Protein AF-0000000080279871 (afdb_homodimer)

Organism: Amycolatopsis orientalis (NCBI:txid31958)

Solvent-accessible surface area (backbone atoms only — not comparable to full-atom values): 33812 Å² total; per-residue (Å²): 68,38,35,42,41,33,19,32,30,38,91,93,37,58,51,28,48,58,34,64,51,71,36,47,71,52,33,27,37,16,40,33,36,56,84,82,16,37,64,68,59,53,54,26,50,76,71,70,58,57,55,91,69,48,42,76,75,41,57,46,78,42,52,83,85,46,45,75,18,58,34,59,54,44,53,75,76,70,45,61,70,89,39,33,42,43,57,61,41,22,49,58,31,31,73,73,68,65,38,50,70,68,56,16,48,52,50,36,43,50,39,33,41,74,57,67,37,84,59,29,74,62,52,29,69,30,39,58,86,77,45,53,74,64,54,40,42,36,51,44,50,31,51,27,44,63,76,63,36,43,29,39,39,29,40,29,68,50,60,96,49,35,40,41,52,33,19,44,50,53,47,48,51,50,50,49,27,61,77,62,39,21,17,30,41,39,34,38,50,44,67,45,57,38,36,40,66,22,57,26,36,37,36,29,53,62,13,26,67,39,35,35,20,44,33,69,50,48,75,69,48,28,37,30,62,68,57,45,39,55,57,41,9,30,56,70,38,73,62,73,60,45,81,50,43,51,65,61,81,73,81,63,90,61,38,71,77,47,60,21,44,74,56,39,93,59,36,76,75,55,49,72,73,37,59,71,36,68,59,60,79,39,76,51,81,92,59,28,37,24,49,36,96,54,22,68,60,40,26,56,28,65,68,41,57,75,90,71,60,36,68,61,68,75,68,86,70,76,75,75,82,120,67,38,36,41,41,33,19,32,30,37,93,91,38,58,52,26,49,58,34,64,53,72,36,47,71,53,33,28,37,18,42,34,35,56,85,83,15,36,64,68,60,52,55,26,51,76,71,70,58,57,55,91,70,48,43,77,76,40,58,46,77,42,53,82,85,47,45,76,18,58,34,59,54,45,53,77,77,67,45,60,70,90,39,33,43,42,56,62,40,22,49,59,30,32,73,74,67,66,37,50,70,68,58,16,46,53,50,37,43,50,39,32,42,73,56,68,38,85,59,31,73,63,52,30,71,30,38,58,87,78,46,53,72,62,54,41,43,35,50,43,50,29,50,27,43,63,77,62,36,43,29,40,38,29,40,29,68,50,61,96,48,33,40,40,52,34,19,45,50,52,46,48,52,54,51,48,26,61,76,61,41,20,17,29,42,40,33,38,50,44,64,46,57,38,36,40,67,23,58,27,36,36,36,28,52,61,12,26,68,39,34,34,21,44,32,68,49,49,74,68,49,27,37,31,63,66,56,45,40,54,57,41,8,30,57,69,38,72,60,73,60,45,79,49,42,50,63,61,82,74,81,62,91,62,39,71,76,47,60,19,45,74,55,39,91,59,37,77,74,56,51,73,72,37,59,73,37,67,58,61,78,39,75,51,82,92,60,30,37,24,49,36,95,53,22,68,60,39,27,55,28,65,68,40,59,74,90,71,60,36,66,63,67,76,66,88,72,75,75,74,83,118

Nearest PDB structures (foldseek):
  8j5r-assembly1_D  TM=9.060E-01  e=5.293E-30  Mycobacterium tuberculosis H37Rv
  4fwi-assembly1_B  TM=8.827E-01  e=1.677E-25  Caldanaerobacter subterraneus subsp. tengcongensis MB4
  4khz-assembly1_B  TM=8.491E-01  e=1.093E-1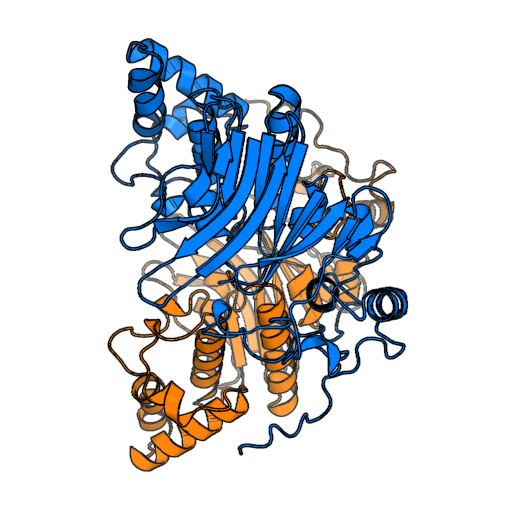8  Escherichia coli DH1
  4jbw-assembly2_C  TM=8.408E-01  e=2.605E-18  Escherichia coli K-12
  4tqu-assembly1_T  TM=8.421E-01  e=6.971E-18  Sphingomonas sp.

Secondary structure (DSSP, 8-state):
-EEEEEEEEETTEEEEEEEEEE--TT-EEEEE-STTSSHHHHHHHHHT-PPTT-EEEEEEEE-TT--EEEE-S-HHHHS-TTS-HHHHHHHHHHHHH---HHHHHHHHHHHHHHTT-TTHHHHHTS-GGGS-HHHHHHHHHHHHHTT--SEEEEESTTTT--HHHHHHHHHHHHHHHHHHT-EEEEEES-HHHHHHH-SEEEEEETTEEEEEEEHHHHHH---SHHHHHHHHHSTTSSSTTSPPP---S---S-GGG-SS-TTGGG-TT--THHHHSPPPPEEETTTEEE--TTHHHHHHHHTS-GGGT-S-----------/-EEEEEEEEETTEEEEEEEEEE--TT-EEEEE-STTSSHHHHHHHHHT-PPTT-EEEEEEEE-TT--EEEE-S-HHHHS-TTS-HHHHHHHHHHHHH---HHHHHHHHHHHHHHTT-TTHHHHHTS-GGGS-HHHHHHHHHHHHHTT--SEEEEESTTTT--HHHHHHHHHHHHHHHHHHT-EEEEEES-HHHHHHH-SEEEEEETTEEEEEEEHHHHHHS--SHHHHHHHHHSTTSSSTTSPPP---S---S-GGG-SS-TTGGG-TT--THHHHSPPPPEEETTTEEE--TTHHHHHHHHTS-GGGT-S-----------

InterPro domains:
  IPR003439 ABC transporter-like, ATP-binding domain [PF00005] (17-159)
  IPR003439 ABC transporter-like, ATP-binding domain [PS50893] (1-231)
  IPR003593 AAA+ ATPase domain [SM00382] (25-208)
  IPR013563 Oligopeptide/dipeptide ABC transporter, C-terminal [PF08352] (210-274)
  IPR013563 Oligopeptide/dipeptide ABC transporter, C-terminal [TIGR01727] (208-293)
  IPR027417 P-loop containing nucleoside triphosphate hydrolase [G3DSA:3.40.50.300] (1-305)
  IPR027417 P-loop containing nucleoside triphosphate hydrolase [SSF52540] (2-224)
  IPR050388 ABC Transporter, Nickel and Peptide Import [PTHR43297] (65-296)

Structure (mmCIF, N/CA/C/O backbone):
data_AF-0000000080279871-model_v1
#
loop_
_entity.id
_entity.type
_entity.pdbx_description
1 polymer 'ABC transporter domain-containing protein'
#
loop_
_atom_site.group_PDB
_atom_site.id
_atom_site.type_symbol
_atom_site.label_atom_id
_atom_site.label_alt_id
_atom_site.label_comp_id
_atom_site.label_asym_id
_atom_site.label_entity_id
_atom_site.label_seq_id
_atom_site.pdbx_PDB_ins_code
_atom_site.Cartn_x
_atom_site.Cartn_y
_atom_site.Cartn_z
_atom_site.occupancy
_atom_site.B_iso_or_equiv
_atom_site.auth_seq_id
_atom_site.auth_comp_id
_atom_site.auth_asym_id
_atom_site.auth_atom_id
_atom_site.pdbx_PDB_model_num
ATOM 1 N N . MET A 1 1 ? 3.962 25.253 12.681 1 96 1 MET A N 1
ATOM 2 C CA . MET A 1 1 ? 2.757 25.25 11.857 1 96 1 MET A CA 1
ATOM 3 C C . MET A 1 1 ? 1.514 25.025 12.712 1 96 1 MET A C 1
ATOM 5 O O . MET A 1 1 ? 1.493 24.131 13.56 1 96 1 MET A O 1
ATOM 9 N N . GLU A 1 2 ? 0.537 25.819 12.466 1 97.35 2 GLU A N 1
ATOM 10 C CA . GLU A 1 2 ? -0.715 25.717 13.21 1 97.35 2 GLU A CA 1
ATOM 11 C C . GLU A 1 2 ? -1.92 25.811 12.278 1 97.35 2 GLU A C 1
ATOM 13 O O . GLU A 1 2 ? -1.983 26.698 11.424 1 97.35 2 GLU A O 1
ATOM 18 N N . VAL A 1 3 ? -2.754 24.835 12.356 1 97.72 3 VAL A N 1
ATOM 19 C CA . VAL A 1 3 ? -4.035 24.823 11.658 1 97.72 3 VAL A CA 1
ATOM 20 C C . VAL A 1 3 ? -5.176 24.937 12.667 1 97.72 3 VAL A C 1
ATOM 22 O O . VAL A 1 3 ? -5.273 24.133 13.596 1 97.72 3 VAL A O 1
ATOM 25 N N . SER A 1 4 ? -6.008 25.971 12.489 1 97.47 4 SER A N 1
ATOM 26 C CA . SER A 1 4 ? -7.086 26.221 13.44 1 97.47 4 SER A CA 1
ATOM 27 C C . SER A 1 4 ? -8.436 26.309 12.735 1 97.47 4 SER A C 1
ATOM 29 O O . SER A 1 4 ? -8.664 27.214 11.93 1 97.47 4 SER A O 1
ATOM 31 N N . GLY A 1 5 ? -9.314 25.322 13.029 1 97.04 5 GLY A N 1
ATOM 32 C CA . GLY A 1 5 ? -10.69 25.36 12.56 1 97.04 5 GLY A CA 1
ATOM 33 C C . GLY A 1 5 ? -10.808 25.289 11.049 1 97.04 5 GLY A C 1
ATOM 34 O O . GLY A 1 5 ? -11.639 25.977 10.453 1 97.04 5 GLY A O 1
ATOM 35 N N . LEU A 1 6 ? -9.929 24.56 10.417 1 97.68 6 LEU A N 1
ATOM 36 C CA . LEU A 1 6 ? -9.915 24.491 8.96 1 97.68 6 LEU A CA 1
ATOM 37 C C . LEU A 1 6 ? -11.187 23.834 8.435 1 97.68 6 LEU A C 1
ATOM 39 O O . LEU A 1 6 ? -11.503 22.701 8.805 1 97.68 6 LEU A O 1
ATOM 43 N N . THR A 1 7 ? -11.916 24.537 7.676 1 97.99 7 THR A N 1
ATOM 44 C CA . THR A 1 7 ? -13.124 24.056 7.015 1 97.99 7 THR A CA 1
ATOM 45 C C . THR A 1 7 ? -13.042 24.282 5.508 1 97.99 7 THR A C 1
ATOM 47 O O . THR A 1 7 ? -12.817 25.406 5.055 1 97.99 7 THR A O 1
ATOM 50 N N . LEU A 1 8 ? -13.089 23.247 4.767 1 97.53 8 LEU A N 1
ATOM 51 C CA . LEU A 1 8 ? -13.019 23.305 3.311 1 97.53 8 LEU A CA 1
ATOM 52 C C . LEU A 1 8 ? -14.351 22.903 2.687 1 97.53 8 LEU A C 1
ATOM 54 O O . LEU A 1 8 ? -14.973 21.927 3.114 1 97.53 8 LEU A O 1
ATOM 58 N N . SER A 1 9 ? -14.722 23.675 1.704 1 96.43 9 SER A N 1
ATOM 59 C CA . SER A 1 9 ? -15.995 23.416 1.041 1 96.43 9 SER A CA 1
ATOM 60 C C . SER A 1 9 ? -15.825 23.338 -0.473 1 96.43 9 SER A C 1
ATOM 62 O O . SER A 1 9 ? -14.961 24.009 -1.041 1 96.43 9 SER A O 1
ATOM 64 N N . GLY A 1 10 ? -16.567 22.468 -1.063 1 93.03 10 GLY A N 1
ATOM 65 C CA . GLY A 1 10 ? -16.652 22.339 -2.509 1 93.03 10 GLY A CA 1
ATOM 66 C C . GLY A 1 10 ? -18.076 22.386 -3.03 1 93.03 10 GLY A C 1
ATOM 67 O O . GLY A 1 10 ? -18.998 22.754 -2.299 1 93.03 10 GLY A O 1
ATOM 68 N N . PRO A 1 11 ? -18.232 22.036 -4.289 1 88.29 11 PRO A N 1
ATOM 69 C CA . PRO A 1 11 ? -19.558 22.112 -4.907 1 88.29 11 PRO A CA 1
ATOM 70 C C . PRO A 1 11 ? -20.581 21.208 -4.224 1 88.29 11 PRO A C 1
ATOM 72 O O . PRO A 1 11 ? -21.77 21.533 -4.186 1 88.29 11 PRO A O 1
ATOM 75 N N . GLN A 1 12 ? -20.131 20.179 -3.649 1 84.38 12 GLN A N 1
ATOM 76 C CA . GLN A 1 12 ? -21.047 19.217 -3.045 1 84.38 12 GLN A CA 1
ATOM 77 C C . GLN A 1 12 ? -21.179 19.452 -1.543 1 84.38 12 GLN A C 1
ATOM 79 O O . GLN A 1 12 ? -21.797 18.653 -0.836 1 84.38 12 GLN A O 1
ATOM 84 N N . GLY A 1 13 ? -20.536 20.547 -1.114 1 91.46 13 GLY A N 1
ATOM 85 C CA . GLY A 1 13 ? -20.664 20.888 0.294 1 91.46 13 GLY A CA 1
ATOM 86 C C . GLY A 1 13 ? -19.338 20.888 1.031 1 91.46 13 GLY A C 1
ATOM 87 O O . GLY A 1 13 ? -18.282 21.064 0.419 1 91.46 13 GLY A O 1
ATOM 88 N N . THR A 1 14 ? -19.538 20.799 2.342 1 94.34 14 THR A N 1
ATOM 89 C CA . THR A 1 14 ? -18.356 20.852 3.195 1 94.34 14 THR A CA 1
ATOM 90 C C . THR A 1 14 ? -17.622 19.514 3.185 1 94.34 14 THR A C 1
ATOM 92 O O . THR A 1 14 ? -18.231 18.464 3.403 1 94.34 14 THR A O 1
ATOM 95 N N . LEU A 1 15 ? -16.349 19.499 2.919 1 94.59 15 LEU A N 1
ATOM 96 C CA . LEU A 1 15 ? -15.532 18.301 2.764 1 94.59 15 LEU A CA 1
ATOM 97 C C . LEU A 1 15 ? -14.656 18.078 3.992 1 94.59 15 LEU A C 1
ATOM 99 O O . LEU A 1 15 ? -14.405 16.935 4.383 1 94.59 15 LEU A O 1
ATOM 103 N N . VAL A 1 16 ? -14.149 19.091 4.554 1 96.97 16 VAL A N 1
ATOM 104 C CA . VAL A 1 16 ? -13.346 19.094 5.773 1 96.97 16 VAL A CA 1
ATOM 105 C C . VAL A 1 16 ? -13.941 20.073 6.782 1 96.97 16 VAL A C 1
ATOM 107 O O . VAL A 1 16 ? -14.278 21.206 6.432 1 96.97 16 VAL A O 1
ATOM 110 N N . THR A 1 17 ? -14.08 19.623 8.014 1 96.75 17 THR A N 1
ATOM 111 C CA . THR A 1 17 ? -14.787 20.433 8.999 1 96.75 17 THR A CA 1
ATOM 112 C C . THR A 1 17 ? -13.944 20.611 10.259 1 96.75 17 THR A C 1
ATOM 114 O O . THR A 1 17 ? -13.656 19.64 10.962 1 96.75 17 THR A O 1
ATOM 117 N N . ASP A 1 18 ? -13.559 21.837 10.511 1 96.11 18 ASP A N 1
ATOM 118 C CA . ASP A 1 18 ? -13.038 22.275 11.802 1 96.11 18 ASP A CA 1
ATOM 119 C C . ASP A 1 18 ? -11.813 21.457 12.206 1 96.11 18 ASP A C 1
ATOM 121 O O . ASP A 1 18 ? -11.75 20.934 13.321 1 96.11 18 ASP A O 1
ATOM 125 N N . VAL A 1 19 ? -10.921 21.288 11.315 1 97.37 19 VAL A N 1
ATOM 126 C CA . VAL A 1 19 ? -9.683 20.56 11.574 1 97.37 19 VAL A CA 1
ATOM 127 C C . VAL A 1 19 ? -8.679 21.477 12.269 1 97.37 19 VAL A C 1
ATOM 129 O O . VAL A 1 19 ? -8.467 22.614 11.841 1 97.37 19 VAL A O 1
ATOM 132 N N . ALA A 1 20 ? -8.109 21.016 13.372 1 97.18 20 ALA A N 1
ATOM 133 C CA . ALA A 1 20 ? -7.127 21.787 14.13 1 97.18 20 ALA A CA 1
ATOM 134 C C . ALA A 1 20 ? -5.985 20.898 14.612 1 97.18 20 ALA A C 1
ATOM 136 O O . ALA A 1 20 ? -6.213 19.777 15.071 1 97.18 20 ALA A O 1
ATOM 137 N N . PHE A 1 21 ? -4.8 21.36 14.349 1 97.22 21 PHE A N 1
ATOM 138 C CA . PHE A 1 21 ? -3.604 20.715 14.878 1 97.22 21 PHE A CA 1
ATOM 139 C C . PHE A 1 21 ? -2.402 21.649 14.791 1 97.22 21 PHE A C 1
ATOM 141 O O . PHE A 1 21 ? -2.478 22.711 14.17 1 97.22 21 PHE A O 1
ATOM 148 N N . ASP A 1 22 ? -1.386 21.275 15.434 1 96.76 22 ASP A N 1
ATOM 149 C CA . ASP A 1 22 ? -0.118 21.994 15.36 1 96.76 22 ASP A CA 1
ATOM 150 C C . ASP A 1 22 ? 1.057 21.026 15.251 1 96.76 22 ASP A C 1
ATOM 152 O O . ASP A 1 22 ? 0.944 19.858 15.631 1 96.76 22 ASP A O 1
ATOM 156 N N . VAL A 1 23 ? 2.054 21.478 14.677 1 97.37 23 VAL A N 1
ATOM 157 C CA . VAL A 1 23 ? 3.3 20.728 14.556 1 97.37 23 VAL A CA 1
ATOM 158 C C . VAL A 1 23 ? 4.488 21.656 14.803 1 97.37 23 VAL A C 1
ATOM 160 O O . VAL A 1 23 ? 4.576 22.733 14.209 1 97.37 23 VAL A O 1
ATOM 163 N N . THR A 1 24 ? 5.368 21.266 15.661 1 95.93 24 THR A N 1
ATOM 164 C CA . THR A 1 24 ? 6.541 22.074 15.973 1 95.93 24 THR A CA 1
ATOM 165 C C . THR A 1 24 ? 7.772 21.546 15.243 1 95.93 24 THR A C 1
ATOM 167 O O . THR A 1 24 ? 7.727 20.476 14.631 1 95.93 24 THR A O 1
ATOM 170 N N . GLY A 1 25 ? 8.792 22.355 15.298 1 96.29 25 GLY A N 1
ATOM 171 C CA . GLY A 1 25 ? 10.037 21.907 14.694 1 96.29 25 GLY A CA 1
ATOM 172 C C . GLY A 1 25 ? 10.544 20.6 15.273 1 96.29 25 GLY A C 1
ATOM 173 O O . GLY A 1 25 ? 10.507 20.397 16.489 1 96.29 25 GLY A O 1
ATOM 174 N N . GLY A 1 26 ? 10.926 19.654 14.34 1 96.69 26 GLY A N 1
ATOM 175 C CA . GLY A 1 26 ? 11.451 18.37 14.776 1 96.69 26 GLY A CA 1
ATOM 176 C C . GLY A 1 26 ? 10.366 17.365 15.112 1 96.69 26 GLY A C 1
ATOM 177 O O . GLY A 1 26 ? 10.66 16.213 15.439 1 96.69 26 GLY A O 1
ATOM 178 N N . GLU A 1 27 ? 9.151 17.782 14.995 1 97.22 27 GLU A N 1
ATOM 179 C CA . GLU A 1 27 ? 8.024 16.904 15.298 1 97.22 27 GLU A CA 1
ATOM 180 C C . GLU A 1 27 ? 7.377 16.376 14.021 1 97.22 27 GLU A C 1
ATOM 182 O O . GLU A 1 27 ? 7.392 17.048 12.988 1 97.22 27 GLU A O 1
ATOM 187 N N . CYS A 1 28 ? 6.878 15.221 14.087 1 97.89 28 CYS A N 1
ATOM 188 C CA . CYS A 1 28 ? 6.108 14.637 12.995 1 97.89 28 CYS A CA 1
ATOM 189 C C . CYS A 1 28 ? 4.698 14.281 13.451 1 97.89 28 CYS A C 1
ATOM 191 O O . CYS A 1 28 ? 4.523 13.496 14.385 1 97.89 28 CYS A O 1
ATOM 193 N N . LEU A 1 29 ? 3.771 14.878 12.851 1 98.29 29 LEU A N 1
ATOM 194 C CA . LEU A 1 29 ? 2.375 14.503 13.047 1 98.29 29 LEU A CA 1
ATOM 195 C C . LEU A 1 29 ? 1.891 13.599 11.919 1 98.29 29 LEU A C 1
ATOM 197 O O . LEU A 1 29 ? 1.993 13.958 10.743 1 98.29 29 LEU A O 1
ATOM 201 N N . GLY A 1 30 ? 1.464 12.413 12.287 1 98.14 30 GLY A N 1
ATOM 202 C CA . GLY A 1 30 ? 0.825 11.535 11.321 1 98.14 30 GLY A CA 1
ATOM 203 C C . GLY A 1 30 ? -0.662 11.797 11.168 1 98.14 30 GLY A C 1
ATOM 204 O O . GLY A 1 30 ? -1.38 11.93 12.161 1 98.14 30 GLY A O 1
ATOM 205 N N . LEU A 1 31 ? -1.086 11.99 10.007 1 98.07 31 LEU A N 1
ATOM 206 C CA . LEU A 1 31 ? -2.501 12.108 9.67 1 98.07 31 LEU A CA 1
ATOM 207 C C . LEU A 1 31 ? -3.002 10.845 8.978 1 98.07 31 LEU A C 1
ATOM 209 O O . LEU A 1 31 ? -2.574 10.531 7.865 1 98.07 31 LEU A O 1
ATOM 213 N N . VAL A 1 32 ? -3.91 10.13 9.606 1 96.56 32 VAL A N 1
ATOM 214 C CA . VAL A 1 32 ? -4.306 8.821 9.097 1 96.56 32 VAL A CA 1
ATOM 215 C C . VAL A 1 32 ? -5.822 8.771 8.922 1 96.56 32 VAL A C 1
ATOM 217 O O . VAL A 1 32 ? -6.555 9.503 9.591 1 96.56 32 VAL A O 1
ATOM 220 N N . GLY A 1 33 ? -6.28 7.928 8.042 1 93.77 33 GLY A N 1
ATOM 221 C CA . GLY A 1 33 ? -7.688 7.736 7.735 1 93.77 33 GLY A CA 1
ATOM 222 C C . GLY A 1 33 ? -7.919 7.014 6.421 1 93.77 33 GLY A C 1
ATOM 223 O O . GLY A 1 33 ? -6.998 6.872 5.614 1 93.77 33 GLY A O 1
ATOM 224 N N . GLU A 1 34 ? -9.151 6.595 6.262 1 90.47 34 GLU A N 1
ATOM 225 C CA . GLU A 1 34 ? -9.499 5.905 5.023 1 90.47 34 GLU A CA 1
ATOM 226 C C . GLU A 1 34 ? -9.483 6.863 3.835 1 90.47 34 GLU A C 1
ATOM 228 O O . GLU A 1 34 ? -9.382 8.079 4.012 1 90.47 34 GLU A O 1
ATOM 233 N N . SER A 1 35 ? -9.442 6.293 2.699 1 87.25 35 SER A N 1
ATOM 234 C CA . SER A 1 35 ? -9.479 7.112 1.491 1 87.25 35 SER A CA 1
ATOM 235 C C . SER A 1 35 ? -10.717 8.002 1.465 1 87.25 35 SER A C 1
ATOM 237 O O . SER A 1 35 ? -11.814 7.559 1.811 1 87.25 35 SER A O 1
ATOM 239 N N . GLY A 1 36 ? -10.566 9.212 1.162 1 86.93 36 GLY A N 1
ATOM 240 C CA . GLY A 1 36 ? -11.686 10.135 1.069 1 86.93 36 GLY A CA 1
ATOM 241 C C . GLY A 1 36 ? -11.983 10.846 2.376 1 86.93 36 GLY A C 1
ATOM 242 O O . GLY A 1 36 ? -12.961 11.59 2.475 1 86.93 36 GLY A O 1
ATOM 243 N N . SER A 1 37 ? -11.115 10.679 3.316 1 93 37 SER A N 1
ATOM 244 C CA . SER A 1 37 ? -11.401 11.25 4.628 1 93 37 SER A CA 1
ATOM 245 C C . SER A 1 37 ? -11.016 12.725 4.684 1 93 37 SER A C 1
ATOM 247 O O . SER A 1 37 ? -11.3 13.409 5.669 1 93 37 SER A O 1
ATOM 249 N N . GLY A 1 38 ? -10.299 13.254 3.702 1 94.28 38 GLY A N 1
ATOM 250 C CA . GLY A 1 38 ? -9.99 14.673 3.648 1 94.28 38 GLY A CA 1
ATOM 251 C C . GLY A 1 38 ? -8.519 14.972 3.87 1 94.28 38 GLY A C 1
ATOM 252 O O . GLY A 1 38 ? -8.106 16.133 3.847 1 94.28 38 GLY A O 1
ATOM 253 N N . LYS A 1 39 ? -7.699 13.985 4.014 1 96.13 39 LYS A N 1
ATOM 254 C CA . LYS A 1 39 ? -6.287 14.15 4.35 1 96.13 39 LYS A CA 1
ATOM 255 C C . LYS A 1 39 ? -5.558 14.957 3.279 1 96.13 39 LYS A C 1
ATOM 257 O O . LYS A 1 39 ? -4.865 15.927 3.591 1 96.13 39 LYS A O 1
ATOM 262 N N . THR A 1 40 ? -5.77 14.555 2.021 1 94.22 40 THR A N 1
ATOM 263 C CA . THR A 1 40 ? -5.085 15.202 0.908 1 94.22 40 THR A CA 1
ATOM 264 C C . THR A 1 40 ? -5.519 16.659 0.779 1 94.22 40 THR A C 1
ATOM 266 O O . THR A 1 40 ? -4.686 17.544 0.569 1 94.22 40 THR A O 1
ATOM 269 N N . LEU A 1 41 ? -6.779 16.938 0.951 1 95.62 41 LEU A N 1
ATOM 270 C CA . LEU A 1 41 ? -7.275 18.309 0.889 1 95.62 41 LEU A CA 1
ATOM 271 C C . LEU A 1 41 ? -6.666 19.158 2 1 95.62 41 LEU A C 1
ATOM 273 O O . LEU A 1 41 ? -6.331 20.324 1.782 1 95.62 41 LEU A O 1
ATOM 277 N N . THR A 1 42 ? -6.532 18.542 3.147 1 97.21 42 THR A N 1
ATOM 278 C CA . THR A 1 42 ? -5.938 19.245 4.279 1 97.21 42 THR A CA 1
ATOM 279 C C . THR A 1 42 ? -4.49 19.623 3.981 1 97.21 42 THR A C 1
ATOM 281 O O . THR A 1 42 ? -4.098 20.78 4.147 1 97.21 42 THR A O 1
ATOM 284 N N . VAL A 1 43 ? -3.727 18.709 3.465 1 96.92 43 VAL A N 1
ATOM 285 C CA . VAL A 1 43 ? -2.316 18.95 3.181 1 96.92 43 VAL A CA 1
ATOM 286 C C . VAL A 1 43 ? -2.183 19.977 2.058 1 96.92 43 VAL A C 1
ATOM 288 O O . VAL A 1 43 ? -1.346 20.88 2.13 1 96.92 43 VAL A O 1
ATOM 291 N N . ARG A 1 44 ? -2.989 19.86 1.056 1 96.33 44 ARG A N 1
ATOM 292 C CA . ARG A 1 44 ? -2.945 20.785 -0.072 1 96.33 44 ARG A CA 1
ATOM 293 C C . ARG A 1 44 ? -3.331 22.195 0.362 1 96.33 44 ARG A C 1
ATOM 295 O O . ARG A 1 44 ? -2.812 23.178 -0.172 1 96.33 44 ARG A O 1
ATOM 302 N N . SER A 1 45 ? -4.247 22.296 1.275 1 97.07 45 SER A N 1
ATOM 303 C CA . SER A 1 45 ? -4.627 23.608 1.789 1 97.07 45 SER A CA 1
ATOM 304 C C . SER A 1 45 ? -3.443 24.308 2.448 1 97.07 45 SER A C 1
ATOM 306 O O . SER A 1 45 ? -3.255 25.514 2.277 1 97.07 45 SER A O 1
ATOM 308 N N . ILE A 1 46 ? -2.659 23.585 3.19 1 96.85 46 ILE A N 1
ATOM 309 C CA . ILE A 1 46 ? -1.495 24.143 3.868 1 96.85 46 ILE A CA 1
ATOM 310 C C . ILE A 1 46 ? -0.466 24.599 2.836 1 96.85 46 ILE A C 1
ATOM 312 O O . ILE A 1 46 ? 0.182 25.634 3.011 1 96.85 46 ILE A O 1
ATOM 316 N N . ALA A 1 47 ? -0.36 23.851 1.729 1 94.99 47 ALA A N 1
ATOM 317 C CA . ALA A 1 47 ? 0.604 24.155 0.675 1 94.99 47 ALA A CA 1
ATOM 318 C C . ALA A 1 47 ? 0.084 25.258 -0.243 1 94.99 47 ALA A C 1
ATOM 320 O O . ALA A 1 47 ? 0.808 25.738 -1.118 1 94.99 47 ALA A O 1
ATOM 321 N N . GLY A 1 48 ? -1.176 25.648 -0.112 1 93.53 48 GLY A N 1
ATOM 322 C CA . GLY A 1 48 ? -1.771 26.64 -0.994 1 93.53 48 GLY A CA 1
ATOM 323 C C . GLY A 1 48 ? -2.105 26.092 -2.369 1 93.53 48 GLY A C 1
ATOM 324 O O . GLY A 1 48 ? -2.061 26.823 -3.361 1 93.53 48 GLY A O 1
ATOM 325 N N . LEU A 1 49 ? -2.428 24.743 -2.456 1 93.45 49 LEU A N 1
ATOM 326 C CA . LEU A 1 49 ? -2.637 24.075 -3.736 1 93.45 49 LEU A CA 1
ATOM 327 C C . LEU A 1 49 ? -4.036 23.474 -3.814 1 93.45 49 LEU A C 1
ATOM 329 O O . LEU A 1 49 ? -4.219 22.384 -4.361 1 93.45 49 LEU A O 1
ATOM 333 N N . LEU A 1 50 ? -4.982 24.094 -3.244 1 93.93 50 LEU A N 1
ATOM 334 C CA . LEU A 1 50 ? -6.349 23.586 -3.295 1 93.93 50 LEU A CA 1
ATOM 335 C C . LEU A 1 50 ? -6.845 23.506 -4.735 1 93.93 50 LEU A C 1
ATOM 337 O O . LEU A 1 50 ? -6.599 24.414 -5.533 1 93.93 50 LEU A O 1
ATOM 341 N N . PRO A 1 51 ? -7.46 22.452 -5.057 1 92.31 51 PRO A N 1
ATOM 342 C CA . PRO A 1 51 ? -8.013 22.356 -6.41 1 92.31 51 PRO A CA 1
ATOM 343 C C . PRO A 1 51 ? -9.11 23.384 -6.673 1 92.31 51 PRO A C 1
ATOM 345 O O . PRO A 1 51 ? -9.669 23.951 -5.73 1 92.31 51 PRO A O 1
ATOM 348 N N . SER A 1 52 ? -9.35 23.549 -7.951 1 92.57 52 SER A N 1
ATOM 349 C CA . SER A 1 52 ? -10.416 24.466 -8.341 1 92.57 52 SER A CA 1
ATOM 350 C C . SER A 1 52 ? -11.762 24.02 -7.781 1 92.57 52 SER A C 1
ATOM 352 O O . SER A 1 52 ? -12.084 22.83 -7.798 1 92.57 52 SER A O 1
ATOM 354 N N . GLY A 1 53 ? -12.458 24.983 -7.221 1 93.84 53 GLY A N 1
ATOM 355 C CA . GLY A 1 53 ? -13.787 24.69 -6.709 1 93.84 53 GLY A CA 1
ATOM 356 C C . GLY A 1 53 ? -13.803 24.414 -5.217 1 93.84 53 GLY A C 1
ATOM 357 O O . GLY A 1 53 ? -14.866 24.415 -4.592 1 93.84 53 GLY A O 1
ATOM 358 N N . ILE A 1 54 ? -12.648 24.157 -4.705 1 95.16 54 ILE A N 1
ATOM 359 C CA . ILE A 1 54 ? -12.56 23.94 -3.265 1 95.16 54 ILE A CA 1
ATOM 360 C C . ILE A 1 54 ? -11.996 25.187 -2.589 1 95.16 54 ILE A C 1
ATOM 362 O O . ILE A 1 54 ? -10.985 25.738 -3.032 1 95.16 54 ILE A O 1
ATOM 366 N N . GLU A 1 55 ? -12.688 25.633 -1.541 1 96.22 55 GLU A N 1
ATOM 367 C CA . GLU A 1 55 ? -12.255 26.853 -0.867 1 96.22 55 GLU A CA 1
ATOM 368 C C . GLU A 1 55 ? -12.205 26.66 0.646 1 96.22 55 GLU A C 1
ATOM 370 O O . GLU A 1 55 ? -12.902 25.802 1.191 1 96.22 55 GLU A O 1
ATOM 375 N N . MET A 1 56 ? -11.4 27.411 1.243 1 96.67 56 MET A N 1
ATOM 376 C CA . MET A 1 56 ? -11.395 27.483 2.701 1 96.67 56 MET A CA 1
ATOM 377 C C . MET A 1 56 ? -12.555 28.333 3.208 1 96.67 56 MET A C 1
ATOM 379 O O . MET A 1 56 ? -12.511 29.562 3.128 1 96.67 56 MET A O 1
ATOM 383 N N . ALA A 1 57 ? -13.485 27.699 3.733 1 96.54 57 ALA A N 1
ATOM 384 C CA . ALA A 1 57 ? -14.688 28.381 4.202 1 96.54 57 ALA A CA 1
ATOM 385 C C . ALA A 1 57 ? -14.468 28.999 5.58 1 96.54 57 ALA A C 1
ATOM 387 O O . ALA A 1 57 ? -15.087 30.009 5.92 1 96.54 57 ALA A O 1
ATOM 388 N N . ALA A 1 58 ? -13.626 28.412 6.372 1 96.75 58 ALA A N 1
ATOM 389 C CA . ALA A 1 58 ? -13.314 28.913 7.708 1 96.75 58 ALA A CA 1
ATOM 390 C C . ALA A 1 58 ? -11.973 28.372 8.197 1 96.75 58 ALA A C 1
ATOM 392 O O . ALA A 1 58 ? -11.443 27.41 7.637 1 96.75 58 ALA A O 1
ATOM 393 N N . GLY A 1 59 ? -11.43 29.048 9.146 1 97.15 59 GLY A N 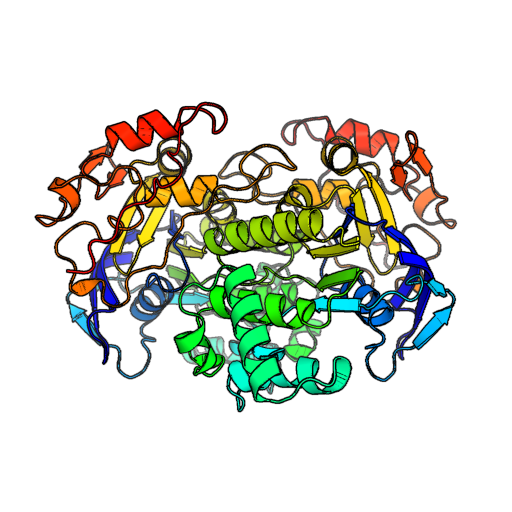1
ATOM 394 C CA . GLY A 1 59 ? -10.208 28.593 9.79 1 97.15 59 GLY A CA 1
ATOM 395 C C . GLY A 1 59 ? -8.99 29.409 9.4 1 97.15 59 GLY A C 1
ATOM 396 O O . GLY A 1 59 ? -9.115 30.458 8.766 1 97.15 59 GLY A O 1
ATOM 397 N N . ARG A 1 60 ? -7.878 28.965 9.933 1 97.14 60 ARG A N 1
ATOM 398 C CA . ARG A 1 60 ? -6.622 29.671 9.705 1 97.14 60 ARG A CA 1
ATOM 399 C C . ARG A 1 60 ? -5.445 28.701 9.678 1 97.14 60 ARG A C 1
ATOM 401 O O . ARG A 1 60 ? -5.408 27.741 10.45 1 97.14 60 ARG A O 1
ATOM 408 N N . ILE A 1 61 ? -4.607 28.967 8.737 1 97.13 61 ILE A N 1
ATOM 409 C CA . ILE A 1 61 ? -3.352 28.229 8.634 1 97.13 61 ILE A CA 1
ATOM 410 C C . ILE A 1 61 ? -2.177 29.173 8.877 1 97.13 61 ILE A C 1
ATOM 412 O O . ILE A 1 61 ? -2.031 30.184 8.186 1 97.13 61 ILE A O 1
ATOM 416 N N . ASP A 1 62 ? -1.385 28.887 9.871 1 97.3 62 ASP A N 1
ATOM 417 C CA . ASP A 1 62 ? -0.21 29.685 10.209 1 97.3 62 ASP A CA 1
ATOM 418 C C . ASP A 1 62 ? 1.07 28.865 10.072 1 97.3 62 ASP A C 1
ATOM 420 O O . ASP A 1 62 ? 1.336 27.979 10.887 1 97.3 62 ASP A O 1
ATOM 424 N N . THR A 1 63 ? 1.881 29.145 9.121 1 95.24 63 THR A N 1
ATOM 425 C CA . THR A 1 63 ? 3.129 28.424 8.898 1 95.24 63 THR A CA 1
ATOM 426 C C . THR A 1 63 ? 4.298 29.148 9.558 1 95.24 63 THR A C 1
ATOM 428 O O . THR A 1 63 ? 5.456 28.765 9.377 1 95.24 63 THR A O 1
ATOM 431 N N . GLY A 1 64 ? 3.941 30.216 10.277 1 91.83 64 GLY A N 1
ATOM 432 C CA . GLY A 1 64 ? 4.97 31.018 10.919 1 91.83 64 GLY A CA 1
ATOM 433 C C . GLY A 1 64 ? 5.928 31.66 9.933 1 91.83 64 GLY A C 1
ATOM 434 O O . GLY A 1 64 ? 7.097 31.885 10.253 1 91.83 64 GLY A O 1
ATOM 435 N N . GLY A 1 65 ? 5.479 31.849 8.718 1 88.05 65 GLY A N 1
ATOM 436 C CA . GLY A 1 65 ? 6.323 32.432 7.687 1 88.05 65 GLY A CA 1
ATOM 437 C C . GLY A 1 65 ? 7.324 31.45 7.109 1 88.05 65 GLY A C 1
ATOM 438 O O . GLY A 1 65 ? 8.153 31.819 6.274 1 88.05 65 GLY A O 1
ATOM 439 N N . GLY A 1 66 ? 7.179 30.26 7.516 1 89.85 66 GLY A N 1
ATOM 440 C CA . GLY A 1 66 ? 8.123 29.26 7.043 1 89.85 66 GLY A CA 1
ATOM 441 C C . GLY A 1 66 ? 7.804 28.749 5.651 1 89.85 66 GLY A C 1
ATOM 442 O O . GLY A 1 66 ? 6.636 28.678 5.262 1 89.85 66 GLY A O 1
ATOM 443 N N . ARG A 1 67 ? 8.846 28.42 4.957 1 92.87 67 ARG A N 1
ATOM 444 C CA . ARG A 1 67 ? 8.681 27.782 3.655 1 92.87 67 ARG A CA 1
ATOM 445 C C . ARG A 1 67 ? 8.14 26.364 3.805 1 92.87 67 ARG A C 1
ATOM 447 O O . ARG A 1 67 ? 8.494 25.656 4.75 1 92.87 67 ARG A O 1
ATOM 454 N N . VAL A 1 68 ? 7.308 26.048 2.794 1 95.81 68 VAL A N 1
ATOM 455 C CA . VAL A 1 68 ? 6.654 24.745 2.835 1 95.81 68 VAL A CA 1
ATOM 456 C C . VAL A 1 68 ? 7.121 23.894 1.656 1 95.81 68 VAL A C 1
ATOM 458 O O . VAL A 1 68 ? 7.117 24.353 0.512 1 95.81 68 VAL A O 1
ATOM 461 N N . GLY A 1 69 ? 7.683 22.693 1.975 1 95.67 69 GLY A N 1
ATOM 462 C CA . GLY A 1 69 ? 7.932 21.676 0.965 1 95.67 69 GLY A CA 1
ATOM 463 C C . GLY A 1 69 ? 6.871 20.592 0.936 1 95.67 69 GLY A C 1
ATOM 464 O O . GLY A 1 69 ? 6.288 20.258 1.97 1 95.67 69 GLY A O 1
ATOM 465 N N . MET A 1 70 ? 6.696 20.026 -0.245 1 94.9 70 MET A N 1
ATOM 466 C CA . MET A 1 70 ? 5.642 19.023 -0.361 1 94.9 70 MET A CA 1
ATOM 467 C C . MET A 1 70 ? 6.115 17.828 -1.182 1 94.9 70 MET A C 1
ATOM 469 O O . MET A 1 70 ? 6.779 17.997 -2.206 1 94.9 70 MET A O 1
ATOM 473 N N . ILE A 1 71 ? 5.869 16.674 -0.635 1 95.08 71 ILE A N 1
ATOM 474 C CA . ILE A 1 71 ? 6.02 15.415 -1.356 1 95.08 71 ILE A CA 1
ATOM 475 C C . ILE A 1 71 ? 4.648 14.893 -1.775 1 95.08 71 ILE A C 1
ATOM 477 O O . ILE A 1 71 ? 3.818 14.559 -0.926 1 95.08 71 ILE A O 1
ATOM 481 N N . PHE A 1 72 ? 4.444 14.728 -3.048 1 91.52 72 PHE A N 1
ATOM 482 C CA . PHE A 1 72 ? 3.143 14.349 -3.587 1 91.52 72 PHE A CA 1
ATOM 483 C C . PHE A 1 72 ? 2.986 12.833 -3.605 1 91.52 72 PHE A C 1
ATOM 485 O O . PHE A 1 72 ? 3.976 12.1 -3.56 1 91.52 72 PHE A O 1
ATOM 492 N N . GLN A 1 73 ? 1.8 12.339 -3.651 1 83.95 73 GLN A N 1
ATOM 493 C CA . GLN A 1 73 ? 1.412 10.935 -3.564 1 83.95 73 GLN A CA 1
ATOM 494 C C . GLN A 1 73 ? 1.975 10.135 -4.736 1 83.95 73 GLN A C 1
ATOM 496 O O . GLN A 1 73 ? 2.376 8.981 -4.571 1 83.95 73 GLN A O 1
ATOM 501 N N . ASP A 1 74 ? 2.039 10.705 -5.843 1 80.98 74 ASP A N 1
ATOM 502 C CA . ASP A 1 74 ? 2.484 9.986 -7.032 1 80.98 74 ASP A CA 1
ATOM 503 C C . ASP A 1 74 ? 3.694 10.669 -7.667 1 80.98 74 ASP A C 1
ATOM 505 O O . ASP A 1 74 ? 3.556 11.7 -8.327 1 80.98 74 ASP A O 1
ATOM 509 N N . PRO A 1 75 ? 4.811 9.942 -7.532 1 78.8 75 PRO A N 1
ATOM 510 C CA . PRO A 1 75 ? 6.022 10.559 -8.077 1 78.8 75 PRO A CA 1
ATOM 511 C C . PRO A 1 75 ? 5.963 10.739 -9.592 1 78.8 75 PRO A C 1
ATOM 513 O O . PRO A 1 75 ? 6.475 11.729 -10.12 1 78.8 75 PRO A O 1
ATOM 516 N N . MET A 1 76 ? 5.352 9.806 -10.236 1 74.13 76 MET A N 1
ATOM 517 C CA . MET A 1 76 ? 5.302 9.889 -11.693 1 74.13 76 MET A CA 1
ATOM 518 C C . MET A 1 76 ? 4.454 11.074 -12.141 1 74.13 76 MET A C 1
ATOM 520 O O . MET A 1 76 ? 4.701 11.654 -13.2 1 74.13 76 MET A O 1
ATOM 524 N N . ARG A 1 77 ? 3.575 11.399 -11.391 1 74.88 77 ARG A N 1
ATOM 525 C CA . ARG A 1 77 ? 2.705 12.519 -11.737 1 74.88 77 ARG A CA 1
ATOM 526 C C . ARG A 1 77 ? 3.297 13.84 -11.259 1 74.88 77 ARG A C 1
ATOM 528 O O . ARG A 1 77 ? 2.974 14.902 -11.796 1 74.88 77 ARG A O 1
ATOM 535 N N . ALA A 1 78 ? 4.124 13.67 -10.296 1 83.64 78 ALA A N 1
ATOM 536 C CA . ALA A 1 78 ? 4.699 14.87 -9.695 1 83.64 78 ALA A CA 1
ATOM 537 C C . ALA A 1 78 ? 5.896 15.367 -10.5 1 83.64 78 ALA A C 1
ATOM 539 O O . ALA A 1 78 ? 6.195 16.564 -10.505 1 83.64 78 ALA A O 1
ATOM 540 N N . LEU A 1 79 ? 6.532 14.425 -11.233 1 87.46 79 LEU A N 1
ATOM 541 C CA . LEU A 1 79 ? 7.699 14.774 -12.036 1 87.46 79 LEU A CA 1
ATOM 542 C C . LEU A 1 79 ? 7.313 14.973 -13.498 1 87.46 79 LEU A C 1
ATOM 544 O O . LEU A 1 79 ? 6.531 14.196 -14.049 1 87.46 79 LEU A O 1
ATOM 548 N N . ASN A 1 80 ? 7.818 15.982 -14.073 1 87.39 80 ASN A N 1
ATOM 549 C CA . ASN A 1 80 ? 7.582 16.203 -15.495 1 87.39 80 ASN A CA 1
ATOM 550 C C . ASN A 1 80 ? 8.344 15.197 -16.353 1 87.39 80 ASN A C 1
ATOM 552 O O . ASN A 1 80 ? 9.576 15.194 -16.368 1 87.39 80 ASN A O 1
ATOM 556 N N . PRO A 1 81 ? 7.648 14.427 -17.065 1 87.04 81 PRO A N 1
ATOM 557 C CA . PRO A 1 81 ? 8.283 13.335 -17.807 1 87.04 81 PRO A CA 1
ATOM 558 C C . PRO A 1 81 ? 9.174 13.834 -18.943 1 87.04 81 PRO A C 1
ATOM 560 O O . PRO A 1 81 ? 10.001 13.079 -19.46 1 87.04 81 PRO A O 1
ATOM 563 N N . THR A 1 82 ? 9.05 15.084 -19.359 1 90.1 82 THR A N 1
ATOM 564 C CA . THR A 1 82 ? 9.81 15.606 -20.489 1 90.1 82 THR A CA 1
ATOM 565 C C . THR A 1 82 ? 11.101 16.267 -20.014 1 90.1 82 THR A C 1
ATOM 567 O O . THR A 1 82 ? 11.94 16.659 -20.828 1 90.1 82 THR A O 1
ATOM 570 N N . PHE A 1 83 ? 11.244 16.445 -18.751 1 92.29 83 PHE A N 1
ATOM 571 C CA . PHE A 1 83 ? 12.441 17.06 -18.191 1 92.29 83 PHE A CA 1
ATOM 572 C C . PHE A 1 83 ? 13.361 16.004 -17.59 1 92.29 83 PHE A C 1
ATOM 574 O O . PHE A 1 83 ? 12.893 14.993 -17.063 1 92.29 83 PHE A O 1
ATOM 581 N N . THR A 1 84 ? 14.572 16.328 -17.71 1 94.73 84 THR A N 1
ATOM 582 C CA . THR A 1 84 ? 15.53 15.52 -16.964 1 94.73 84 THR A CA 1
ATOM 583 C C . THR A 1 84 ? 15.456 15.832 -15.472 1 94.73 84 THR A C 1
ATOM 585 O O . THR A 1 84 ? 14.885 16.849 -15.073 1 94.73 84 THR A O 1
ATOM 588 N N . ILE A 1 85 ? 15.985 14.963 -14.729 1 95.91 85 ILE A N 1
ATOM 589 C CA . ILE A 1 85 ? 16.029 15.162 -13.285 1 95.91 85 ILE A CA 1
ATOM 590 C C . ILE A 1 85 ? 16.84 16.415 -12.961 1 95.91 85 ILE A C 1
ATOM 592 O O . ILE A 1 85 ? 16.476 17.185 -12.07 1 95.91 85 ILE A O 1
ATOM 596 N N . ARG A 1 86 ? 17.85 16.627 -13.687 1 95.28 86 ARG A N 1
ATOM 597 C CA . ARG A 1 86 ? 18.686 17.811 -13.513 1 95.28 86 ARG A CA 1
ATOM 598 C C . ARG A 1 86 ? 17.864 19.087 -13.655 1 95.28 86 ARG A C 1
ATOM 600 O O . ARG A 1 86 ? 17.947 19.983 -12.812 1 95.28 86 ARG A O 1
ATOM 607 N N . ARG A 1 87 ? 17.161 19.185 -14.696 1 93.39 87 ARG A N 1
ATOM 608 C CA . ARG A 1 87 ? 16.333 20.361 -14.943 1 93.39 87 ARG A CA 1
ATOM 609 C C . ARG A 1 87 ? 15.286 20.533 -13.848 1 93.39 87 ARG A C 1
ATOM 611 O O . ARG A 1 87 ? 15.041 21.65 -13.387 1 93.39 87 ARG A O 1
ATOM 618 N N . THR A 1 88 ? 14.725 19.426 -13.502 1 92.71 88 THR A N 1
ATOM 619 C CA . THR A 1 88 ? 13.696 19.428 -12.468 1 92.71 88 THR A CA 1
ATOM 620 C C . THR A 1 88 ? 14.244 19.995 -11.161 1 92.71 88 THR A C 1
ATOM 622 O O . THR A 1 88 ? 13.582 20.799 -10.502 1 92.71 88 THR A O 1
ATOM 625 N N . MET A 1 89 ? 15.419 19.643 -10.838 1 93.5 89 MET A N 1
ATOM 626 C CA . MET A 1 89 ? 16.028 20.036 -9.57 1 93.5 89 MET A CA 1
ATOM 627 C C . MET A 1 89 ? 16.552 21.466 -9.638 1 93.5 89 MET A C 1
ATOM 629 O O . MET A 1 89 ? 16.558 22.178 -8.632 1 93.5 89 MET A O 1
ATOM 633 N N . ARG A 1 90 ? 16.96 21.874 -10.733 1 93.32 90 ARG A N 1
ATOM 634 C CA . ARG A 1 90 ? 17.593 23.176 -10.912 1 93.32 90 ARG A CA 1
ATOM 635 C C . ARG A 1 90 ? 16.566 24.3 -10.832 1 93.32 90 ARG A C 1
ATOM 637 O O . ARG A 1 90 ? 16.836 25.354 -10.251 1 93.32 90 ARG A O 1
ATOM 644 N N . GLU A 1 91 ? 15.408 24.102 -11.319 1 90.93 91 GLU A N 1
ATOM 645 C CA . GLU A 1 91 ? 14.424 25.16 -11.523 1 90.93 91 GLU A CA 1
ATOM 646 C C . GLU A 1 91 ? 14.074 25.85 -10.208 1 90.93 91 GLU A C 1
ATOM 648 O O . GLU A 1 91 ? 14.141 27.077 -10.108 1 90.93 91 GLU A O 1
ATOM 653 N N . PRO A 1 92 ? 13.765 25.082 -9.208 1 88.84 92 PRO A N 1
ATOM 654 C CA . PRO A 1 92 ? 13.434 25.751 -7.948 1 88.84 92 PRO A CA 1
ATOM 655 C C . PRO A 1 92 ? 14.63 26.477 -7.334 1 88.84 92 PRO A C 1
ATOM 657 O O . PRO A 1 92 ? 14.459 27.5 -6.666 1 88.84 92 PRO A O 1
ATOM 660 N N . LEU A 1 93 ? 15.793 26.023 -7.577 1 92.12 93 LEU A N 1
ATOM 661 C CA . LEU A 1 93 ? 17.001 26.624 -7.022 1 92.12 93 LEU A CA 1
ATOM 662 C C . LEU A 1 93 ? 17.319 27.945 -7.716 1 92.12 93 LEU A C 1
ATOM 664 O O . LEU A 1 93 ? 17.713 28.914 -7.064 1 92.12 93 LEU A O 1
ATOM 668 N N . VAL A 1 94 ? 17.066 27.957 -8.963 1 92.04 94 VAL A N 1
ATOM 669 C CA . VAL A 1 94 ? 17.294 29.183 -9.72 1 92.04 94 VAL A CA 1
ATOM 670 C C . VAL A 1 94 ? 16.222 30.213 -9.372 1 92.04 94 VAL A C 1
ATOM 672 O O . VAL A 1 94 ? 16.535 31.371 -9.086 1 92.04 94 VAL A O 1
ATOM 675 N N . GLN A 1 95 ? 15.056 29.812 -9.297 1 89.12 95 GLN A N 1
ATOM 676 C CA . GLN A 1 95 ? 13.924 30.719 -9.143 1 89.12 95 GLN A CA 1
ATOM 677 C C . GLN A 1 95 ? 13.832 31.246 -7.714 1 89.12 95 GLN A C 1
ATOM 679 O O . GLN A 1 95 ? 13.543 32.425 -7.498 1 89.12 95 GLN A O 1
ATOM 684 N N . HIS A 1 96 ? 14.131 30.48 -6.742 1 87.26 96 HIS A N 1
ATOM 685 C CA . HIS A 1 96 ? 13.867 30.855 -5.358 1 87.26 96 HIS A CA 1
ATOM 686 C C . HIS A 1 96 ? 15.144 31.301 -4.654 1 87.26 96 HIS A C 1
ATOM 688 O O . HIS A 1 96 ? 15.093 32.078 -3.698 1 87.26 96 HIS A O 1
ATOM 694 N N . HIS A 1 97 ? 16.292 30.786 -5.104 1 88.32 97 HIS A N 1
ATOM 695 C CA . HIS A 1 97 ? 17.539 31.15 -4.44 1 88.32 97 HIS A CA 1
ATOM 696 C C . HIS A 1 97 ? 18.377 32.078 -5.313 1 88.32 97 HIS A C 1
ATOM 698 O O . HIS A 1 97 ? 19.432 32.554 -4.886 1 88.32 97 HIS A O 1
ATOM 704 N N . GLY A 1 98 ? 17.979 32.233 -6.529 1 89.03 98 GLY A N 1
ATOM 705 C CA . GLY A 1 98 ? 18.697 33.132 -7.418 1 89.03 98 GLY A CA 1
ATOM 706 C C . GLY A 1 98 ? 20.067 32.614 -7.812 1 89.03 98 GLY A C 1
ATOM 707 O O . GLY A 1 98 ? 20.98 33.398 -8.081 1 89.03 98 GLY A O 1
ATOM 708 N N . LEU A 1 99 ? 20.175 31.384 -7.838 1 90.8 99 LEU A N 1
ATOM 709 C CA . LEU A 1 99 ? 21.455 30.778 -8.186 1 90.8 99 LEU A CA 1
ATOM 710 C C . LEU A 1 99 ? 21.655 30.759 -9.697 1 90.8 99 LEU A C 1
ATOM 712 O O . LEU A 1 99 ? 20.683 30.724 -10.456 1 90.8 99 LEU A O 1
ATOM 716 N N . SER A 1 100 ? 22.888 30.816 -10.07 1 93.87 100 SER A N 1
ATOM 717 C CA . SER A 1 100 ? 23.188 30.538 -11.471 1 93.87 100 SER A CA 1
ATOM 718 C C . SER A 1 100 ? 22.893 29.083 -11.821 1 93.87 100 SER A C 1
ATOM 720 O O . SER A 1 100 ? 22.767 28.239 -10.932 1 93.87 100 SER A O 1
ATOM 722 N N . ARG A 1 101 ? 22.813 28.86 -13.068 1 92.73 101 ARG A N 1
ATOM 723 C CA . ARG A 1 101 ? 22.541 27.498 -13.518 1 92.73 101 ARG A CA 1
ATOM 724 C C . ARG A 1 101 ? 23.613 26.533 -13.023 1 92.73 101 ARG A C 1
ATOM 726 O O . ARG A 1 101 ? 23.299 25.442 -12.542 1 92.73 101 ARG A O 1
ATOM 733 N N . LYS A 1 102 ? 24.823 26.947 -13.094 1 94.07 102 LYS A N 1
ATOM 734 C CA . LYS A 1 102 ? 25.935 26.098 -12.677 1 94.07 102 LYS A CA 1
ATOM 735 C C . LYS A 1 102 ? 25.906 25.854 -11.171 1 94.07 102 LYS A C 1
ATOM 737 O O . LYS A 1 102 ? 26.107 24.726 -10.716 1 94.07 102 LYS A O 1
ATOM 742 N N . ALA A 1 103 ? 25.672 26.864 -10.478 1 94.83 103 ALA A N 1
ATOM 743 C CA . ALA A 1 103 ? 25.588 26.742 -9.025 1 94.83 103 ALA A CA 1
ATOM 744 C C . ALA A 1 103 ? 24.388 25.895 -8.614 1 94.83 103 ALA A C 1
ATOM 746 O O . ALA A 1 103 ? 24.475 25.096 -7.678 1 94.83 103 ALA A O 1
ATOM 747 N N . ALA A 1 104 ? 23.318 26.095 -9.338 1 95.18 104 ALA A N 1
ATOM 748 C CA . ALA A 1 104 ? 22.103 25.329 -9.072 1 95.18 104 ALA A CA 1
ATOM 749 C C . ALA A 1 104 ? 22.323 23.842 -9.333 1 95.18 104 ALA A C 1
ATOM 751 O O . ALA A 1 104 ? 21.858 22.995 -8.566 1 95.18 104 ALA A O 1
ATOM 752 N N . ASP A 1 105 ? 23.056 23.561 -10.366 1 95.11 105 ASP A N 1
ATOM 753 C CA . ASP A 1 105 ? 23.353 22.17 -10.692 1 95.11 105 ASP A CA 1
ATOM 754 C C . ASP A 1 105 ? 24.191 21.516 -9.595 1 95.11 105 ASP A C 1
ATOM 756 O O . ASP A 1 105 ? 23.941 20.37 -9.216 1 95.11 105 ASP A O 1
ATOM 760 N N . ARG A 1 106 ? 25.131 22.193 -9.126 1 95.06 106 ARG A N 1
ATOM 761 C CA . ARG A 1 106 ? 25.978 21.676 -8.056 1 95.06 106 ARG A CA 1
ATOM 762 C C . ARG A 1 106 ? 25.167 21.426 -6.789 1 95.06 106 ARG A C 1
ATOM 764 O O . ARG A 1 106 ? 25.3 20.375 -6.158 1 95.06 106 ARG A O 1
ATOM 771 N N . ARG A 1 107 ? 24.394 22.387 -6.523 1 94.86 107 ARG A N 1
ATOM 772 C CA . ARG A 1 107 ? 23.561 22.251 -5.332 1 94.86 107 ARG A CA 1
ATOM 773 C C . ARG A 1 107 ? 22.578 21.095 -5.481 1 94.86 107 ARG A C 1
ATOM 775 O O . ARG A 1 107 ? 22.314 20.37 -4.519 1 94.86 107 ARG A O 1
ATOM 782 N N . ALA A 1 108 ? 22.039 20.984 -6.64 1 95.01 108 ALA A N 1
ATOM 783 C CA . ALA A 1 108 ? 21.114 19.889 -6.925 1 95.01 108 ALA A CA 1
ATOM 784 C C . ALA A 1 108 ? 21.779 18.535 -6.692 1 95.01 108 ALA A C 1
ATOM 786 O O . ALA A 1 108 ? 21.191 17.647 -6.072 1 95.01 108 ALA A O 1
ATOM 787 N N . LEU A 1 109 ? 22.951 18.403 -7.172 1 95.84 109 LEU A N 1
ATOM 788 C CA . LEU A 1 109 ? 23.685 17.153 -7.009 1 95.84 109 LEU A CA 1
ATOM 789 C C . LEU A 1 109 ? 23.956 16.87 -5.535 1 95.84 109 LEU A C 1
ATOM 791 O O . LEU A 1 109 ? 23.866 15.723 -5.092 1 95.84 109 LEU A O 1
ATOM 795 N N . GLU A 1 110 ? 24.253 17.883 -4.837 1 95.27 110 GLU A N 1
ATOM 796 C CA . GLU A 1 110 ? 24.474 17.739 -3.402 1 95.27 110 GLU A CA 1
ATOM 797 C C . GLU A 1 110 ? 23.208 17.267 -2.693 1 95.27 110 GLU A C 1
ATOM 799 O O . GLU A 1 110 ? 23.262 16.377 -1.842 1 95.27 110 GLU A O 1
ATOM 804 N N . LEU A 1 111 ? 22.147 17.88 -3.041 1 95.31 111 LEU A N 1
ATOM 805 C CA . LEU A 1 111 ? 20.867 17.506 -2.449 1 95.31 111 LEU A CA 1
ATOM 806 C C . LEU A 1 111 ? 20.526 16.053 -2.764 1 95.31 111 LEU A C 1
ATOM 808 O O . LEU A 1 111 ? 20.026 15.328 -1.902 1 95.31 111 LEU A O 1
ATOM 812 N N . MET A 1 112 ? 20.789 15.662 -3.977 1 95.95 112 MET A N 1
ATOM 813 C CA . MET A 1 112 ? 20.532 14.283 -4.383 1 95.95 112 MET A CA 1
ATOM 814 C C . MET A 1 112 ? 21.382 13.311 -3.572 1 95.95 112 MET A C 1
ATOM 816 O O . MET A 1 112 ? 20.902 12.252 -3.163 1 95.95 112 MET A O 1
ATOM 820 N N . LYS A 1 113 ? 22.536 13.651 -3.314 1 94.59 113 LYS A N 1
ATOM 821 C CA . LYS A 1 113 ? 23.405 12.825 -2.481 1 94.59 113 LYS A CA 1
ATOM 822 C C . LYS A 1 113 ? 22.896 12.768 -1.043 1 94.59 113 LYS A C 1
ATOM 824 O O . LYS A 1 113 ? 22.958 11.719 -0.399 1 94.59 113 LYS A O 1
ATOM 829 N N . ASP A 1 114 ? 22.37 13.848 -0.606 1 92.67 114 ASP A N 1
ATOM 830 C CA . ASP A 1 114 ? 21.84 13.935 0.751 1 92.67 114 ASP A CA 1
ATOM 831 C C . ASP A 1 114 ? 20.688 12.953 0.954 1 92.67 114 ASP A C 1
ATOM 833 O O . ASP A 1 114 ? 20.466 12.469 2.066 1 92.67 114 ASP A O 1
ATOM 837 N N . VAL A 1 115 ? 20.008 12.661 -0.16 1 93.23 115 VAL A N 1
ATOM 838 C CA . VAL A 1 115 ? 18.86 11.771 -0.022 1 93.23 115 VAL A CA 1
ATOM 839 C C . VAL A 1 115 ? 19.262 10.346 -0.393 1 93.23 115 VAL A C 1
ATOM 841 O O . VAL A 1 115 ? 18.403 9.493 -0.629 1 93.23 115 VAL A O 1
ATOM 844 N N . GLY A 1 116 ? 20.505 10.115 -0.59 1 90.33 116 GLY A N 1
ATOM 845 C CA . GLY A 1 116 ? 21.01 8.757 -0.718 1 90.33 116 GLY A CA 1
ATOM 846 C C . GLY A 1 116 ? 21.186 8.319 -2.159 1 90.33 116 GLY A C 1
ATOM 847 O O . GLY A 1 116 ? 21.272 7.123 -2.444 1 90.33 116 GLY A O 1
ATOM 848 N N . ILE A 1 117 ? 21.191 9.233 -3.073 1 92.9 117 ILE A N 1
ATOM 849 C CA . ILE A 1 117 ? 21.464 8.892 -4.465 1 92.9 117 ILE A CA 1
ATOM 850 C C . ILE A 1 117 ? 22.968 8.941 -4.723 1 92.9 117 ILE A C 1
ATOM 852 O O . ILE A 1 117 ? 23.526 10.011 -4.978 1 92.9 117 ILE A O 1
ATOM 856 N N . SER A 1 118 ? 23.615 7.849 -4.721 1 88.11 118 SER A N 1
ATOM 857 C CA . SER A 1 118 ? 25.068 7.755 -4.816 1 88.11 118 SER A CA 1
ATOM 858 C C . SER A 1 118 ? 25.558 8.152 -6.205 1 88.11 118 SER A C 1
ATOM 860 O O . SER A 1 118 ? 26.596 8.804 -6.34 1 88.11 118 SER A O 1
ATOM 862 N N . ASP A 1 119 ? 24.824 7.747 -7.202 1 91.63 119 ASP A N 1
ATOM 863 C CA . ASP A 1 119 ? 25.189 8.089 -8.573 1 91.63 119 ASP A CA 1
ATOM 864 C C . ASP A 1 119 ? 24.38 9.284 -9.075 1 91.63 119 ASP A C 1
ATOM 866 O O . ASP A 1 119 ? 23.728 9.205 -10.118 1 91.63 119 ASP A O 1
ATOM 870 N N . ALA A 1 120 ? 24.502 10.328 -8.378 1 94.71 120 ALA A N 1
ATOM 871 C CA . ALA A 1 120 ? 23.675 11.508 -8.613 1 94.71 120 ALA A CA 1
ATOM 872 C C . ALA A 1 120 ? 23.897 12.064 -10.017 1 94.71 120 ALA A C 1
ATOM 874 O O . ALA A 1 120 ? 22.951 12.504 -10.674 1 94.71 120 ALA A O 1
ATOM 875 N N . GLU A 1 121 ? 25.126 12.033 -10.488 1 94.95 121 GLU A N 1
ATOM 876 C CA . GLU A 1 121 ? 25.428 12.562 -11.814 1 94.95 121 GLU A CA 1
ATOM 877 C C . GLU A 1 121 ? 24.698 11.779 -12.901 1 94.95 121 GLU A C 1
ATOM 879 O O . GLU A 1 121 ? 24.118 12.368 -13.815 1 94.95 121 GLU A O 1
ATOM 884 N N . ARG A 1 122 ? 24.757 10.542 -12.786 1 94.54 122 ARG A N 1
ATOM 885 C CA . ARG A 1 122 ? 24.06 9.697 -13.75 1 94.54 122 ARG A CA 1
ATOM 886 C C . ARG A 1 122 ? 22.552 9.908 -13.673 1 94.54 122 ARG A C 1
ATOM 888 O O . ARG A 1 122 ? 21.893 10.094 -14.698 1 94.54 122 ARG A O 1
ATOM 895 N N . VAL A 1 123 ? 22.041 9.904 -12.512 1 94.83 123 VAL A N 1
ATOM 896 C CA . VAL A 1 123 ? 20.602 10.019 -12.294 1 94.83 123 VAL A CA 1
ATOM 897 C C . VAL A 1 123 ? 20.11 11.374 -12.799 1 94.83 123 VAL A C 1
ATOM 899 O O . VAL A 1 123 ? 19.019 11.473 -13.366 1 94.83 123 VAL A O 1
ATOM 902 N N . ALA A 1 124 ? 20.93 12.346 -12.594 1 95.83 124 ALA A N 1
ATOM 903 C CA . ALA A 1 124 ? 20.57 13.695 -13.022 1 95.83 124 ALA A CA 1
ATOM 904 C C . ALA A 1 124 ? 20.321 13.745 -14.527 1 95.83 124 ALA A C 1
ATOM 906 O O . ALA A 1 124 ? 19.517 14.55 -15.003 1 95.83 124 ALA A O 1
ATOM 907 N N . GLY A 1 125 ? 20.963 12.91 -15.2 1 94.75 125 GLY A N 1
ATOM 908 C CA . GLY A 1 125 ? 20.834 12.892 -16.649 1 94.75 125 GLY A CA 1
ATOM 909 C C . GLY A 1 125 ? 19.649 12.076 -17.132 1 94.75 125 GLY A C 1
ATOM 910 O O . GLY A 1 125 ? 19.322 12.09 -18.32 1 94.75 125 GLY A O 1
ATOM 911 N N . CYS A 1 126 ? 18.961 11.445 -16.278 1 94.85 126 CYS A N 1
ATOM 912 C CA . CYS A 1 126 ? 17.862 10.548 -16.618 1 94.85 126 CYS A CA 1
ATOM 913 C C . CYS A 1 126 ? 16.533 11.295 -16.629 1 94.85 126 CYS A C 1
ATOM 915 O O . CYS A 1 126 ? 16.424 12.386 -16.067 1 94.85 126 CYS A O 1
ATOM 917 N N . HIS A 1 127 ? 15.623 10.722 -17.33 1 93.74 127 HIS A N 1
ATOM 918 C CA . HIS A 1 127 ? 14.222 11.111 -17.214 1 93.74 127 HIS A CA 1
ATOM 919 C C . HIS A 1 127 ? 13.508 10.285 -16.15 1 93.74 127 HIS A C 1
ATOM 921 O O . HIS A 1 127 ? 13.942 9.179 -15.821 1 93.74 127 HIS A O 1
ATOM 927 N N . PRO A 1 128 ? 12.422 10.744 -15.623 1 91.82 128 PRO A N 1
ATOM 928 C CA . PRO A 1 128 ? 11.719 10.061 -14.534 1 91.82 128 PRO A CA 1
ATOM 929 C C . PRO A 1 128 ? 11.369 8.614 -14.874 1 91.82 128 PRO A C 1
ATOM 931 O O . PRO A 1 128 ? 11.509 7.727 -14.028 1 91.82 128 PRO A O 1
ATOM 934 N N . HIS A 1 129 ? 10.993 8.345 -16.075 1 86.16 129 HIS A N 1
ATOM 935 C CA . HIS A 1 129 ? 10.531 7.015 -16.455 1 86.16 129 HIS A CA 1
ATOM 936 C C . HIS A 1 129 ? 11.684 6.017 -16.476 1 86.16 129 HIS A C 1
ATOM 938 O O . HIS A 1 129 ? 11.461 4.806 -16.53 1 86.16 129 HIS A O 1
ATOM 944 N N . GLN A 1 130 ? 12.888 6.498 -16.408 1 89.08 130 GLN A N 1
ATOM 945 C CA . GLN A 1 130 ? 14.078 5.654 -16.455 1 89.08 130 GLN A CA 1
ATOM 946 C C . GLN A 1 130 ? 14.529 5.26 -15.052 1 89.08 130 GLN A C 1
ATOM 948 O O . GLN A 1 130 ? 15.472 4.482 -14.892 1 89.08 130 GLN A O 1
ATOM 953 N N . LEU A 1 131 ? 13.853 5.812 -14.092 1 89.01 131 LEU A N 1
ATOM 954 C CA . LEU A 1 131 ? 14.244 5.579 -12.705 1 89.01 131 LEU A CA 1
ATOM 955 C C . LEU A 1 131 ? 13.316 4.567 -12.042 1 89.01 131 LEU A C 1
ATOM 957 O O . LEU A 1 131 ? 12.139 4.473 -12.396 1 89.01 131 LEU A O 1
ATOM 961 N N . SER A 1 132 ? 13.877 3.833 -11.085 1 83.7 132 SER A N 1
ATOM 962 C CA . SER A 1 132 ? 13.043 2.98 -10.244 1 83.7 132 SER A CA 1
ATOM 963 C C . SER A 1 132 ? 12.126 3.81 -9.352 1 83.7 132 SER A C 1
ATOM 965 O O . SER A 1 132 ? 12.334 5.014 -9.189 1 83.7 132 SER A O 1
ATOM 967 N N . GLY A 1 133 ? 11.105 3.16 -8.818 1 83.31 133 GLY A N 1
ATOM 968 C CA . GLY A 1 133 ? 10.187 3.843 -7.921 1 83.31 133 GLY A CA 1
ATOM 969 C C . GLY A 1 133 ? 10.879 4.485 -6.734 1 83.31 133 GLY A C 1
ATOM 970 O O . GLY A 1 133 ? 10.587 5.63 -6.382 1 83.31 133 GLY A O 1
ATOM 971 N N . GLY A 1 134 ? 11.789 3.77 -6.148 1 86.87 134 GLY A N 1
ATOM 972 C CA . GLY A 1 134 ? 12.524 4.283 -5.002 1 86.87 134 GLY A CA 1
ATOM 973 C C . GLY A 1 134 ? 13.388 5.484 -5.336 1 86.87 134 GLY A C 1
ATOM 974 O O . GLY A 1 134 ? 13.472 6.432 -4.552 1 86.87 134 GLY A O 1
ATOM 975 N N . LEU A 1 135 ? 13.989 5.427 -6.492 1 90.1 135 LEU A N 1
ATOM 976 C CA . LEU A 1 135 ? 14.827 6.544 -6.917 1 90.1 135 LEU A CA 1
ATOM 977 C C . LEU A 1 135 ? 13.978 7.771 -7.23 1 90.1 135 LEU A C 1
ATOM 979 O O . LEU A 1 135 ? 14.35 8.894 -6.881 1 90.1 135 LEU A O 1
ATOM 983 N N . ARG A 1 136 ? 12.915 7.538 -7.851 1 92.53 136 ARG A N 1
ATOM 984 C CA . ARG A 1 136 ? 12.006 8.642 -8.144 1 92.53 136 ARG A CA 1
ATOM 985 C C . ARG A 1 136 ? 11.555 9.335 -6.862 1 92.53 136 ARG A C 1
ATOM 987 O O . ARG A 1 136 ? 11.496 10.564 -6.802 1 92.53 136 ARG A O 1
ATOM 994 N N . GLN A 1 137 ? 11.249 8.501 -5.909 1 92.89 137 GLN A N 1
ATOM 995 C CA . GLN A 1 137 ? 10.808 9.057 -4.635 1 92.89 137 GLN A CA 1
ATOM 996 C C . GLN A 1 137 ? 11.909 9.894 -3.99 1 92.89 137 GLN A C 1
ATOM 998 O O . GLN A 1 137 ? 11.645 10.974 -3.459 1 92.89 137 GLN A O 1
ATOM 1003 N N . ARG A 1 138 ? 13.101 9.432 -4.038 1 93.51 138 ARG A N 1
ATOM 1004 C CA . ARG A 1 138 ? 14.228 10.169 -3.476 1 93.51 138 ARG A CA 1
ATOM 1005 C C . ARG A 1 138 ? 14.424 11.501 -4.192 1 93.51 138 ARG A C 1
ATOM 1007 O O . ARG A 1 138 ? 14.696 12.52 -3.555 1 93.51 138 ARG A O 1
ATOM 1014 N N . VAL A 1 139 ? 14.267 11.454 -5.487 1 94.28 139 VAL A N 1
ATOM 1015 C CA . VAL A 1 139 ? 14.364 12.684 -6.267 1 94.28 139 VAL A CA 1
ATOM 1016 C C . VAL A 1 139 ? 13.282 13.665 -5.82 1 94.28 139 VAL A C 1
ATOM 1018 O O . VAL A 1 139 ? 13.55 14.856 -5.646 1 94.28 139 VAL A O 1
ATOM 1021 N N . LEU A 1 140 ? 12.122 13.187 -5.631 1 94.59 140 LEU A N 1
ATOM 1022 C CA . LEU A 1 140 ? 11.011 14.025 -5.194 1 94.59 140 LEU A CA 1
ATOM 1023 C C . LEU A 1 140 ? 11.297 14.637 -3.827 1 94.59 140 LEU A C 1
ATOM 1025 O O . LEU A 1 140 ? 10.979 15.804 -3.586 1 94.59 140 LEU A O 1
ATOM 1029 N N . ILE A 1 141 ? 11.811 13.814 -2.981 1 95.4 141 ILE A N 1
ATOM 1030 C CA . ILE A 1 141 ? 12.159 14.296 -1.649 1 95.4 141 ILE A CA 1
ATOM 1031 C C . ILE A 1 141 ? 13.224 15.386 -1.756 1 95.4 141 ILE A C 1
ATOM 1033 O O . ILE A 1 141 ? 13.117 16.432 -1.112 1 95.4 141 ILE A O 1
ATOM 1037 N N . ALA A 1 142 ? 14.235 15.163 -2.601 1 95.53 142 ALA A N 1
ATOM 1038 C CA . ALA A 1 142 ? 15.278 16.163 -2.815 1 95.53 142 ALA A CA 1
ATOM 1039 C C . ALA A 1 142 ? 14.686 17.47 -3.334 1 95.53 142 ALA A C 1
ATOM 1041 O O . ALA A 1 142 ? 15.055 18.552 -2.872 1 95.53 142 ALA A O 1
ATOM 1042 N N . ALA A 1 143 ? 13.812 17.356 -4.224 1 94.1 143 ALA A N 1
ATOM 1043 C CA . ALA A 1 143 ? 13.178 18.538 -4.802 1 94.1 143 ALA A CA 1
ATOM 1044 C C . ALA A 1 143 ? 12.384 19.305 -3.749 1 94.1 143 ALA A C 1
ATOM 1046 O O . ALA A 1 143 ? 12.398 20.538 -3.728 1 94.1 143 ALA A O 1
ATOM 1047 N N . ALA A 1 144 ? 11.709 18.588 -2.924 1 94.29 144 ALA A N 1
ATOM 1048 C CA . ALA A 1 144 ? 10.908 19.203 -1.869 1 94.29 144 ALA A CA 1
ATOM 1049 C C . ALA A 1 144 ? 11.789 19.966 -0.884 1 94.29 144 ALA A C 1
ATOM 1051 O O . ALA A 1 144 ? 11.339 20.923 -0.25 1 94.29 144 ALA A O 1
ATOM 1052 N N . LEU A 1 145 ? 13.05 19.561 -0.802 1 94.97 145 LEU A N 1
ATOM 1053 C CA . LEU A 1 145 ? 13.965 20.131 0.18 1 94.97 145 LEU A CA 1
ATOM 1054 C C . LEU A 1 145 ? 14.8 21.247 -0.438 1 94.97 145 LEU A C 1
ATOM 1056 O O . LEU A 1 145 ? 15.517 21.957 0.27 1 94.97 145 LEU A O 1
ATOM 1060 N N . ALA A 1 146 ? 14.717 21.393 -1.679 1 92.84 146 ALA A N 1
ATOM 1061 C CA . ALA A 1 146 ? 15.608 22.263 -2.442 1 92.84 146 ALA A CA 1
ATOM 1062 C C . ALA A 1 146 ? 15.564 23.693 -1.912 1 92.84 146 ALA A C 1
ATOM 1064 O O . ALA A 1 146 ? 16.592 24.372 -1.854 1 92.84 146 ALA A O 1
ATOM 1065 N N . CYS A 1 147 ? 14.439 24.13 -1.451 1 90.91 147 CYS A N 1
ATOM 1066 C CA . CYS A 1 147 ? 14.309 25.514 -1.009 1 90.91 147 CYS A CA 1
ATOM 1067 C C . CYS A 1 147 ? 14.412 25.613 0.509 1 90.91 147 CYS A C 1
ATOM 1069 O O . CYS A 1 147 ? 13.97 26.598 1.102 1 90.91 147 CYS A O 1
ATOM 1071 N N . GLU A 1 148 ? 14.878 24.549 1.091 1 92.56 148 GLU A N 1
ATOM 1072 C CA . GLU A 1 148 ? 15.158 24.519 2.523 1 92.56 148 GLU A CA 1
ATOM 1073 C C . GLU A 1 148 ? 13.908 24.844 3.337 1 92.56 148 GLU A C 1
ATOM 1075 O O . GLU A 1 148 ? 13.919 25.759 4.162 1 92.56 148 GLU A O 1
ATOM 1080 N N . PRO A 1 149 ? 12.934 24.143 3.199 1 95.85 149 PRO A N 1
ATOM 1081 C CA . PRO A 1 149 ? 11.69 24.379 3.936 1 95.85 149 PRO A CA 1
ATOM 1082 C C . PRO A 1 149 ? 11.838 24.136 5.436 1 95.85 149 PRO A C 1
ATOM 1084 O O . PRO A 1 149 ? 12.77 23.45 5.865 1 95.85 149 PRO A O 1
ATOM 1087 N N . GLN A 1 150 ? 10.953 24.772 6.198 1 97.23 150 GLN A N 1
ATOM 1088 C CA . GLN A 1 150 ? 10.843 24.509 7.629 1 97.23 150 GLN A CA 1
ATOM 1089 C C . GLN A 1 150 ? 9.714 23.525 7.922 1 97.23 150 GLN A C 1
ATOM 1091 O O . GLN A 1 150 ? 9.652 22.949 9.011 1 97.23 150 GLN A O 1
ATOM 1096 N N . ILE A 1 151 ? 8.81 23.426 6.939 1 97.94 151 ILE A N 1
ATOM 1097 C CA . ILE A 1 151 ? 7.672 22.518 7.029 1 97.94 151 ILE A CA 1
ATOM 1098 C C . ILE A 1 151 ? 7.687 21.552 5.847 1 97.94 151 ILE A C 1
ATOM 1100 O O . ILE A 1 151 ? 7.845 21.97 4.697 1 97.94 151 ILE A O 1
ATOM 1104 N N . LEU A 1 152 ? 7.591 20.283 6.122 1 98.02 152 LEU A N 1
ATOM 1105 C CA . LEU A 1 152 ? 7.53 19.276 5.068 1 98.02 152 LEU A CA 1
ATOM 1106 C C . LEU A 1 152 ? 6.209 18.515 5.119 1 98.02 152 LEU A C 1
ATOM 1108 O O . LEU A 1 152 ? 5.894 17.877 6.127 1 98.02 152 LEU A O 1
ATOM 1112 N N . LEU A 1 153 ? 5.421 18.634 4.065 1 98.17 153 LEU A N 1
ATOM 1113 C CA . LEU A 1 153 ? 4.161 17.915 3.912 1 98.17 153 LEU A CA 1
ATOM 1114 C C . LEU A 1 153 ? 4.351 16.658 3.07 1 98.17 153 LEU A C 1
ATOM 1116 O O . LEU A 1 153 ? 4.751 16.739 1.906 1 98.17 153 LEU A O 1
ATOM 1120 N N . CYS A 1 154 ? 4.101 15.532 3.632 1 97.67 154 CYS A N 1
ATOM 1121 C CA . CYS A 1 154 ? 4.244 14.254 2.943 1 97.67 154 CYS A CA 1
ATOM 1122 C C . CYS A 1 154 ? 2.883 13.616 2.69 1 97.67 154 CYS A C 1
ATOM 1124 O O . CYS A 1 154 ? 2.276 13.056 3.604 1 97.67 154 CYS A O 1
ATOM 1126 N N . ASP A 1 155 ? 2.445 13.678 1.518 1 96.07 155 ASP A N 1
ATOM 1127 C CA . ASP A 1 155 ? 1.15 13.108 1.161 1 96.07 155 ASP A CA 1
ATOM 1128 C C . ASP A 1 155 ? 1.308 11.703 0.587 1 96.07 155 ASP A C 1
ATOM 1130 O O . ASP A 1 155 ? 1.419 11.532 -0.629 1 96.07 155 ASP A O 1
ATOM 1134 N N . GLU A 1 156 ? 1.258 10.677 1.478 1 93.69 156 GLU A N 1
ATOM 1135 C CA . GLU A 1 156 ? 1.384 9.263 1.136 1 93.69 156 GLU A CA 1
ATOM 1136 C C . GLU A 1 156 ? 2.655 9.001 0.332 1 93.69 156 GLU A C 1
ATOM 1138 O O . GLU A 1 156 ? 2.603 8.401 -0.743 1 93.69 156 GLU A O 1
ATOM 1143 N N . PRO A 1 157 ? 3.806 9.294 0.907 1 93.62 157 PRO A N 1
ATOM 1144 C CA . PRO A 1 157 ? 5.068 9.27 0.164 1 93.62 157 PRO A CA 1
ATOM 1145 C C . PRO A 1 157 ? 5.555 7.852 -0.127 1 93.62 157 PRO A C 1
ATOM 1147 O O . PRO A 1 157 ? 6.473 7.663 -0.93 1 93.62 157 PRO A O 1
ATOM 1150 N N . THR A 1 158 ? 4.978 6.886 0.489 1 89.6 158 THR A N 1
ATOM 1151 C CA . THR A 1 158 ? 5.512 5.538 0.329 1 89.6 158 THR A CA 1
ATOM 1152 C C . THR A 1 158 ? 4.478 4.619 -0.315 1 89.6 158 THR A C 1
ATOM 1154 O O . THR A 1 158 ? 4.669 3.402 -0.369 1 89.6 158 THR A O 1
ATOM 1157 N N . THR A 1 159 ? 3.451 5.273 -0.784 1 81.74 159 THR A N 1
ATOM 1158 C CA . THR A 1 159 ? 2.44 4.477 -1.47 1 81.74 159 THR A CA 1
ATOM 1159 C C . THR A 1 159 ? 3.022 3.823 -2.72 1 81.74 159 THR A C 1
ATOM 1161 O O . THR A 1 159 ? 3.929 4.372 -3.349 1 81.74 159 THR A O 1
ATOM 1164 N N . ALA A 1 160 ? 2.661 2.552 -3.055 1 76.36 160 ALA A N 1
ATOM 1165 C CA . ALA A 1 160 ? 3.023 1.808 -4.258 1 76.36 160 ALA A CA 1
ATOM 1166 C C . ALA A 1 160 ? 4.47 1.328 -4.191 1 76.36 160 ALA A C 1
ATOM 1168 O O . ALA A 1 160 ? 5.022 0.859 -5.19 1 76.36 160 ALA A O 1
ATOM 1169 N N . LEU A 1 161 ? 5.209 1.769 -3.115 1 86.7 161 LEU A N 1
ATOM 1170 C CA . LEU A 1 161 ? 6.563 1.254 -2.943 1 86.7 161 LEU A CA 1
ATOM 1171 C C . LEU A 1 161 ? 6.543 -0.114 -2.271 1 86.7 161 LEU A C 1
ATOM 1173 O O . LEU A 1 161 ? 5.632 -0.417 -1.497 1 86.7 161 LEU A O 1
ATOM 1177 N N . ASP A 1 162 ? 7.528 -0.873 -2.615 1 88.02 162 ASP A N 1
ATOM 1178 C CA . ASP A 1 162 ? 7.672 -2.135 -1.894 1 88.02 162 ASP A CA 1
ATOM 1179 C C . ASP A 1 162 ? 8.156 -1.899 -0.465 1 88.02 162 ASP A C 1
ATOM 1181 O O . ASP A 1 162 ? 8.649 -0.816 -0.142 1 88.02 162 ASP A O 1
ATOM 1185 N N . VAL A 1 163 ? 8.096 -2.885 0.353 1 86.01 163 VAL A N 1
ATOM 1186 C CA . VAL A 1 163 ? 8.314 -2.766 1.79 1 86.01 163 VAL A CA 1
ATOM 1187 C C . VAL A 1 163 ? 9.768 -2.387 2.063 1 86.01 163 VAL A C 1
ATOM 1189 O O . VAL A 1 163 ? 10.058 -1.652 3.01 1 86.01 163 VAL A O 1
ATOM 1192 N N . THR A 1 164 ? 10.723 -2.856 1.317 1 85.98 164 THR A N 1
ATOM 1193 C CA . THR A 1 164 ? 12.132 -2.54 1.526 1 85.98 164 THR A CA 1
ATOM 1194 C C . THR A 1 164 ? 12.407 -1.069 1.229 1 85.98 164 THR A C 1
ATOM 1196 O O . THR A 1 164 ? 13.036 -0.375 2.031 1 85.98 164 THR A O 1
ATOM 1199 N N . THR A 1 165 ? 11.901 -0.658 0.123 1 88.93 165 THR A N 1
ATOM 1200 C CA . THR A 1 165 ? 12.085 0.736 -0.266 1 88.93 165 THR A CA 1
ATOM 1201 C C . THR A 1 165 ? 11.352 1.667 0.695 1 88.93 165 THR A C 1
ATOM 1203 O O . THR A 1 165 ? 11.847 2.749 1.019 1 88.93 165 THR A O 1
ATOM 1206 N N . GLN A 1 166 ? 10.175 1.192 1.093 1 90.8 166 GLN A N 1
ATOM 1207 C CA . GLN A 1 166 ? 9.415 1.974 2.062 1 90.8 166 GLN A CA 1
ATOM 1208 C C . GLN A 1 166 ? 10.227 2.215 3.332 1 90.8 166 GLN A C 1
ATOM 1210 O O . GLN A 1 166 ? 10.291 3.341 3.83 1 90.8 166 GLN A O 1
ATOM 1215 N N . ALA A 1 167 ? 10.889 1.212 3.823 1 88.56 167 ALA A N 1
ATOM 1216 C CA . ALA A 1 167 ? 11.699 1.325 5.033 1 8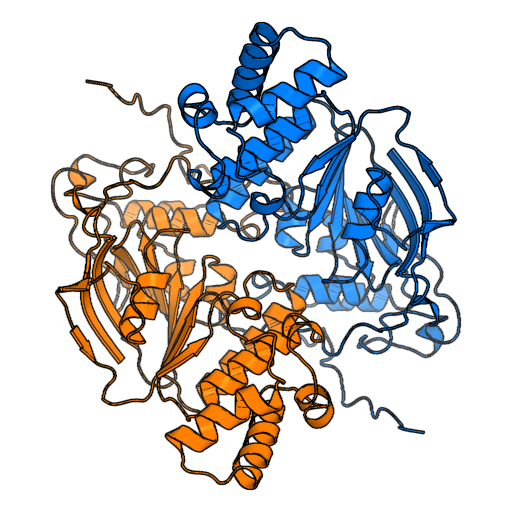8.56 167 ALA A CA 1
ATOM 1217 C C . ALA A 1 167 ? 12.834 2.326 4.842 1 88.56 167 ALA A C 1
ATOM 1219 O O . ALA A 1 167 ? 13.108 3.14 5.727 1 88.56 167 ALA A O 1
ATOM 1220 N N . ILE A 1 168 ? 13.408 2.271 3.692 1 89.49 168 ILE A N 1
ATOM 1221 C CA . ILE A 1 168 ? 14.528 3.154 3.386 1 89.49 168 ILE A CA 1
ATOM 1222 C C . ILE A 1 168 ? 14.049 4.604 3.355 1 89.49 168 ILE A C 1
ATOM 1224 O O . ILE A 1 168 ? 14.701 5.492 3.91 1 89.49 168 ILE A O 1
ATOM 1228 N N . ILE A 1 169 ? 12.966 4.784 2.758 1 92.52 169 ILE A N 1
ATOM 1229 C CA . ILE A 1 169 ? 12.427 6.133 2.624 1 92.52 169 ILE A CA 1
ATOM 1230 C C . ILE A 1 169 ? 12.008 6.66 3.994 1 92.52 169 ILE A C 1
ATOM 1232 O O . ILE A 1 169 ? 12.234 7.83 4.312 1 92.52 169 ILE A O 1
ATOM 1236 N N . LEU A 1 170 ? 11.363 5.841 4.812 1 93.39 170 LEU A N 1
ATOM 1237 C CA . LEU A 1 170 ? 10.971 6.254 6.156 1 93.39 170 LEU A CA 1
ATOM 1238 C C . LEU A 1 170 ? 12.19 6.651 6.98 1 93.39 170 LEU A C 1
ATOM 1240 O O . LEU A 1 170 ? 12.168 7.667 7.679 1 93.39 170 LEU A O 1
ATOM 1244 N N . ASP A 1 171 ? 13.226 5.912 6.886 1 91.6 171 ASP A N 1
ATOM 1245 C CA . ASP A 1 171 ? 14.465 6.214 7.595 1 91.6 171 ASP A CA 1
ATOM 1246 C C . ASP A 1 171 ? 15.07 7.529 7.108 1 91.6 171 ASP A C 1
ATOM 1248 O O . ASP A 1 171 ? 15.547 8.334 7.91 1 91.6 171 ASP A O 1
ATOM 1252 N N . LEU A 1 172 ? 15.035 7.627 5.838 1 93.31 172 LEU A N 1
ATOM 1253 C CA . LEU A 1 172 ? 15.541 8.858 5.241 1 93.31 172 LEU A CA 1
ATOM 1254 C C . LEU A 1 172 ? 14.783 10.07 5.773 1 93.31 172 LEU A C 1
ATOM 1256 O O . LEU A 1 172 ? 15.395 11.051 6.203 1 93.31 172 LEU A O 1
ATOM 1260 N N . LEU A 1 173 ? 13.511 10.02 5.782 1 95.7 173 LEU A N 1
ATOM 1261 C CA . LEU A 1 173 ? 12.689 11.138 6.232 1 95.7 173 LEU A CA 1
ATOM 1262 C C . LEU A 1 173 ? 12.906 11.408 7.717 1 95.7 173 LEU A C 1
ATOM 1264 O O . LEU A 1 173 ? 12.913 12.563 8.148 1 95.7 173 LEU A O 1
ATOM 1268 N N . HIS A 1 174 ? 13.036 10.368 8.481 1 94 174 HIS A N 1
ATOM 1269 C CA . HIS A 1 174 ? 13.334 10.515 9.901 1 94 174 HIS A CA 1
ATOM 1270 C C . HIS A 1 174 ? 14.636 11.279 10.115 1 94 174 HIS A C 1
ATOM 1272 O O . HIS A 1 174 ? 14.682 12.23 10.898 1 94 174 HIS A O 1
ATOM 1278 N N . ARG A 1 175 ? 15.625 10.866 9.438 1 93.95 175 ARG A N 1
ATOM 1279 C CA . ARG A 1 175 ? 16.933 11.504 9.54 1 93.95 175 ARG A CA 1
ATOM 1280 C C . ARG A 1 175 ? 16.861 12.971 9.13 1 93.95 175 ARG A C 1
ATOM 1282 O O . ARG A 1 175 ? 17.384 13.843 9.828 1 93.95 175 ARG A O 1
ATOM 1289 N N . LEU A 1 176 ? 16.238 13.209 8.041 1 95.02 176 LEU A N 1
ATOM 1290 C CA . LEU A 1 176 ? 16.14 14.573 7.531 1 95.02 176 LEU A CA 1
ATOM 1291 C C . LEU A 1 176 ? 15.374 15.463 8.504 1 95.02 176 LEU A C 1
ATOM 1293 O O . LEU A 1 176 ? 15.742 16.621 8.713 1 95.02 176 LEU A O 1
ATOM 1297 N N . ARG A 1 177 ? 14.318 14.972 9.06 1 96.19 177 ARG A N 1
ATOM 1298 C CA . ARG A 1 177 ? 13.541 15.719 10.044 1 96.19 177 ARG A CA 1
ATOM 1299 C C . ARG A 1 177 ? 14.416 16.162 11.211 1 96.19 177 ARG A C 1
ATOM 1301 O O . ARG A 1 177 ? 14.382 17.327 11.612 1 96.19 177 ARG A O 1
ATOM 1308 N N . GLU A 1 178 ? 15.191 15.262 11.703 1 94.43 178 GLU A N 1
ATOM 1309 C CA . GLU A 1 178 ? 16.053 15.536 12.849 1 94.43 178 GLU A CA 1
ATOM 1310 C C . GLU A 1 178 ? 17.173 16.503 12.478 1 94.43 178 GLU A C 1
ATOM 1312 O O . GLU A 1 178 ? 17.416 17.481 13.188 1 94.43 178 GLU A O 1
ATOM 1317 N N . GLU A 1 179 ? 17.806 16.257 11.384 1 94.96 179 GLU A N 1
ATOM 1318 C CA . GLU A 1 179 ? 18.965 17.038 10.965 1 94.96 179 GLU A CA 1
ATOM 1319 C C . GLU A 1 179 ? 18.572 18.475 10.634 1 94.96 179 GLU A C 1
ATOM 1321 O O . GLU A 1 179 ? 19.331 19.409 10.901 1 94.96 179 GLU A O 1
ATOM 1326 N N . ARG A 1 180 ? 17.387 18.644 10.144 1 95.61 180 ARG A N 1
ATOM 1327 C CA . ARG A 1 180 ? 17.001 19.964 9.657 1 95.61 180 ARG A CA 1
ATOM 1328 C C . ARG A 1 180 ? 15.924 20.582 10.543 1 95.61 180 ARG A C 1
ATOM 1330 O O . ARG A 1 180 ? 15.417 21.667 10.249 1 95.61 180 ARG A O 1
ATOM 1337 N N . ASN A 1 181 ? 15.537 19.932 11.588 1 96.82 181 ASN A N 1
ATOM 1338 C CA . ASN A 1 181 ? 14.52 20.389 12.529 1 96.82 181 ASN A CA 1
ATOM 1339 C C . ASN A 1 181 ? 13.218 20.745 11.817 1 96.82 181 ASN A C 1
ATOM 1341 O O . ASN A 1 181 ? 12.67 21.83 12.023 1 96.82 181 ASN A O 1
ATOM 1345 N N . LEU A 1 182 ? 12.781 19.882 10.983 1 97.15 182 LEU A N 1
ATOM 1346 C CA . LEU A 1 182 ? 11.594 20.099 10.163 1 97.15 182 LEU A CA 1
ATOM 1347 C C . LEU A 1 182 ? 10.324 19.816 10.96 1 97.15 182 LEU A C 1
ATOM 1349 O O . LEU A 1 182 ? 10.273 18.857 11.734 1 97.15 182 LEU A O 1
ATOM 1353 N N . ALA A 1 183 ? 9.328 20.675 10.857 1 98.18 183 ALA A N 1
ATOM 1354 C CA . ALA A 1 183 ? 7.956 20.29 11.179 1 98.18 183 ALA A CA 1
ATOM 1355 C C . ALA A 1 183 ? 7.35 19.44 10.066 1 98.18 183 ALA A C 1
ATOM 1357 O O . ALA A 1 183 ? 7.232 19.892 8.925 1 98.18 183 ALA A O 1
ATOM 1358 N N . MET A 1 184 ? 6.966 18.231 10.375 1 98.19 184 MET A N 1
ATOM 1359 C CA . MET A 1 184 ? 6.568 17.298 9.324 1 98.19 184 MET A CA 1
ATOM 1360 C C . MET A 1 184 ? 5.132 16.827 9.529 1 98.19 184 MET A C 1
ATOM 1362 O O . MET A 1 184 ? 4.737 16.496 10.648 1 98.19 184 MET A O 1
ATOM 1366 N N . LEU A 1 185 ? 4.345 16.895 8.51 1 98.44 185 LEU A N 1
ATOM 1367 C CA . LEU A 1 185 ? 3.033 16.261 8.435 1 98.44 185 LEU A CA 1
ATOM 1368 C C . LEU A 1 185 ? 3.06 15.066 7.487 1 98.44 185 LEU A C 1
ATOM 1370 O O . LEU A 1 185 ? 3.3 15.225 6.288 1 98.44 185 LEU A O 1
ATOM 1374 N N . PHE A 1 186 ? 2.784 13.904 8.022 1 97.88 186 PHE A N 1
ATOM 1375 C CA . PHE A 1 186 ? 2.898 12.664 7.262 1 97.88 186 PHE A CA 1
ATOM 1376 C C . PHE A 1 186 ? 1.536 11.999 7.106 1 97.88 186 PHE A C 1
ATOM 1378 O O . PHE A 1 186 ? 0.959 11.516 8.082 1 97.88 186 PHE A O 1
ATOM 1385 N N . VAL A 1 187 ? 1.082 11.967 5.859 1 97.24 187 VAL A N 1
ATOM 1386 C CA . VAL A 1 187 ? -0.234 11.406 5.571 1 97.24 187 VAL A CA 1
ATOM 1387 C C . VAL A 1 187 ? -0.087 9.96 5.101 1 97.24 187 VAL A C 1
ATOM 1389 O O . VAL A 1 187 ? 0.743 9.662 4.24 1 97.24 187 VAL A O 1
ATOM 1392 N N . SER A 1 188 ? -0.842 9.107 5.645 1 93.32 188 SER A N 1
ATOM 1393 C CA . SER A 1 188 ? -0.921 7.716 5.212 1 93.32 188 SER A CA 1
ATOM 1394 C C . SER A 1 188 ? -2.254 7.089 5.607 1 93.32 188 SER A C 1
ATOM 1396 O O . SER A 1 188 ? -2.983 7.638 6.436 1 93.32 188 SER A O 1
ATOM 1398 N N . HIS A 1 189 ? -2.578 6.04 4.976 1 89.42 189 HIS A N 1
ATOM 1399 C CA . HIS A 1 189 ? -3.747 5.277 5.398 1 89.42 189 HIS A CA 1
ATOM 1400 C C . HIS A 1 189 ? -3.345 4.078 6.251 1 89.42 189 HIS A C 1
ATOM 1402 O O . HIS A 1 189 ? -4.205 3.372 6.783 1 89.42 189 HIS A O 1
ATOM 1408 N N . ASP A 1 190 ? -2.06 3.912 6.446 1 86.94 190 ASP A N 1
ATOM 1409 C CA . ASP A 1 190 ? -1.526 2.748 7.147 1 86.94 190 ASP A CA 1
ATOM 1410 C C . ASP A 1 190 ? -0.947 3.142 8.504 1 86.94 190 ASP A C 1
ATOM 1412 O O . ASP A 1 190 ? 0.119 3.756 8.575 1 86.94 190 ASP A O 1
ATOM 1416 N N . LEU A 1 191 ? -1.568 2.597 9.549 1 88.46 191 LEU A N 1
ATOM 1417 C CA . LEU A 1 191 ? -1.149 2.95 10.901 1 88.46 191 LEU A CA 1
ATOM 1418 C C . LEU A 1 191 ? 0.224 2.363 11.215 1 88.46 191 LEU A C 1
ATOM 1420 O O . LEU A 1 191 ? 0.969 2.918 12.025 1 88.46 191 LEU A O 1
ATOM 1424 N N . ALA A 1 192 ? 0.521 1.282 10.586 1 85.61 192 ALA A N 1
ATOM 1425 C CA . ALA A 1 192 ? 1.835 0.694 10.831 1 85.61 192 ALA A CA 1
ATOM 1426 C C . ALA A 1 192 ? 2.947 1.598 10.307 1 85.61 192 ALA A C 1
ATOM 1428 O O . ALA A 1 192 ? 3.988 1.748 10.95 1 85.61 192 ALA A O 1
ATOM 1429 N N . VAL A 1 193 ? 2.689 2.138 9.194 1 89.42 193 VAL A N 1
ATOM 1430 C CA . VAL A 1 193 ? 3.652 3.064 8.608 1 89.42 193 VAL A CA 1
ATOM 1431 C C . VAL A 1 193 ? 3.733 4.331 9.456 1 89.42 193 VAL A C 1
ATOM 1433 O O . VAL A 1 193 ? 4.826 4.788 9.798 1 89.42 193 VAL A O 1
ATOM 1436 N N . ILE A 1 194 ? 2.569 4.86 9.834 1 93 194 ILE A N 1
ATOM 1437 C CA . ILE A 1 194 ? 2.488 6.082 10.625 1 93 194 ILE A CA 1
ATOM 1438 C C . ILE A 1 194 ? 3.195 5.88 11.963 1 93 194 ILE A C 1
ATOM 1440 O O . ILE A 1 194 ? 3.877 6.783 12.455 1 93 194 ILE A O 1
ATOM 1444 N N . SER A 1 195 ? 3.064 4.776 12.533 1 91.47 195 SER A N 1
ATOM 1445 C CA . SER A 1 195 ? 3.599 4.498 13.861 1 91.47 195 SER A CA 1
ATOM 1446 C C . SER A 1 195 ? 5.124 4.547 13.865 1 91.47 195 SER A C 1
ATOM 1448 O O . SER A 1 195 ? 5.741 4.751 14.912 1 91.47 195 SER A O 1
ATOM 1450 N N . LYS A 1 196 ? 5.736 4.361 12.729 1 90.75 196 LYS A N 1
ATOM 1451 C CA . LYS A 1 196 ? 7.192 4.296 12.642 1 90.75 196 LYS A CA 1
ATOM 1452 C C . LYS A 1 196 ? 7.799 5.692 12.533 1 90.75 196 LYS A C 1
ATOM 1454 O O . LYS A 1 196 ? 8.972 5.892 12.857 1 90.75 196 LYS A O 1
ATOM 1459 N N . ILE A 1 197 ? 6.96 6.647 12.174 1 93.69 197 ILE A N 1
ATOM 1460 C CA . ILE A 1 197 ? 7.584 7.914 11.807 1 93.69 197 ILE A CA 1
ATOM 1461 C C . ILE A 1 197 ? 6.981 9.046 12.636 1 93.69 197 ILE A C 1
ATOM 1463 O O . ILE A 1 197 ? 7.591 10.107 12.784 1 93.69 197 ILE A O 1
ATOM 1467 N N . SER A 1 198 ? 5.842 8.858 13.189 1 96.31 198 SER A N 1
ATOM 1468 C CA . SER A 1 198 ? 5.112 9.977 13.776 1 96.31 198 SER A CA 1
ATOM 1469 C C . SER A 1 198 ? 5.269 10.003 15.293 1 96.31 198 SER A C 1
ATOM 1471 O O . SER A 1 198 ? 5.296 8.953 15.938 1 96.31 198 SER A O 1
ATOM 1473 N N . ASP A 1 199 ? 5.344 11.167 15.845 1 96.41 199 ASP A N 1
ATOM 1474 C CA . ASP A 1 199 ? 5.33 11.378 17.289 1 96.41 199 ASP A CA 1
ATOM 1475 C C . ASP A 1 199 ? 3.9 11.411 17.825 1 96.41 199 ASP A C 1
ATOM 1477 O O . ASP A 1 199 ? 3.634 10.93 18.928 1 96.41 199 ASP A O 1
ATOM 1481 N N . ARG A 1 200 ? 3.109 11.992 17.065 1 97.14 200 ARG A N 1
ATOM 1482 C CA . ARG A 1 200 ? 1.675 12.073 17.323 1 97.14 200 ARG A CA 1
ATOM 1483 C C . ARG A 1 200 ? 0.873 11.639 16.101 1 97.14 200 ARG A C 1
ATOM 1485 O O . ARG A 1 200 ? 1.378 11.671 14.977 1 97.14 200 ARG A O 1
ATOM 1492 N N . ILE A 1 201 ? -0.336 11.216 16.413 1 97.65 201 ILE A N 1
ATOM 1493 C CA . ILE A 1 201 ? -1.222 10.778 15.34 1 97.65 201 ILE A CA 1
ATOM 1494 C C . ILE A 1 201 ? -2.551 11.524 15.431 1 97.65 201 ILE A C 1
ATOM 1496 O O . ILE A 1 201 ? -3.102 11.693 16.521 1 97.65 201 ILE A O 1
ATOM 1500 N N . ALA A 1 202 ? -2.967 12.031 14.367 1 98.22 202 ALA A N 1
ATOM 1501 C CA . ALA A 1 202 ? -4.328 12.535 14.198 1 98.22 202 ALA A CA 1
ATOM 1502 C C . ALA A 1 202 ? -5.136 11.631 13.271 1 98.22 202 ALA A C 1
ATOM 1504 O O . ALA A 1 202 ? -4.736 11.384 12.131 1 98.22 202 ALA A O 1
ATOM 1505 N N . VAL A 1 203 ? -6.256 11.163 13.748 1 98.03 203 VAL A N 1
ATOM 1506 C CA . VAL A 1 203 ? -7.113 10.269 12.977 1 98.03 203 VAL A CA 1
ATOM 1507 C C . VAL A 1 203 ? -8.27 11.06 12.37 1 98.03 203 VAL A C 1
ATOM 1509 O O . VAL A 1 203 ? -9.017 11.73 13.087 1 98.03 203 VAL A O 1
ATOM 1512 N N . MET A 1 204 ? -8.365 10.936 11.094 1 97.58 204 MET A N 1
ATOM 1513 C CA . MET A 1 204 ? -9.377 11.693 10.362 1 97.58 204 MET A CA 1
ATOM 1514 C C . MET A 1 204 ? -10.426 10.761 9.763 1 97.58 204 MET A C 1
ATOM 1516 O O . MET A 1 204 ? -10.085 9.743 9.158 1 97.58 204 MET A O 1
ATOM 1520 N N . TYR A 1 205 ? -11.681 11.077 9.989 1 96.32 205 TYR A N 1
ATOM 1521 C CA . TYR A 1 205 ? -12.802 10.334 9.422 1 96.32 205 TYR A CA 1
ATOM 1522 C C . TYR A 1 205 ? -13.856 11.281 8.862 1 96.32 205 TYR A C 1
ATOM 1524 O O . TYR A 1 205 ? -14.332 12.176 9.565 1 96.32 205 TYR A O 1
ATOM 1532 N N . ALA A 1 206 ? -14.185 11.072 7.636 1 95.21 206 ALA A N 1
ATOM 1533 C CA . ALA A 1 206 ? -15.266 11.796 6.972 1 95.21 206 ALA A CA 1
ATOM 1534 C C . ALA A 1 206 ? -15.119 13.302 7.168 1 95.21 206 ALA A C 1
ATOM 1536 O O . ALA A 1 206 ? -16.071 13.979 7.564 1 95.21 206 ALA A O 1
ATOM 1537 N N . GLY A 1 207 ? -13.901 13.788 7.072 1 96.1 207 GLY A N 1
ATOM 1538 C CA . GLY A 1 207 ? -13.646 15.219 7.023 1 96.1 207 GLY A CA 1
ATOM 1539 C C . GLY A 1 207 ? -13.386 15.825 8.389 1 96.1 207 GLY A C 1
ATOM 1540 O O . GLY A 1 207 ? -13.283 17.046 8.523 1 96.1 207 GLY A O 1
ATOM 1541 N N . GLN A 1 208 ? -13.282 14.997 9.41 1 96.63 208 GLN A N 1
ATOM 1542 C CA . GLN A 1 208 ? -13.054 15.501 10.76 1 96.63 208 GLN A CA 1
ATOM 1543 C C . GLN A 1 208 ? -11.966 14.701 11.47 1 96.63 208 GLN A C 1
ATOM 1545 O O . GLN A 1 208 ? -11.801 13.506 11.217 1 96.63 208 GLN A O 1
ATOM 1550 N N . ILE A 1 209 ? -11.258 15.384 12.294 1 97.72 209 ILE A N 1
ATOM 1551 C CA . ILE A 1 209 ? -10.373 14.668 13.207 1 97.72 209 ILE A CA 1
ATOM 1552 C C . ILE A 1 209 ? -11.187 14.073 14.354 1 97.72 209 ILE A C 1
ATOM 1554 O O . ILE A 1 209 ? -11.975 14.773 14.993 1 97.72 209 ILE A O 1
ATOM 1558 N N . VAL A 1 210 ? -10.989 12.831 14.658 1 98.04 210 VAL A N 1
ATOM 1559 C CA . VAL A 1 210 ? -11.838 12.179 15.649 1 98.04 210 VAL A CA 1
ATOM 1560 C C . VAL A 1 210 ? -11.004 11.788 16.868 1 98.04 210 VAL A C 1
ATOM 1562 O O . VAL A 1 210 ? -11.549 11.505 17.937 1 98.04 210 VAL A O 1
ATOM 1565 N N . GLU A 1 211 ? -9.713 11.775 16.662 1 98.16 211 GLU A N 1
ATOM 1566 C CA . GLU A 1 211 ? -8.824 11.41 17.76 1 98.16 211 GLU A CA 1
ATOM 1567 C C . GLU A 1 211 ? -7.405 11.913 17.513 1 98.16 211 GLU A C 1
ATOM 1569 O O . GLU A 1 211 ? -6.911 11.863 16.384 1 98.16 211 GLU A O 1
ATOM 1574 N N . VAL A 1 212 ? -6.778 12.409 18.525 1 97.94 212 VAL A N 1
ATOM 1575 C CA . VAL A 1 212 ? -5.405 12.895 18.449 1 97.94 212 VAL A CA 1
ATOM 1576 C C . VAL A 1 212 ? -4.661 12.545 19.736 1 97.94 212 VAL A C 1
ATOM 1578 O O . VAL A 1 212 ? -5.223 12.635 20.83 1 97.94 212 VAL A O 1
ATOM 1581 N N . GLY A 1 213 ? -3.436 12.164 19.599 1 97.15 213 GLY A N 1
ATOM 1582 C CA . GLY A 1 213 ? -2.61 11.873 20.76 1 97.15 213 GLY A CA 1
ATOM 1583 C C . GLY A 1 213 ? -1.22 11.385 20.396 1 97.15 213 GLY A C 1
ATOM 1584 O O . GLY A 1 213 ? -0.868 11.321 19.216 1 97.15 213 GLY A O 1
ATOM 1585 N N . HIS A 1 214 ? -0.477 11.157 21.423 1 96.57 214 HIS A N 1
ATOM 1586 C CA . HIS A 1 214 ? 0.828 10.545 21.195 1 96.57 214 HIS A CA 1
ATOM 1587 C C . HIS A 1 214 ? 0.689 9.193 20.504 1 96.57 214 HIS A C 1
ATOM 1589 O O . HIS A 1 214 ? -0.259 8.45 20.769 1 96.57 214 HIS A O 1
ATOM 1595 N N . THR A 1 215 ? 1.623 8.889 19.663 1 95.51 215 THR A N 1
ATOM 1596 C CA . THR A 1 215 ? 1.571 7.675 18.856 1 95.51 215 THR A CA 1
ATOM 1597 C C . THR A 1 215 ? 1.387 6.445 19.74 1 95.51 215 THR A C 1
ATOM 1599 O O . THR A 1 215 ? 0.514 5.614 19.482 1 95.51 215 THR A O 1
ATOM 1602 N N . ASP A 1 216 ? 2.088 6.345 20.799 1 92.98 216 ASP A N 1
ATOM 1603 C CA . ASP A 1 216 ? 2.02 5.183 21.679 1 92.98 216 ASP A CA 1
ATOM 1604 C C . ASP A 1 216 ? 0.636 5.051 22.309 1 92.98 216 ASP A C 1
ATOM 1606 O O . ASP A 1 216 ? 0.109 3.943 22.438 1 92.98 216 ASP A O 1
ATOM 1610 N N . GLU A 1 217 ? 0.101 6.171 22.67 1 93.88 217 GLU A N 1
ATOM 1611 C CA . GLU A 1 217 ? -1.212 6.168 23.307 1 93.88 217 GLU A CA 1
ATOM 1612 C C . GLU A 1 217 ? -2.302 5.75 22.324 1 93.88 217 GLU A C 1
ATOM 1614 O O . GLU A 1 217 ? -3.174 4.948 22.661 1 93.88 217 GLU A O 1
ATOM 1619 N N . ILE A 1 218 ? -2.23 6.307 21.143 1 94.7 218 ILE A N 1
ATOM 1620 C CA . ILE A 1 218 ? -3.219 5.984 20.12 1 94.7 218 ILE A CA 1
ATOM 1621 C C . ILE A 1 218 ? -3.152 4.494 19.79 1 94.7 218 ILE A C 1
ATOM 1623 O O . ILE A 1 218 ? -4.185 3.835 19.653 1 94.7 218 ILE A O 1
ATOM 1627 N N . LEU A 1 219 ? -1.962 3.909 19.715 1 92.63 219 LEU A N 1
ATOM 1628 C CA . LEU A 1 219 ? -1.767 2.521 19.309 1 92.63 219 LEU A CA 1
ATOM 1629 C C . LEU A 1 219 ? -2.194 1.565 20.418 1 92.63 219 LEU A C 1
ATOM 1631 O O . LEU A 1 219 ? -2.724 0.486 20.143 1 92.63 219 LEU A O 1
ATOM 1635 N N . SER A 1 220 ? -2.012 1.972 21.646 1 91.56 220 SER A N 1
ATOM 1636 C CA . SER A 1 220 ? -2.226 1.046 22.753 1 91.56 220 SER A CA 1
ATOM 1637 C C . SER A 1 220 ? -3.616 1.217 23.356 1 91.56 220 SER A C 1
ATOM 1639 O O . SER A 1 220 ? -4.169 0.276 23.93 1 91.56 220 SER A O 1
ATOM 1641 N N . SER A 1 221 ? -4.094 2.413 23.244 1 93.72 221 SER A N 1
ATOM 1642 C CA . SER A 1 221 ? -5.368 2.719 23.886 1 93.72 221 SER A CA 1
ATOM 1643 C C . SER A 1 221 ? -6.197 3.679 23.039 1 93.72 221 SER A C 1
ATOM 1645 O O . SER A 1 221 ? -6.485 4.8 23.463 1 93.72 221 SER A O 1
ATOM 1647 N N . PRO A 1 222 ? -6.651 3.172 21.908 1 95.46 222 PRO A N 1
ATOM 1648 C CA . PRO A 1 222 ? -7.543 4.026 21.121 1 95.46 222 PRO A CA 1
ATOM 1649 C C . PRO A 1 222 ? -8.868 4.307 21.827 1 95.46 222 PRO A C 1
ATOM 1651 O O . PRO A 1 222 ? -9.411 3.427 22.5 1 95.46 222 PRO A O 1
ATOM 1654 N N . HIS A 1 223 ? -9.366 5.515 21.685 1 96.96 223 HIS A N 1
ATOM 1655 C CA . HIS A 1 223 ? -10.568 5.935 22.397 1 96.96 223 HIS A CA 1
ATOM 1656 C C . HIS A 1 223 ? -11.714 6.207 21.429 1 96.96 223 HIS A C 1
ATOM 1658 O O . HIS A 1 223 ? -12.819 6.557 21.851 1 96.96 223 HIS A O 1
ATOM 1664 N N . HIS A 1 224 ? -11.5 6.096 20.176 1 96.9 224 HIS A N 1
ATOM 1665 C CA . HIS A 1 224 ? -12.555 6.151 19.17 1 96.9 224 HIS A CA 1
ATOM 1666 C C . HIS A 1 224 ? -12.687 4.82 18.437 1 96.9 224 HIS A C 1
ATOM 1668 O O . HIS A 1 224 ? -11.682 4.204 18.075 1 96.9 224 HIS A O 1
ATOM 1674 N N . ALA A 1 225 ? -13.883 4.4 18.147 1 95.04 225 ALA A N 1
ATOM 1675 C CA . ALA A 1 225 ? -14.15 3.1 17.537 1 95.04 225 ALA A CA 1
ATOM 1676 C C . ALA A 1 225 ? -13.516 3.003 16.152 1 95.04 225 ALA A C 1
ATOM 1678 O O . ALA A 1 225 ? -13.045 1.936 15.751 1 95.04 225 ALA A O 1
ATOM 1679 N N . TYR A 1 226 ? -13.533 4.108 15.466 1 95.33 226 TYR A N 1
ATOM 1680 C CA . TYR A 1 226 ? -12.916 4.118 14.144 1 95.33 226 TYR A CA 1
ATOM 1681 C C . TYR A 1 226 ? -11.419 3.85 14.239 1 95.33 226 TYR A C 1
ATOM 1683 O O . TYR A 1 226 ? -10.873 3.06 13.465 1 95.33 226 TYR A O 1
ATOM 1691 N N . THR A 1 227 ? -10.754 4.489 15.16 1 95.7 227 THR A N 1
ATOM 1692 C CA . THR A 1 227 ? -9.325 4.29 15.377 1 95.7 227 THR A CA 1
ATOM 1693 C C . THR A 1 227 ? -9.03 2.835 15.732 1 95.7 227 THR A C 1
ATOM 1695 O O . THR A 1 227 ? -8.137 2.217 15.149 1 95.7 227 THR A O 1
ATOM 1698 N N . ALA A 1 228 ? -9.797 2.327 16.632 1 92.72 228 ALA A N 1
ATOM 1699 C CA . ALA A 1 228 ? -9.647 0.929 17.029 1 92.72 228 ALA A CA 1
ATOM 1700 C C . ALA A 1 228 ? -9.841 -0.003 15.836 1 92.72 228 ALA A C 1
ATOM 1702 O O . ALA A 1 228 ? -9.095 -0.971 15.668 1 92.72 228 ALA A O 1
ATOM 1703 N N . GLY A 1 229 ? -10.855 0.302 15.079 1 90.47 229 GLY A N 1
ATOM 1704 C CA . GLY A 1 229 ? -11.109 -0.488 13.885 1 90.47 229 GLY A CA 1
ATOM 1705 C C . GLY A 1 229 ? -9.953 -0.473 12.903 1 90.47 229 GLY A C 1
ATOM 1706 O O . GLY A 1 229 ? -9.605 -1.507 12.329 1 90.47 229 GLY A O 1
ATOM 1707 N N . LEU A 1 230 ? -9.347 0.715 12.675 1 91.13 230 LEU A N 1
ATOM 1708 C CA . LEU A 1 230 ? -8.196 0.833 11.787 1 91.13 230 LEU A CA 1
ATOM 1709 C C . LEU A 1 230 ? -7.047 -0.047 12.268 1 91.13 230 LEU A C 1
ATOM 1711 O O . LEU A 1 230 ? -6.41 -0.736 11.467 1 91.13 230 LEU A O 1
ATOM 1715 N N . LEU A 1 231 ? -6.799 -0.021 13.534 1 90.36 231 LEU A N 1
ATOM 1716 C CA . LEU A 1 231 ? -5.71 -0.782 14.136 1 90.36 231 LEU A CA 1
ATOM 1717 C C . LEU A 1 231 ? -5.945 -2.281 13.985 1 90.36 231 LEU A C 1
ATOM 1719 O O . LEU A 1 231 ? -5.011 -3.035 13.703 1 90.36 231 LEU A O 1
ATOM 1723 N N . ARG A 1 232 ? -7.125 -2.655 14.054 1 87.24 232 ARG A N 1
ATOM 1724 C CA . ARG A 1 232 ? -7.458 -4.075 13.994 1 87.24 232 ARG A CA 1
ATOM 1725 C C . ARG A 1 232 ? -7.506 -4.566 12.551 1 87.24 232 ARG A C 1
ATOM 1727 O O . ARG A 1 232 ? -7.452 -5.771 12.298 1 87.24 232 ARG A O 1
ATOM 1734 N N . SER A 1 233 ? -7.715 -3.639 11.711 1 86.26 233 SER A N 1
ATOM 1735 C CA . SER A 1 233 ? -7.799 -3.994 10.299 1 86.26 233 SER A CA 1
ATOM 1736 C C . SER A 1 233 ? -6.412 -4.141 9.683 1 86.26 233 SER A C 1
ATOM 1738 O O . SER A 1 233 ? -6.276 -4.61 8.55 1 86.26 233 SER A O 1
ATOM 1740 N N . SER A 1 234 ? -5.419 -3.772 10.316 1 83.37 234 SER A N 1
ATOM 1741 C CA . SER A 1 234 ? -4.058 -3.848 9.796 1 83.37 234 SER A CA 1
ATOM 1742 C C . SER A 1 234 ? -3.619 -5.295 9.606 1 83.37 234 SER A C 1
ATOM 1744 O O . SER A 1 234 ? -3.854 -6.14 10.472 1 83.37 234 SER A O 1
ATOM 1746 N N . PRO A 1 235 ? -3.02 -5.655 8.489 1 76.78 235 PRO A N 1
ATOM 1747 C CA . PRO A 1 235 ? -2.588 -7.031 8.231 1 76.78 235 PRO A CA 1
ATOM 1748 C C . PRO A 1 235 ? -1.642 -7.563 9.305 1 76.78 235 PRO A C 1
ATOM 1750 O O . PRO A 1 235 ? -1.49 -8.779 9.451 1 76.78 235 PRO A O 1
ATOM 1753 N N . SER A 1 236 ? -1.025 -6.706 9.935 1 71.76 236 SER A N 1
ATOM 1754 C CA . SER A 1 236 ? -0.102 -7.137 10.979 1 71.76 236 SER A CA 1
ATOM 1755 C C . SER A 1 236 ? -0.839 -7.435 12.28 1 71.76 236 SER A C 1
ATOM 1757 O O . SER A 1 236 ? -0.24 -7.921 13.242 1 71.76 236 SER A O 1
ATOM 1759 N N . ALA A 1 237 ? -2.117 -7.123 12.083 1 70.88 237 ALA A N 1
ATOM 1760 C CA . ALA A 1 237 ? -2.902 -7.358 13.293 1 70.88 237 ALA A CA 1
ATOM 1761 C C . ALA A 1 237 ? -3.319 -8.822 13.399 1 70.88 237 ALA A C 1
ATOM 1763 O O . ALA A 1 237 ? -3.73 -9.431 12.409 1 70.88 237 ALA A O 1
ATOM 1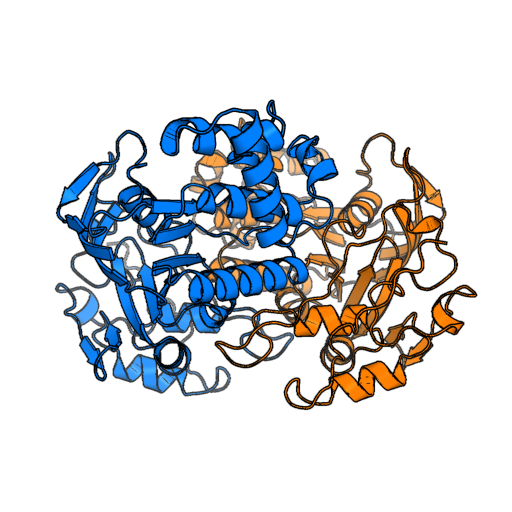764 N N . GLY A 1 238 ? -3 -9.494 14.5 1 66.13 238 GLY A N 1
ATOM 1765 C CA . GLY A 1 238 ? -3.466 -10.845 14.764 1 66.13 238 GLY A CA 1
ATOM 1766 C C . GLY A 1 238 ? -2.558 -11.914 14.184 1 66.13 238 GLY A C 1
ATOM 1767 O O . GLY A 1 238 ? -1.55 -11.6 13.547 1 66.13 238 GLY A O 1
ATOM 1768 N N . PRO A 1 239 ? -2.853 -13.083 14.4 1 69.72 239 PRO A N 1
ATOM 1769 C CA . PRO A 1 239 ? -2.035 -14.199 13.919 1 69.72 239 PRO A CA 1
ATOM 1770 C C . PRO A 1 239 ? -2.195 -14.446 12.421 1 69.72 239 PRO A C 1
ATOM 1772 O O . PRO A 1 239 ? -3.228 -14.1 11.841 1 69.72 239 PRO A O 1
ATOM 1775 N N . PRO A 1 240 ? -1.216 -14.981 11.863 1 69.58 240 PRO A N 1
ATOM 1776 C CA . PRO A 1 240 ? -1.312 -15.334 10.444 1 69.58 240 PRO A CA 1
ATOM 1777 C C . PRO A 1 240 ? -2.478 -16.274 10.148 1 69.58 240 PRO A C 1
ATOM 1779 O O . PRO A 1 240 ? -2.799 -17.142 10.964 1 69.58 240 PRO A O 1
ATOM 1782 N N . GLY A 1 241 ? -3.087 -16.09 9.024 1 69.62 241 GLY A N 1
ATOM 1783 C CA . GLY A 1 241 ? -4.131 -16.997 8.572 1 69.62 241 GLY A CA 1
ATOM 1784 C C . GLY A 1 241 ? -5.498 -16.662 9.137 1 69.62 241 GLY A C 1
ATOM 1785 O O . GLY A 1 241 ? -6.504 -17.246 8.729 1 69.62 241 GLY A O 1
ATOM 1786 N N . GLU A 1 242 ? -5.502 -15.725 10.098 1 71.93 242 GLU A N 1
ATOM 1787 C CA . GLU A 1 242 ? -6.788 -15.329 10.663 1 71.93 242 GLU A CA 1
ATOM 1788 C C . GLU A 1 242 ? -7.379 -14.14 9.91 1 71.93 242 GLU A C 1
ATOM 1790 O O . GLU A 1 242 ? -6.644 -13.273 9.433 1 71.93 242 GLU A O 1
ATOM 1795 N N . PRO A 1 243 ? -8.669 -14.239 9.866 1 71.94 243 PRO A N 1
ATOM 1796 C CA . PRO A 1 243 ? -9.317 -13.121 9.176 1 71.94 243 PRO A CA 1
ATOM 1797 C C . PRO A 1 243 ? -9.065 -11.779 9.86 1 71.94 243 PRO A C 1
ATOM 1799 O O . PRO A 1 243 ? -8.966 -11.717 11.088 1 71.94 243 PRO A O 1
ATOM 1802 N N . LEU A 1 244 ? -8.954 -10.83 9.004 1 75.06 244 LEU A N 1
ATOM 1803 C CA . LEU A 1 244 ? -8.765 -9.475 9.511 1 75.06 244 LEU A CA 1
ATOM 1804 C C . LEU A 1 244 ? -10.099 -8.851 9.904 1 75.06 244 LEU A C 1
ATOM 1806 O O . LEU A 1 244 ? -11.137 -9.179 9.326 1 75.06 244 LEU A O 1
ATOM 1810 N N . PHE A 1 245 ? -9.988 -8.014 10.883 1 78.1 245 PHE A N 1
ATOM 1811 C CA . PHE A 1 245 ? -11.148 -7.188 11.197 1 78.1 245 PHE A CA 1
ATOM 1812 C C . PHE A 1 245 ? -11.406 -6.173 10.09 1 78.1 245 PHE A C 1
ATOM 1814 O O . PHE A 1 245 ? -10.468 -5.581 9.553 1 78.1 245 PHE A O 1
ATOM 1821 N N . ALA A 1 246 ? -12.644 -6.128 9.742 1 76.78 246 ALA A N 1
ATOM 1822 C CA . ALA A 1 246 ? -13.017 -5.154 8.718 1 76.78 246 ALA A CA 1
ATOM 1823 C C . ALA A 1 246 ? -14.121 -4.228 9.219 1 76.78 246 ALA A C 1
ATOM 1825 O O . ALA A 1 246 ? -15.089 -4.681 9.835 1 76.78 246 ALA A O 1
ATOM 1826 N N . ILE A 1 247 ? -13.837 -2.97 9.086 1 78.66 247 ILE A N 1
ATOM 1827 C CA . ILE A 1 247 ? -14.908 -2.011 9.335 1 78.66 247 ILE A CA 1
ATOM 1828 C C . ILE A 1 247 ? -15.951 -2.102 8.224 1 78.66 247 ILE A C 1
ATOM 1830 O O . ILE A 1 247 ? -15.678 -1.746 7.076 1 78.66 247 ILE A O 1
ATOM 1834 N N . GLU A 1 248 ? -17.033 -2.523 8.54 1 77.44 248 GLU A N 1
ATOM 1835 C CA . GLU A 1 248 ? -18.084 -2.703 7.543 1 77.44 248 GLU A CA 1
ATOM 1836 C C . GLU A 1 248 ? -18.754 -1.376 7.199 1 77.44 248 GLU A C 1
ATOM 1838 O O . GLU A 1 248 ? -18.603 -0.392 7.927 1 77.44 248 GLU A O 1
ATOM 1843 N N . GLY A 1 249 ? -19.424 -1.383 6.078 1 77.3 249 GLY A N 1
ATOM 1844 C CA . GLY A 1 249 ? -20.155 -0.197 5.66 1 77.3 249 GLY A CA 1
ATOM 1845 C C . GLY A 1 249 ? -19.318 0.76 4.833 1 77.3 249 GLY A C 1
ATOM 1846 O O . GLY A 1 249 ? -18.215 0.416 4.403 1 77.3 249 GLY A O 1
ATOM 1847 N N . ILE A 1 250 ? -19.92 1.862 4.515 1 77.82 250 ILE A N 1
ATOM 1848 C CA . ILE A 1 250 ? -19.254 2.868 3.695 1 77.82 250 ILE A CA 1
ATOM 1849 C C . ILE A 1 250 ? -19.294 4.22 4.403 1 77.82 250 ILE A C 1
ATOM 1851 O O . ILE A 1 250 ? -20.246 4.521 5.127 1 77.82 250 ILE A O 1
ATOM 1855 N N . PRO A 1 251 ? -18.292 4.97 4.193 1 84.43 251 PRO A N 1
ATOM 1856 C CA . PRO A 1 251 ? -18.318 6.317 4.77 1 84.43 251 PRO A CA 1
ATOM 1857 C C . PRO A 1 251 ? -19.485 7.157 4.255 1 84.43 251 PRO A C 1
ATOM 1859 O O . PRO A 1 251 ? -19.959 6.941 3.137 1 84.43 251 PRO A O 1
ATOM 1862 N N . PRO A 1 252 ? -19.876 8.051 5.089 1 85.71 252 PRO A N 1
ATOM 1863 C CA . PRO A 1 252 ? -21.008 8.879 4.665 1 85.71 252 PRO A CA 1
ATOM 1864 C C . PRO A 1 252 ? -20.661 9.797 3.494 1 85.71 252 PRO A C 1
ATOM 1866 O O . PRO A 1 252 ? -19.542 10.31 3.418 1 85.71 252 PRO A O 1
ATOM 1869 N N . GLN A 1 253 ? -21.589 10.053 2.651 1 78.8 253 GLN A N 1
ATOM 1870 C CA . GLN A 1 253 ? -21.396 10.863 1.453 1 78.8 253 GLN A CA 1
ATOM 1871 C C . GLN A 1 253 ? -21.462 12.352 1.78 1 78.8 253 GLN A C 1
ATOM 1873 O O . GLN A 1 253 ? -20.787 13.163 1.143 1 78.8 253 GLN A O 1
ATOM 1878 N N . ARG A 1 254 ? -22.404 12.706 2.756 1 85.94 254 ARG A N 1
ATOM 1879 C CA . ARG A 1 254 ? -22.558 14.087 3.202 1 85.94 254 ARG A CA 1
ATOM 1880 C C . ARG A 1 254 ? -22.3 14.21 4.7 1 85.94 254 ARG A C 1
ATOM 1882 O O . ARG A 1 254 ? -23.206 14.545 5.466 1 85.94 254 ARG A O 1
ATOM 1889 N N . PRO A 1 255 ? -21.041 14.102 4.961 1 89.63 255 PRO A N 1
ATOM 1890 C CA . PRO A 1 255 ? -20.726 14.014 6.389 1 89.63 255 PRO A CA 1
ATOM 1891 C C . PRO A 1 255 ? -21.036 15.307 7.141 1 89.63 255 PRO A C 1
ATOM 1893 O O . PRO A 1 255 ? -21.347 15.271 8.334 1 89.63 255 PRO A O 1
ATOM 1896 N N . ALA A 1 256 ? -21.012 16.431 6.446 1 89.05 256 ALA A N 1
ATOM 1897 C CA . ALA A 1 256 ? -21.224 17.715 7.109 1 89.05 256 ALA A CA 1
ATOM 1898 C C . ALA A 1 256 ? -22.672 17.866 7.564 1 89.05 256 ALA A C 1
ATOM 1900 O O . ALA A 1 256 ? -22.984 18.728 8.388 1 89.05 256 ALA A O 1
ATOM 1901 N N . GLU A 1 257 ? -23.545 17.053 7.081 1 89.75 257 GLU A N 1
ATOM 1902 C CA . GLU A 1 257 ? -24.961 17.117 7.43 1 89.75 257 GLU A CA 1
ATOM 1903 C C . GLU A 1 257 ? -25.264 16.271 8.663 1 89.75 257 GLU A C 1
ATOM 1905 O O . GLU A 1 257 ? -26.351 16.368 9.237 1 89.75 257 GLU A O 1
ATOM 1910 N N . ILE A 1 258 ? -24.294 15.566 9.075 1 91.96 258 ILE A N 1
ATOM 1911 C CA . ILE A 1 258 ? -24.481 14.698 10.233 1 91.96 258 ILE A CA 1
ATOM 1912 C C . ILE A 1 258 ? -24.209 15.483 11.515 1 91.96 258 ILE A C 1
ATOM 1914 O O . ILE A 1 258 ? -23.14 16.076 11.672 1 91.96 258 ILE A O 1
ATOM 1918 N N . VAL A 1 259 ? -25.131 15.63 12.444 1 89.25 259 VAL A N 1
ATOM 1919 C CA . VAL A 1 259 ? -25.032 16.407 13.675 1 89.25 259 VAL A CA 1
ATOM 1920 C C . VAL A 1 259 ? -24.163 15.663 14.687 1 89.25 259 VAL A C 1
ATOM 1922 O O . VAL A 1 259 ? -23.35 16.274 15.384 1 89.25 259 VAL A O 1
ATOM 1925 N N . GLY A 1 260 ? -24.187 14.369 14.726 1 93.88 260 GLY A N 1
ATOM 1926 C CA . GLY A 1 260 ? -23.474 13.54 15.685 1 93.88 260 GLY A CA 1
ATOM 1927 C C . GLY A 1 260 ? -22.225 12.901 15.11 1 93.88 260 GLY A C 1
ATOM 1928 O O . GLY A 1 260 ? -21.544 13.498 14.274 1 93.88 260 GLY A O 1
ATOM 1929 N N . CYS A 1 261 ? -21.939 11.871 15.698 1 96.31 261 CYS A N 1
ATOM 1930 C CA . CYS A 1 261 ? -20.759 11.128 15.269 1 96.31 261 CYS A CA 1
ATOM 1931 C C . CYS A 1 261 ? -20.92 10.626 13.839 1 96.31 261 CYS A C 1
ATOM 1933 O O . CYS A 1 261 ? -21.851 9.875 13.541 1 96.31 261 CYS A O 1
ATOM 1935 N N . ARG A 1 262 ? -19.999 10.961 13.019 1 95.99 262 ARG A N 1
ATOM 1936 C CA . ARG A 1 262 ? -20.067 10.598 11.607 1 95.99 262 ARG A CA 1
ATOM 1937 C C . ARG A 1 262 ? -19.814 9.106 11.413 1 95.99 262 ARG A C 1
ATOM 1939 O O . ARG A 1 262 ? -20.107 8.555 10.35 1 95.99 262 ARG A O 1
ATOM 1946 N N . PHE A 1 263 ? -19.297 8.474 12.421 1 95.97 263 PHE A N 1
ATOM 1947 C CA . PHE A 1 263 ? -18.979 7.054 12.33 1 95.97 263 PHE A CA 1
ATOM 1948 C C . PHE A 1 263 ? -20.075 6.211 12.971 1 95.97 263 PHE A C 1
ATOM 1950 O O . PHE A 1 263 ? -19.989 4.982 12.99 1 95.97 263 PHE A O 1
ATOM 1957 N N . ALA A 1 264 ? -21.125 6.78 13.439 1 95.02 264 ALA A N 1
ATOM 1958 C CA . ALA A 1 264 ? -22.14 6.108 14.246 1 95.02 264 ALA A CA 1
ATOM 1959 C C . ALA A 1 264 ? -22.754 4.933 13.489 1 95.02 264 ALA A C 1
ATOM 1961 O O . ALA A 1 264 ? -22.956 3.858 14.057 1 95.02 264 ALA A O 1
ATOM 1962 N N . ASP A 1 265 ? -22.936 5.076 12.249 1 91.53 265 ASP A N 1
ATOM 1963 C CA . ASP A 1 265 ? -23.627 4.068 11.452 1 91.53 265 ASP A CA 1
ATOM 1964 C C . ASP A 1 265 ? -22.767 2.816 11.285 1 91.53 265 ASP A C 1
ATOM 1966 O O . ASP A 1 265 ? -23.277 1.748 10.94 1 91.53 265 ASP A O 1
ATOM 1970 N N . ARG A 1 266 ? -21.489 2.987 11.515 1 91.39 266 ARG A N 1
ATOM 1971 C CA . ARG A 1 266 ? -20.562 1.875 11.327 1 91.39 266 ARG A CA 1
ATOM 1972 C C . ARG A 1 266 ? -19.979 1.417 12.659 1 91.39 266 ARG A C 1
ATOM 1974 O O . ARG A 1 266 ? -19.129 0.525 12.697 1 91.39 266 ARG A O 1
ATOM 1981 N N . CYS A 1 267 ? -20.394 2.019 13.747 1 93.42 267 CYS A N 1
ATOM 1982 C CA . CYS A 1 267 ? -19.801 1.807 15.063 1 93.42 267 CYS A CA 1
ATOM 1983 C C . CYS A 1 267 ? -20.551 0.726 15.832 1 93.42 267 CYS A C 1
ATOM 1985 O O . CYS A 1 267 ? -21.757 0.842 16.057 1 93.42 267 CYS A O 1
ATOM 1987 N N . PRO A 1 268 ? -19.808 -0.272 16.283 1 89.05 268 PRO A N 1
ATOM 1988 C CA . PRO A 1 268 ? -20.459 -1.31 17.086 1 89.05 268 PRO A CA 1
ATOM 1989 C C . PRO A 1 268 ? -20.874 -0.813 18.469 1 89.05 268 PRO A C 1
ATOM 1991 O O . PRO A 1 268 ? -21.665 -1.467 19.152 1 89.05 268 PRO A O 1
ATOM 1994 N N . TRP A 1 269 ? -20.452 0.343 18.889 1 91.35 269 TRP A N 1
ATOM 1995 C CA . TRP A 1 269 ? -20.761 0.887 20.207 1 91.35 269 TRP A CA 1
ATOM 1996 C C . TRP A 1 269 ? -21.741 2.051 20.1 1 91.35 269 TRP A C 1
ATOM 1998 O O . TRP A 1 269 ? -21.986 2.757 21.081 1 91.35 269 TRP A O 1
ATOM 2008 N N . ALA A 1 270 ? -22.185 2.243 18.936 1 92.65 270 ALA A N 1
ATOM 2009 C CA . ALA A 1 270 ? -23.04 3.408 18.723 1 92.65 270 ALA A CA 1
ATOM 2010 C C . ALA A 1 270 ? -24.203 3.423 19.711 1 92.65 270 ALA A C 1
ATOM 2012 O O . ALA A 1 270 ? -24.792 2.379 20.002 1 92.65 270 ALA A O 1
ATOM 2013 N N . ALA A 1 271 ? -24.497 4.606 20.269 1 92.25 271 ALA A N 1
ATOM 2014 C CA . ALA A 1 271 ? -25.606 4.852 21.186 1 92.25 271 ALA A CA 1
ATOM 2015 C C . ALA A 1 271 ? -26.404 6.082 20.765 1 92.25 271 ALA A C 1
ATOM 2017 O O . ALA A 1 271 ? -26.006 6.804 19.848 1 92.25 271 ALA A O 1
ATOM 2018 N N . LEU A 1 272 ? -27.485 6.249 21.381 1 92.57 272 LEU A N 1
ATOM 2019 C CA . LEU A 1 272 ? -28.356 7.371 21.049 1 92.57 272 LEU A CA 1
ATOM 2020 C C . LEU A 1 272 ? -27.616 8.696 21.195 1 92.57 272 LEU A C 1
ATOM 2022 O O . LEU A 1 272 ? -27.825 9.619 20.404 1 92.57 272 LEU A O 1
ATOM 2026 N N . GLU A 1 273 ? -26.763 8.746 22.139 1 93.65 273 GLU A N 1
ATOM 2027 C CA . GLU A 1 273 ? -25.995 9.955 22.421 1 93.65 273 GLU A CA 1
ATOM 2028 C C . GLU A 1 273 ? -25.065 10.301 21.262 1 93.65 273 GLU A C 1
ATOM 2030 O O . GLU A 1 273 ? -24.651 11.453 21.114 1 93.65 273 GLU A O 1
ATOM 2035 N N . CYS A 1 274 ? -24.779 9.351 20.438 1 95.23 274 CYS A N 1
ATOM 2036 C CA . CYS A 1 274 ? -23.841 9.555 19.339 1 95.23 274 CYS A CA 1
ATOM 2037 C C . CYS A 1 274 ? -24.492 10.336 18.204 1 95.23 274 CYS A C 1
ATOM 2039 O O . CYS A 1 274 ? -23.798 10.91 17.363 1 95.23 274 CYS A O 1
ATOM 2041 N N . THR A 1 275 ? -25.833 10.35 18.156 1 93.48 275 THR A N 1
ATOM 2042 C CA . THR A 1 275 ? -26.479 10.864 16.953 1 93.48 275 THR A CA 1
ATOM 2043 C C . THR A 1 275 ? -27.335 12.084 17.279 1 93.48 275 THR A C 1
ATOM 2045 O O . THR A 1 275 ? -27.809 12.776 16.375 1 93.48 275 THR A O 1
ATOM 2048 N N . GLN A 1 276 ? -27.475 12.409 18.477 1 92.54 276 GLN A N 1
ATOM 2049 C CA . GLN A 1 276 ? -28.45 13.415 18.886 1 92.54 276 GLN A CA 1
ATOM 2050 C C . GLN A 1 276 ? -27.834 14.811 18.884 1 92.54 276 GLN A C 1
ATOM 2052 O O . GLN A 1 276 ? -28.539 15.806 18.706 1 92.54 276 GLN A O 1
ATOM 2057 N N . ALA A 1 277 ? -26.65 14.906 19.208 1 92.57 277 ALA A N 1
ATOM 2058 C CA . ALA A 1 277 ? -25.951 16.188 19.251 1 92.57 277 ALA A CA 1
ATOM 2059 C C . ALA A 1 277 ? -24.477 16.022 18.894 1 92.57 277 ALA A C 1
ATOM 2061 O O . ALA A 1 277 ? -23.973 14.898 18.817 1 92.57 277 ALA A O 1
ATOM 2062 N N . ALA A 1 278 ? -23.897 17.146 18.674 1 92.68 278 ALA A N 1
ATOM 2063 C CA . ALA A 1 278 ? -22.464 17.118 18.395 1 92.68 278 ALA A CA 1
ATOM 2064 C C . ALA A 1 278 ? -21.696 16.454 19.535 1 92.68 278 ALA A C 1
ATOM 2066 O O . ALA A 1 278 ? -21.975 16.707 20.709 1 92.68 278 ALA A O 1
ATOM 2067 N N . VAL A 1 279 ? -20.822 15.63 19.218 1 95.22 279 VAL A N 1
ATOM 2068 C CA . VAL A 1 279 ? -20.021 14.942 20.225 1 95.22 279 VAL A CA 1
ATOM 2069 C C . VAL A 1 279 ? -18.877 15.844 20.681 1 95.22 279 VAL A C 1
ATOM 2071 O O . VAL A 1 279 ? -18.044 16.257 19.872 1 95.22 279 VAL A O 1
ATOM 2074 N N . PRO A 1 280 ? -18.822 16.176 21.933 1 93.32 280 PRO A N 1
ATOM 2075 C CA . PRO A 1 280 ? -17.73 17.021 22.421 1 93.32 280 PRO A CA 1
ATOM 2076 C C . PRO A 1 280 ? -16.387 16.294 22.447 1 93.32 280 PRO A C 1
ATOM 2078 O O . PRO A 1 280 ? -16.349 15.061 22.451 1 93.32 280 PRO A O 1
ATOM 2081 N N . TRP A 1 281 ? -15.346 17.071 22.48 1 95.19 281 TRP A N 1
ATOM 2082 C CA . TRP A 1 281 ? -14.018 16.493 22.656 1 95.19 281 TRP A CA 1
ATOM 2083 C C . TRP A 1 281 ? -13.841 15.955 24.071 1 95.19 281 TRP A C 1
ATOM 2085 O O . TRP A 1 281 ? -14.121 16.654 25.048 1 95.19 281 TRP A O 1
ATOM 2095 N N . GLY A 1 282 ? -13.509 14.721 24.124 1 95.32 282 GLY A N 1
ATOM 2096 C CA . GLY A 1 282 ? -13.009 14.167 25.372 1 95.32 282 GLY A CA 1
ATOM 2097 C C . GLY A 1 282 ? -11.499 14.242 25.495 1 95.32 282 GLY A C 1
ATOM 2098 O O . GLY A 1 282 ? -10.802 14.494 24.51 1 95.32 282 GLY A O 1
ATOM 2099 N N . GLU A 1 283 ? -11.063 14.112 26.723 1 94.68 283 GLU A N 1
ATOM 2100 C CA . GLU A 1 283 ? -9.626 14.198 26.964 1 94.68 283 GLU A CA 1
ATOM 2101 C C . GLU A 1 283 ? -9.15 13.07 27.874 1 94.68 283 GLU A C 1
ATOM 2103 O O . GLU A 1 283 ? -9.852 12.682 28.811 1 94.68 283 GLU A O 1
ATOM 2108 N N . GLN A 1 284 ? -8.097 12.512 27.437 1 90.34 284 GLN A N 1
ATOM 2109 C CA . GLN A 1 284 ? -7.361 11.561 28.264 1 90.34 284 GLN A CA 1
ATOM 2110 C C . GLN A 1 284 ? -5.895 11.966 28.395 1 90.34 284 GLN A C 1
ATOM 2112 O O . GLN A 1 284 ? -5.147 11.936 27.416 1 90.34 284 GLN A O 1
ATOM 2117 N N . GLY A 1 285 ? -5.484 12.341 29.573 1 82.23 285 GLY A N 1
ATOM 2118 C CA . GLY A 1 285 ? -4.121 12.816 29.751 1 82.23 285 GLY A CA 1
ATOM 2119 C C . GLY A 1 285 ? -3.885 14.189 29.151 1 82.23 285 GLY A C 1
ATOM 2120 O O . GLY A 1 285 ? -4.797 15.017 29.103 1 82.23 285 GLY A O 1
ATOM 2121 N N . GLU A 1 286 ? -2.762 14.551 28.81 1 78.06 286 GLU A N 1
ATOM 2122 C CA . GLU A 1 286 ? -2.414 15.912 28.412 1 78.06 286 GLU A CA 1
ATOM 2123 C C . GLU A 1 286 ? -2.621 16.119 26.914 1 78.06 286 GLU A C 1
ATOM 2125 O O . GLU A 1 286 ? -2.96 17.22 26.475 1 78.06 286 GLU A O 1
ATOM 2130 N N . ARG A 1 287 ? -2.543 15.054 26.171 1 85.95 287 ARG A N 1
ATOM 2131 C CA . ARG A 1 287 ? -2.531 15.368 24.746 1 85.95 287 ARG A CA 1
ATOM 2132 C C . ARG A 1 287 ? -3.347 14.351 23.955 1 85.95 287 ARG A C 1
ATOM 2134 O O . ARG A 1 287 ? -3.192 14.235 22.737 1 85.95 287 ARG A O 1
ATOM 2141 N N . HIS A 1 288 ? -4.12 13.606 24.686 1 94.93 288 HIS A N 1
ATOM 2142 C CA . HIS A 1 288 ? -4.963 12.64 23.99 1 94.93 288 HIS A CA 1
ATOM 2143 C C . HIS A 1 288 ? -6.421 13.085 23.984 1 94.93 288 HIS A C 1
ATOM 2145 O O . HIS A 1 288 ? -7.076 13.095 25.029 1 94.93 288 HIS A O 1
ATOM 2151 N N . THR A 1 289 ? -6.922 13.532 22.897 1 97.3 289 THR A N 1
ATOM 2152 C CA . THR A 1 289 ? -8.3 13.989 22.76 1 97.3 289 THR A CA 1
ATOM 2153 C C . THR A 1 289 ? -9.06 13.124 21.758 1 97.3 289 THR A C 1
ATOM 2155 O O . THR A 1 289 ? -8.46 12.545 20.85 1 97.3 289 THR A O 1
ATOM 2158 N N . PHE A 1 290 ? -10.37 12.973 21.91 1 97.87 290 PHE A N 1
ATOM 2159 C CA . PHE A 1 290 ? -11.187 12.099 21.076 1 97.87 290 PHE A CA 1
ATOM 2160 C C . PHE A 1 290 ? -12.629 12.591 21.027 1 97.87 290 PHE A C 1
ATOM 2162 O O . PHE A 1 290 ? -13.095 13.255 21.955 1 97.87 290 PHE A O 1
ATOM 2169 N N . ARG A 1 291 ? -13.31 12.288 19.953 1 96.42 291 ARG A N 1
ATOM 2170 C CA . ARG A 1 291 ? -14.719 12.615 19.762 1 96.42 291 ARG A CA 1
ATOM 2171 C C . ARG A 1 291 ? -15.593 11.373 19.902 1 96.42 291 ARG A C 1
ATOM 2173 O O . ARG A 1 291 ? -16.199 10.921 18.928 1 96.42 291 ARG A O 1
ATOM 2180 N N . CYS A 1 292 ? -15.693 10.919 21.104 1 97.22 292 CYS A N 1
ATOM 2181 C CA . CYS A 1 292 ? -16.452 9.692 21.318 1 97.22 292 CYS A CA 1
ATOM 2182 C C . CYS A 1 292 ? -17.116 9.694 22.69 1 97.22 292 CYS A C 1
ATOM 2184 O O . CYS A 1 292 ? -16.456 9.935 23.702 1 97.22 292 CYS A O 1
ATOM 2186 N N . VAL A 1 293 ? -18.369 9.355 22.685 1 95.02 293 VAL A N 1
ATOM 2187 C CA . VAL A 1 293 ? -19.11 9.313 23.942 1 95.02 293 VAL A CA 1
ATOM 2188 C C . VAL A 1 293 ? -18.876 7.973 24.635 1 95.02 293 VAL A C 1
ATOM 2190 O O . VAL A 1 293 ? -19.169 7.822 25.824 1 95.02 293 VAL A O 1
ATOM 2193 N N . ARG A 1 294 ? -18.337 7.01 23.925 1 94.72 294 ARG A N 1
ATOM 2194 C CA . ARG A 1 294 ? -18.099 5.676 24.468 1 94.72 294 ARG A CA 1
ATOM 2195 C C . ARG A 1 294 ? -16.607 5.366 24.524 1 94.72 294 ARG A C 1
ATOM 2197 O O . ARG A 1 294 ? -16.2 4.215 24.349 1 94.72 294 ARG A O 1
ATOM 2204 N N . ALA A 1 295 ? -15.815 6.333 24.739 1 95.74 295 ALA A N 1
ATOM 2205 C CA . ALA A 1 295 ? -14.362 6.23 24.642 1 95.74 295 ALA A CA 1
ATOM 2206 C C . ALA A 1 295 ? -13.821 5.179 25.608 1 95.74 295 ALA A C 1
ATOM 2208 O O . ALA A 1 295 ? -12.958 4.377 25.243 1 95.74 295 ALA A O 1
ATOM 2209 N N . ASP A 1 296 ? -14.339 5.109 26.813 1 93.69 296 ASP A N 1
ATOM 2210 C CA . ASP A 1 296 ? -13.848 4.178 27.825 1 93.69 296 ASP A CA 1
ATOM 2211 C C . ASP A 1 296 ? -14.173 2.735 27.447 1 93.69 296 ASP A C 1
ATOM 2213 O O . ASP A 1 296 ? -13.358 1.834 27.657 1 93.69 296 ASP A O 1
ATOM 2217 N N . GLU A 1 297 ? -15.32 2.528 26.954 1 93.27 297 GLU A N 1
ATOM 2218 C CA . GLU A 1 297 ? -15.719 1.192 26.521 1 93.27 297 GLU A CA 1
ATOM 2219 C C . GLU A 1 297 ? -14.859 0.71 25.357 1 93.27 297 GLU A C 1
ATOM 2221 O O . GLU A 1 297 ? -14.452 -0.453 25.319 1 93.27 297 GLU A O 1
ATOM 2226 N N . VAL A 1 298 ? -14.606 1.627 24.446 1 93.71 298 VAL A N 1
ATOM 2227 C CA . VAL A 1 298 ? -13.79 1.294 23.283 1 93.71 298 VAL A CA 1
ATOM 2228 C C . VAL A 1 298 ? -12.384 0.905 23.733 1 93.71 298 VAL A C 1
ATOM 2230 O O . VAL A 1 298 ? -11.862 -0.137 23.328 1 93.71 298 VAL A O 1
ATOM 2233 N N . ALA A 1 299 ? -11.811 1.718 24.597 1 93.68 299 ALA A N 1
ATOM 2234 C CA . ALA A 1 299 ? -10.455 1.472 25.081 1 93.68 299 ALA A CA 1
ATOM 2235 C C . ALA A 1 299 ? -10.376 0.154 25.845 1 93.68 299 ALA A C 1
ATOM 2237 O O . ALA A 1 299 ? -9.431 -0.619 25.666 1 93.68 299 ALA A O 1
ATOM 2238 N N . ALA A 1 300 ? -11.361 -0.124 26.624 1 91.73 300 ALA A N 1
ATOM 2239 C CA . ALA A 1 300 ? -11.405 -1.359 27.403 1 91.73 300 ALA A CA 1
ATOM 2240 C C . ALA A 1 300 ? -11.505 -2.579 26.492 1 91.73 300 ALA A C 1
ATOM 2242 O O . ALA A 1 300 ? -10.813 -3.578 26.704 1 91.73 300 ALA A O 1
ATOM 2243 N N . ALA A 1 301 ? -12.285 -2.47 25.549 1 89.13 301 ALA A N 1
ATOM 2244 C CA . ALA A 1 301 ? -12.476 -3.584 24.622 1 89.13 301 ALA A CA 1
ATOM 2245 C C . ALA A 1 301 ? -11.207 -3.85 23.817 1 89.13 301 ALA A C 1
ATOM 2247 O O . ALA A 1 301 ? -10.871 -5.004 23.541 1 89.13 301 ALA A O 1
ATOM 2248 N N . PHE A 1 302 ? -10.564 -2.833 23.396 1 88.45 302 PHE A N 1
ATOM 2249 C CA . PHE A 1 302 ? -9.359 -2.961 22.586 1 88.45 302 PHE A CA 1
ATOM 2250 C C . PHE A 1 302 ? -8.253 -3.66 23.368 1 88.45 302 PHE A C 1
ATOM 2252 O O . PHE A 1 302 ? -7.439 -4.383 22.79 1 88.45 302 PHE A O 1
ATOM 2259 N N . SER A 1 303 ? -8.244 -3.462 24.58 1 84.55 303 SER A N 1
ATOM 2260 C CA . SER A 1 303 ? -7.212 -4.058 25.422 1 84.55 303 SER A CA 1
ATOM 2261 C C . SER A 1 303 ? -7.409 -5.564 25.556 1 84.55 303 SER A C 1
ATOM 2263 O O . SER A 1 303 ? -6.473 -6.289 25.901 1 84.55 303 SER A O 1
ATOM 2265 N N . LEU A 1 304 ? -8.664 -5.97 25.11 1 77.61 304 LEU A N 1
ATOM 2266 C CA . LEU A 1 304 ? -8.969 -7.395 25.174 1 77.61 304 LEU A CA 1
ATOM 2267 C C . LEU A 1 304 ? -8.634 -8.083 23.855 1 77.61 304 LEU A C 1
ATOM 2269 O O . LEU A 1 304 ? -8.743 -7.475 22.788 1 77.61 304 LEU A O 1
ATOM 2273 N N . GLY A 1 305 ? -7.717 -8.97 23.738 1 62.39 305 GLY A N 1
ATOM 2274 C CA . GLY A 1 305 ? -7.335 -9.693 22.535 1 62.39 305 GLY A CA 1
ATOM 2275 C C . GLY A 1 305 ? -8.515 -10.037 21.645 1 62.39 305 GLY A C 1
ATOM 2276 O O . GLY A 1 305 ? -9.655 -10.087 22.11 1 62.39 305 GLY A O 1
ATOM 2277 N N . VAL A 1 306 ? -8.465 -10.007 20.233 1 56.73 306 VAL A N 1
ATOM 2278 C CA . VAL A 1 306 ? -9.494 -10.255 19.229 1 56.73 306 VAL A CA 1
ATOM 2279 C C . VAL A 1 306 ? -10.27 -11.521 19.586 1 56.73 306 VAL A C 1
ATOM 2281 O O . VAL A 1 306 ? -11.483 -11.594 19.373 1 56.73 306 VAL A O 1
ATOM 2284 N N . GLU A 1 307 ? -9.538 -12.532 20.038 1 53.29 307 GLU A N 1
ATOM 2285 C CA . GLU A 1 307 ? -10.151 -13.818 20.356 1 53.29 307 GLU A CA 1
ATOM 2286 C C . GLU A 1 307 ? -11.261 -13.66 21.391 1 53.29 307 GLU A C 1
ATOM 2288 O O . GLU A 1 307 ? -12.156 -14.503 21.483 1 53.29 307 GLU A O 1
ATOM 2293 N N . HIS A 1 308 ? -11.151 -12.726 22.181 1 48.23 308 HIS A N 1
ATOM 2294 C CA . HIS A 1 308 ? -12.067 -12.683 23.316 1 48.23 308 HIS A CA 1
ATOM 2295 C C . HIS A 1 308 ? -13.231 -11.735 23.049 1 48.23 308 HIS A C 1
ATOM 2297 O O . HIS A 1 308 ? -13.871 -11.251 23.986 1 48.23 308 HIS A O 1
ATOM 2303 N N . GLY A 1 309 ? -13.764 -11.523 21.894 1 45.42 309 GLY A N 1
ATOM 2304 C CA . GLY A 1 309 ? -15.053 -10.882 21.686 1 45.42 309 GLY A CA 1
ATOM 2305 C C . GLY A 1 309 ? -14.946 -9.387 21.456 1 45.42 309 GLY A C 1
ATOM 2306 O O . GLY A 1 309 ? -15.919 -8.653 21.642 1 45.42 309 GLY A O 1
ATOM 2307 N N . GLY A 1 310 ? -13.881 -8.914 21.469 1 47.49 310 GLY A N 1
ATOM 2308 C CA . GLY A 1 310 ? -13.851 -7.482 21.72 1 47.49 310 GLY A CA 1
ATOM 2309 C C . GLY A 1 310 ? -14.558 -6.674 20.648 1 47.49 310 GLY A C 1
ATOM 2310 O O . GLY A 1 310 ? -14.719 -5.459 20.784 1 47.49 310 GLY A O 1
ATOM 2311 N N . TRP A 1 311 ? -14.36 -6.851 19.492 1 55.17 311 TRP A N 1
ATOM 2312 C CA . TRP A 1 311 ? -15.096 -6.006 18.557 1 55.17 311 TRP A CA 1
ATOM 2313 C C . TRP A 1 311 ? -16.402 -6.671 18.135 1 55.17 311 TRP A C 1
ATOM 2315 O O . TRP A 1 311 ? -16.395 -7.774 17.583 1 55.17 311 TRP A O 1
ATOM 2325 N N . PRO A 1 312 ? -17.51 -6.291 18.778 1 53.49 312 PRO A N 1
ATOM 2326 C CA . PRO A 1 312 ? -18.766 -6.92 18.362 1 53.49 312 PRO A CA 1
ATOM 2327 C C . PRO A 1 312 ? -18.966 -6.895 16.848 1 53.49 312 PRO A C 1
ATOM 2329 O O . PRO A 1 312 ? -18.585 -5.925 16.188 1 53.49 312 PRO A O 1
ATOM 2332 N N . ARG A 1 313 ? -18.67 -7.948 16.259 1 45.28 313 ARG A N 1
ATOM 2333 C CA . ARG A 1 313 ? -19.052 -8.003 14.851 1 45.28 313 ARG A CA 1
ATOM 2334 C C . ARG A 1 313 ? -20.4 -7.327 14.622 1 45.28 313 ARG A C 1
ATOM 2336 O O . ARG A 1 313 ? -21.259 -7.329 15.506 1 45.28 313 ARG A O 1
ATOM 2343 N N . SER A 1 314 ? -20.519 -6.273 13.834 1 38.97 314 SER A N 1
ATOM 2344 C CA . SER A 1 314 ? -21.77 -5.579 13.544 1 38.97 314 SER A CA 1
ATOM 2345 C C . SER A 1 314 ? -22.955 -6.537 13.582 1 38.97 314 SER A C 1
ATOM 2347 O O . SER A 1 314 ? -22.951 -7.565 12.901 1 38.97 314 SER A O 1
ATOM 2349 N N . LEU A 1 315 ? -23.661 -6.727 14.583 1 33.42 315 LEU A N 1
ATOM 2350 C CA . LEU A 1 315 ? -25.048 -7.182 14.569 1 33.42 315 LEU A CA 1
ATOM 2351 C C . LEU A 1 315 ? -25.795 -6.609 13.369 1 33.42 315 LEU A C 1
ATOM 2353 O O . LEU A 1 315 ? -25.432 -5.549 12.854 1 33.42 315 LEU A O 1
ATOM 2357 N N . GLU A 1 316 ? -26.702 -7.36 12.537 1 32.76 316 GLU A N 1
ATOM 2358 C CA . GLU A 1 316 ? -27.813 -6.954 11.681 1 32.76 316 GLU A CA 1
ATOM 2359 C C . GLU A 1 316 ? -28.365 -5.595 12.101 1 32.76 316 GLU A C 1
ATOM 2361 O O . GLU A 1 316 ? -29.128 -5.5 13.065 1 32.76 316 GLU A O 1
ATOM 2366 N N . VAL A 1 317 ? -27.775 -4.611 12.191 1 29.06 317 VAL A N 1
ATOM 2367 C CA . VAL A 1 317 ? -28.561 -3.396 12.384 1 29.06 317 VAL A CA 1
ATOM 2368 C C . VAL A 1 317 ? -29.663 -3.32 11.33 1 29.06 317 VAL A C 1
ATOM 2370 O O . VAL A 1 317 ? -29.393 -3.426 10.131 1 29.06 317 VAL A O 1
ATOM 2373 N N . ASP A 1 318 ? -30.854 -3.649 11.573 1 27.35 318 ASP A N 1
ATOM 2374 C CA . ASP A 1 318 ? -32.114 -3.336 10.906 1 27.35 318 ASP A CA 1
ATOM 2375 C C . ASP A 1 318 ? -32.126 -1.894 10.404 1 27.35 318 ASP A C 1
ATOM 2377 O O . ASP A 1 318 ? -32.162 -0.954 11.201 1 27.35 318 ASP A O 1
ATOM 2381 N N . HIS A 1 319 ? -31.434 -1.531 9.526 1 29.08 319 HIS A N 1
ATOM 2382 C CA . HIS A 1 319 ? -31.772 -0.252 8.913 1 29.08 319 HIS A CA 1
ATOM 2383 C C . HIS A 1 319 ? -33.273 -0.137 8.669 1 29.08 319 HIS A C 1
ATOM 2385 O O . HIS A 1 319 ? -33.851 -0.948 7.941 1 29.08 319 HIS A O 1
ATOM 2391 N N . ALA A 1 320 ? -34.231 0.296 9.558 1 22.18 320 ALA A N 1
ATOM 2392 C CA . ALA A 1 320 ? -35.571 0.816 9.299 1 22.18 320 ALA A CA 1
ATOM 2393 C C . ALA A 1 320 ? -35.566 1.78 8.116 1 22.18 320 ALA A C 1
ATOM 2395 O O . ALA A 1 320 ? -34.962 2.853 8.184 1 22.18 320 ALA A O 1
ATOM 2396 N N . ALA A 1 321 ? -35.572 1.408 6.958 1 22.97 321 ALA A N 1
ATOM 2397 C CA . ALA A 1 321 ? -36.168 2.067 5.799 1 22.97 321 ALA A CA 1
ATOM 2398 C C . ALA A 1 321 ? -37.493 2.729 6.165 1 22.97 321 ALA A C 1
ATOM 2400 O O . ALA A 1 321 ? -38.517 2.054 6.292 1 22.97 321 ALA A O 1
ATOM 2401 N N . SER A 1 322 ? -37.704 3.454 7.319 1 17.99 322 SER A N 1
ATOM 2402 C CA . SER A 1 322 ? -38.748 4.442 7.067 1 17.99 322 SER A CA 1
ATOM 2403 C C . SER A 1 322 ? -38.267 5.521 6.102 1 17.99 322 SER A C 1
ATOM 2405 O O . SER A 1 322 ? -37.094 5.9 6.121 1 17.99 322 SER A O 1
ATOM 2407 N N . MET B 1 1 ? -2.824 -26.597 -10.737 1 96.02 1 MET B N 1
ATOM 2408 C CA . MET B 1 1 ? -1.907 -25.808 -11.555 1 96.02 1 MET B CA 1
ATOM 2409 C C . MET B 1 1 ? -0.457 -26.141 -11.221 1 96.02 1 MET B C 1
ATOM 2411 O O . MET B 1 1 ? -0.084 -26.199 -10.048 1 96.02 1 MET B O 1
ATOM 2415 N N . GLU B 1 2 ? 0.298 -26.332 -12.239 1 97.34 2 GLU B N 1
ATOM 2416 C CA . GLU B 1 2 ? 1.71 -26.661 -12.067 1 97.34 2 GLU B CA 1
ATOM 2417 C C . GLU B 1 2 ? 2.585 -25.857 -13.025 1 97.34 2 GLU B C 1
ATOM 2419 O O . GLU B 1 2 ? 2.291 -25.772 -14.219 1 97.34 2 GLU B O 1
ATOM 2424 N N . VAL B 1 3 ? 3.519 -25.183 -12.472 1 97.73 3 VAL B N 1
ATOM 2425 C CA . VAL B 1 3 ? 4.547 -24.477 -13.231 1 97.73 3 VAL B CA 1
ATOM 2426 C C . VAL B 1 3 ? 5.897 -25.161 -13.033 1 97.73 3 VAL B C 1
ATOM 2428 O O . VAL B 1 3 ? 6.35 -25.339 -11.9 1 97.73 3 VAL B O 1
ATOM 2431 N N . SER B 1 4 ? 6.522 -25.58 -14.14 1 97.45 4 SER B N 1
ATOM 2432 C CA . SER B 1 4 ? 7.78 -26.314 -14.06 1 97.45 4 SER B CA 1
ATOM 2433 C C . SER B 1 4 ? 8.857 -25.661 -14.921 1 97.45 4 SER B C 1
ATOM 2435 O O . SER B 1 4 ? 8.725 -25.596 -16.145 1 97.45 4 SER B O 1
ATOM 2437 N N . GLY B 1 5 ? 9.905 -25.15 -14.253 1 96.96 5 GLY B N 1
ATOM 2438 C CA . GLY B 1 5 ? 11.077 -24.64 -14.946 1 96.96 5 GLY B CA 1
ATOM 2439 C C . GLY B 1 5 ? 10.778 -23.435 -15.818 1 96.96 5 GLY B C 1
ATOM 2440 O O . GLY B 1 5 ? 11.319 -23.308 -16.918 1 96.96 5 GLY B O 1
ATOM 2441 N N . LEU B 1 6 ? 9.857 -22.616 -15.397 1 97.63 6 LEU B N 1
ATOM 2442 C CA . LEU B 1 6 ? 9.448 -21.471 -16.203 1 97.63 6 LEU B CA 1
ATOM 2443 C C . LEU B 1 6 ? 10.6 -20.485 -16.37 1 97.63 6 LEU B C 1
ATOM 2445 O O . LEU B 1 6 ? 11.152 -19.996 -15.382 1 97.63 6 LEU B O 1
ATOM 2449 N N . THR B 1 7 ? 10.987 -20.262 -17.549 1 97.97 7 THR B N 1
ATOM 2450 C CA . THR B 1 7 ? 12.02 -19.299 -17.913 1 97.97 7 THR B CA 1
ATOM 2451 C C . THR B 1 7 ? 11.498 -18.314 -18.955 1 97.97 7 THR B C 1
ATOM 2453 O O . THR B 1 7 ? 11.014 -18.72 -20.014 1 97.97 7 THR B O 1
ATOM 2456 N N . LEU B 1 8 ? 11.467 -17.087 -18.625 1 97.52 8 LEU B N 1
ATOM 2457 C CA . LEU B 1 8 ? 10.992 -16.032 -19.513 1 97.52 8 LEU B CA 1
ATOM 2458 C C . LEU B 1 8 ? 12.141 -15.127 -19.946 1 97.52 8 LEU B C 1
ATOM 2460 O O . LEU B 1 8 ? 12.98 -14.747 -19.126 1 97.52 8 LEU B O 1
ATOM 2464 N N . SER B 1 9 ? 12.127 -14.824 -21.208 1 96.42 9 SER B N 1
ATOM 2465 C CA . SER B 1 9 ? 13.191 -13.989 -21.757 1 96.42 9 SER B CA 1
ATOM 2466 C C . SER B 1 9 ? 12.621 -12.819 -22.552 1 96.42 9 SER B C 1
ATOM 2468 O O . SER B 1 9 ? 11.55 -12.933 -23.152 1 96.42 9 SER B O 1
ATOM 2470 N N . GLY B 1 10 ? 13.28 -11.717 -22.466 1 93.1 10 GLY B N 1
ATOM 2471 C CA . GLY B 1 10 ? 12.98 -10.532 -23.254 1 93.1 10 GLY B CA 1
ATOM 2472 C C . GLY B 1 10 ? 14.186 -9.987 -23.995 1 93.1 10 GLY B C 1
ATOM 2473 O O . GLY B 1 10 ? 15.217 -10.657 -24.091 1 93.1 10 GLY B O 1
ATOM 2474 N N . PRO B 1 11 ? 14.03 -8.784 -24.526 1 88.38 11 PRO B N 1
ATOM 2475 C CA . PRO B 1 11 ? 15.112 -8.197 -25.32 1 88.38 11 PRO B CA 1
ATOM 2476 C C . PRO B 1 11 ? 16.395 -8.002 -24.516 1 88.38 11 PRO B C 1
ATOM 2478 O O . PRO B 1 11 ? 17.494 -8.087 -25.07 1 88.38 11 PRO B O 1
ATOM 2481 N N . GLN B 1 12 ? 16.267 -7.826 -23.267 1 84.41 12 GLN B N 1
ATOM 2482 C CA . GLN B 1 12 ? 17.436 -7.549 -22.44 1 84.41 12 GLN B CA 1
ATOM 2483 C C . GLN B 1 12 ? 17.941 -8.817 -21.758 1 84.41 12 GLN B C 1
ATOM 2485 O O . GLN B 1 12 ? 18.822 -8.758 -20.898 1 84.41 12 GLN B O 1
ATOM 2490 N N . GLY B 1 13 ? 17.3 -9.935 -22.143 1 91.37 13 GLY B N 1
ATOM 2491 C CA . GLY B 1 13 ? 17.763 -11.201 -21.597 1 91.37 13 GLY B CA 1
ATOM 2492 C C . GLY B 1 13 ? 16.702 -11.926 -20.791 1 91.37 13 GLY B C 1
ATOM 2493 O O . GLY B 1 13 ? 15.506 -11.71 -20.994 1 91.37 13 GLY B O 1
ATOM 2494 N N . THR B 1 14 ? 17.267 -12.83 -19.994 1 94.26 14 THR B N 1
ATOM 2495 C CA . THR B 1 14 ? 16.368 -13.66 -19.2 1 94.26 14 THR B CA 1
ATOM 2496 C C . THR B 1 14 ? 15.842 -12.887 -17.994 1 94.26 14 THR B C 1
ATOM 2498 O O . THR B 1 14 ? 16.62 -12.295 -17.242 1 94.26 14 THR B O 1
ATOM 2501 N N . LEU B 1 15 ? 14.558 -12.849 -17.793 1 94.54 15 LEU B N 1
ATOM 2502 C CA . LEU B 1 15 ? 13.895 -12.071 -16.752 1 94.54 15 LEU B CA 1
ATOM 2503 C C . LEU B 1 15 ? 13.426 -12.973 -15.615 1 94.54 15 LEU B C 1
ATOM 2505 O O . LEU B 1 15 ? 13.441 -12.569 -14.45 1 94.54 15 LEU B O 1
ATOM 2509 N N . VAL B 1 16 ? 12.97 -14.116 -15.915 1 96.98 16 VAL B N 1
ATOM 2510 C CA . VAL B 1 16 ? 12.541 -15.145 -14.973 1 96.98 16 VAL B CA 1
ATOM 2511 C C . VAL B 1 16 ? 13.259 -16.458 -15.28 1 96.98 16 VAL B C 1
ATOM 2513 O O . VAL B 1 16 ? 13.332 -16.877 -16.437 1 96.98 16 VAL B O 1
ATOM 2516 N N . THR B 1 17 ? 13.796 -17.076 -14.243 1 96.72 17 THR B N 1
ATOM 2517 C CA . THR B 1 17 ? 14.636 -18.248 -14.467 1 96.72 17 THR B CA 1
ATOM 2518 C C . THR B 1 17 ? 14.159 -19.425 -13.621 1 96.72 17 THR B C 1
ATOM 2520 O O . THR B 1 17 ? 14.209 -19.372 -12.39 1 96.72 17 THR B O 1
ATOM 2523 N N . ASP B 1 18 ? 13.698 -20.449 -14.287 1 96.02 18 ASP B N 1
ATOM 2524 C CA . ASP B 1 18 ? 13.5 -21.775 -13.708 1 96.02 18 ASP B CA 1
ATOM 2525 C C . ASP B 1 18 ? 12.553 -21.715 -12.511 1 96.02 18 ASP B C 1
ATOM 2527 O O . ASP B 1 18 ? 12.876 -22.217 -11.432 1 96.02 18 ASP B O 1
ATOM 2531 N N . VAL B 1 19 ? 11.482 -21.06 -12.66 1 97.33 19 VAL B N 1
ATOM 2532 C CA . VAL B 1 19 ? 10.472 -20.948 -11.613 1 97.33 19 VAL B CA 1
ATOM 2533 C C . VAL B 1 19 ? 9.588 -22.192 -11.613 1 97.33 19 VAL B C 1
ATOM 2535 O O . VAL B 1 19 ? 9.121 -22.63 -12.668 1 97.33 19 VAL B O 1
ATOM 2538 N N . ALA B 1 20 ? 9.409 -22.795 -10.448 1 97.1 20 ALA B N 1
ATOM 2539 C CA . ALA B 1 20 ? 8.583 -23.991 -10.309 1 97.1 20 ALA B CA 1
ATOM 2540 C C . ALA B 1 20 ? 7.745 -23.935 -9.035 1 97.1 20 ALA B C 1
ATOM 2542 O O . ALA B 1 20 ? 8.236 -23.529 -7.979 1 97.1 20 ALA B O 1
ATOM 2543 N N . PHE B 1 21 ? 6.491 -24.199 -9.22 1 97.17 21 PHE B N 1
ATOM 2544 C CA . PHE B 1 21 ? 5.583 -24.34 -8.088 1 97.17 21 PHE B CA 1
ATOM 2545 C C . PHE B 1 21 ? 4.292 -25.03 -8.511 1 97.17 21 PHE B C 1
ATOM 2547 O O . PHE B 1 21 ? 4.054 -25.234 -9.704 1 97.17 21 PHE B O 1
ATOM 2554 N N . ASP B 1 22 ? 3.545 -25.402 -7.561 1 96.71 22 ASP B N 1
ATOM 2555 C CA . ASP B 1 22 ? 2.223 -25.975 -7.797 1 96.71 22 ASP B CA 1
ATOM 2556 C C . ASP B 1 22 ? 1.201 -25.424 -6.805 1 96.71 22 ASP B C 1
ATOM 2558 O O . ASP B 1 22 ? 1.568 -24.946 -5.729 1 96.71 22 ASP B O 1
ATOM 2562 N N . VAL B 1 23 ? 0.036 -25.416 -7.217 1 97.33 23 VAL B N 1
ATOM 2563 C CA . VAL B 1 23 ? -1.086 -25.009 -6.378 1 97.33 23 VAL B CA 1
ATOM 2564 C C . VAL B 1 23 ? -2.268 -25.949 -6.603 1 97.33 23 VAL B C 1
ATOM 2566 O O . VAL B 1 23 ? -2.656 -26.206 -7.745 1 97.33 23 VAL B O 1
ATOM 2569 N N . THR B 1 24 ? -2.814 -26.458 -5.552 1 95.89 24 THR B N 1
ATOM 2570 C CA . THR B 1 24 ? -3.949 -27.368 -5.651 1 95.89 24 THR B CA 1
ATOM 2571 C C . THR B 1 24 ? -5.255 -26.639 -5.348 1 95.89 24 THR B C 1
ATOM 2573 O O . THR B 1 24 ? -5.241 -25.484 -4.916 1 95.89 24 THR B O 1
ATOM 2576 N N . GLY B 1 25 ? -6.322 -27.33 -5.658 1 96.27 25 GLY B N 1
ATOM 2577 C CA . GLY B 1 25 ? -7.616 -26.75 -5.334 1 96.27 25 GLY B CA 1
ATOM 2578 C C . GLY B 1 25 ? -7.769 -26.418 -3.861 1 96.27 25 GLY B C 1
ATOM 2579 O O . GLY B 1 25 ? -7.377 -27.205 -2.998 1 96.27 25 GLY B O 1
ATOM 2580 N N . GLY B 1 26 ? -8.271 -25.154 -3.593 1 96.71 26 GLY B N 1
ATOM 2581 C CA . GLY B 1 26 ? -8.483 -24.73 -2.219 1 96.71 26 GLY B CA 1
ATOM 2582 C C . GLY B 1 26 ? -7.226 -24.198 -1.557 1 96.71 26 GLY B C 1
ATOM 2583 O O . GLY B 1 26 ? -7.262 -23.76 -0.405 1 96.71 26 GLY B O 1
ATOM 2584 N N . GLU B 1 27 ? -6.153 -24.21 -2.283 1 97.23 27 GLU B N 1
ATOM 2585 C CA . GLU B 1 27 ? -4.882 -23.729 -1.75 1 97.23 27 GLU B CA 1
ATOM 2586 C C . GLU B 1 27 ? -4.547 -22.341 -2.287 1 97.23 27 GLU B C 1
ATOM 2588 O O . GLU B 1 27 ? -4.933 -21.993 -3.406 1 97.23 27 GLU B O 1
ATOM 2593 N N . CYS B 1 28 ? -3.91 -21.589 -1.511 1 97.9 28 CYS B N 1
ATOM 2594 C CA . CYS B 1 28 ? -3.402 -20.288 -1.931 1 97.9 28 CYS B CA 1
ATOM 2595 C C . CYS B 1 28 ? -1.887 -20.218 -1.778 1 97.9 28 CYS B C 1
ATOM 2597 O O . CYS B 1 28 ? -1.361 -20.395 -0.678 1 97.9 28 CYS B O 1
ATOM 2599 N N . LEU B 1 29 ? -1.243 -20.024 -2.84 1 98.29 29 LEU B N 1
ATOM 2600 C CA . LEU B 1 29 ? 0.19 -19.751 -2.826 1 98.29 29 LEU B CA 1
ATOM 2601 C C . LEU B 1 29 ? 0.459 -18.255 -2.948 1 98.29 29 LEU B C 1
ATOM 2603 O O . LEU B 1 29 ? -0.009 -17.611 -3.89 1 98.29 29 LEU B O 1
ATOM 2607 N N . GLY B 1 30 ? 1.12 -17.721 -1.957 1 98.14 30 GLY B N 1
ATOM 2608 C CA . GLY B 1 30 ? 1.578 -16.344 -2.045 1 98.14 30 GLY B CA 1
ATOM 2609 C C . GLY B 1 30 ? 2.916 -16.203 -2.746 1 98.14 30 GLY B C 1
ATOM 2610 O O . GLY B 1 30 ? 3.856 -16.946 -2.454 1 98.14 30 GLY B O 1
ATOM 2611 N N . LEU B 1 31 ? 2.97 -15.391 -3.69 1 98.06 31 LEU B N 1
ATOM 2612 C CA . LEU B 1 31 ? 4.208 -15.028 -4.37 1 98.06 31 LEU B CA 1
ATOM 2613 C C . LEU B 1 31 ? 4.662 -13.629 -3.965 1 98.06 31 LEU B C 1
ATOM 2615 O O . LEU B 1 31 ? 3.99 -12.641 -4.27 1 98.06 31 LEU B O 1
ATOM 2619 N N . VAL B 1 32 ? 5.789 -13.53 -3.297 1 96.55 32 VAL B N 1
ATOM 2620 C CA . VAL B 1 32 ? 6.198 -12.254 -2.72 1 96.55 32 VAL B CA 1
ATOM 2621 C C . VAL B 1 32 ? 7.598 -11.891 -3.208 1 96.55 32 VAL B C 1
ATOM 2623 O O . VAL B 1 32 ? 8.386 -12.771 -3.565 1 96.55 32 VAL B O 1
ATOM 2626 N N . GLY B 1 33 ? 7.904 -10.622 -3.222 1 93.76 33 GLY B N 1
ATOM 2627 C CA . GLY B 1 33 ? 9.185 -10.083 -3.651 1 93.76 33 GLY B CA 1
ATOM 2628 C C . GLY B 1 33 ? 9.137 -8.597 -3.951 1 93.76 33 GLY B C 1
ATOM 2629 O O . GLY B 1 33 ? 8.056 -8.017 -4.069 1 93.76 33 GLY B O 1
ATOM 2630 N N . GLU B 1 34 ? 10.309 -8.04 -4.07 1 90.47 34 GLU B N 1
ATOM 2631 C CA . GLU B 1 34 ? 10.39 -6.616 -4.379 1 90.47 34 GLU B CA 1
ATOM 2632 C C . GLU B 1 34 ? 9.92 -6.333 -5.803 1 90.47 34 GLU B C 1
ATOM 2634 O O . GLU B 1 34 ? 9.712 -7.259 -6.589 1 90.47 34 GLU B O 1
ATOM 2639 N N . SER B 1 35 ? 9.644 -5.119 -6.033 1 87.18 35 SER B N 1
ATOM 2640 C CA . SER B 1 35 ? 9.238 -4.726 -7.378 1 87.18 35 SER B CA 1
ATOM 2641 C C . SER B 1 35 ? 10.295 -5.111 -8.409 1 87.18 35 SER B C 1
ATOM 2643 O O . SER B 1 35 ? 11.492 -4.942 -8.17 1 87.18 35 SER B O 1
ATOM 2645 N N . GLY B 1 36 ? 9.912 -5.675 -9.468 1 86.85 36 GLY B N 1
ATOM 2646 C CA . GLY B 1 36 ? 10.834 -6.048 -10.528 1 86.85 36 GLY B CA 1
ATOM 2647 C C . GLY B 1 36 ? 11.384 -7.453 -10.373 1 86.85 36 GLY B C 1
ATOM 2648 O O . GLY B 1 36 ? 12.242 -7.879 -11.149 1 86.85 36 GLY B O 1
ATOM 2649 N N . SER B 1 37 ? 10.85 -8.168 -9.445 1 92.97 37 SER B N 1
ATOM 2650 C CA . SER B 1 37 ? 11.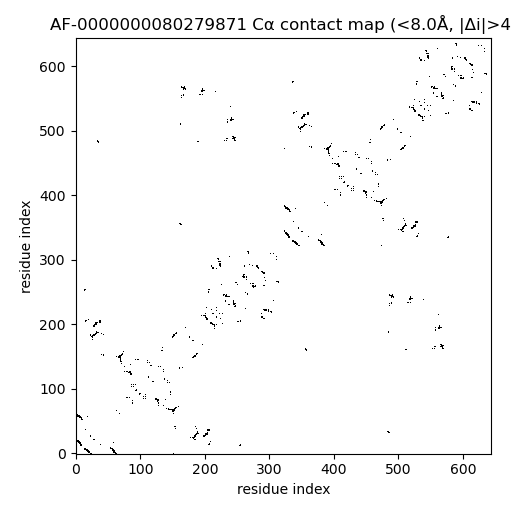409 -9.489 -9.181 1 92.97 37 SER B CA 1
ATOM 2651 C C . SER B 1 37 ? 10.865 -10.525 -10.159 1 92.97 37 SER B C 1
ATOM 2653 O O . SER B 1 37 ? 11.325 -11.669 -10.179 1 92.97 37 SER B O 1
ATOM 2655 N N . GLY B 1 38 ? 9.833 -10.216 -10.933 1 94.24 38 GLY B N 1
ATOM 2656 C CA . GLY B 1 38 ? 9.337 -11.124 -11.955 1 94.24 38 GLY B CA 1
ATOM 2657 C C . GLY B 1 38 ? 7.96 -11.679 -11.643 1 94.24 38 GLY B C 1
ATOM 2658 O O . GLY B 1 38 ? 7.41 -12.462 -12.421 1 94.24 38 GLY B O 1
ATOM 2659 N N . LYS B 1 39 ? 7.349 -11.272 -10.582 1 96.09 39 LYS B N 1
ATOM 2660 C CA . LYS B 1 39 ? 6.078 -11.822 -10.119 1 96.09 39 LYS B CA 1
ATOM 2661 C C . LYS B 1 39 ? 4.981 -11.626 -11.162 1 96.09 39 LYS B C 1
ATOM 2663 O O . LYS B 1 39 ? 4.28 -12.575 -11.519 1 96.09 39 LYS B O 1
ATOM 2668 N N . THR B 1 40 ? 4.88 -10.384 -11.665 1 94.21 40 THR B N 1
ATOM 2669 C CA . THR B 1 40 ? 3.836 -10.046 -12.626 1 94.21 40 THR B CA 1
ATOM 2670 C C . THR B 1 40 ? 4.021 -10.829 -13.923 1 94.21 40 THR B C 1
ATOM 2672 O O . THR B 1 40 ? 3.054 -11.347 -14.485 1 94.21 40 THR B O 1
ATOM 2675 N N . LEU B 1 41 ? 5.242 -10.977 -14.385 1 95.57 41 LEU B N 1
ATOM 2676 C CA . LEU B 1 41 ? 5.517 -11.745 -15.594 1 95.57 41 LEU B CA 1
ATOM 2677 C C . LEU B 1 41 ? 5.132 -13.209 -15.407 1 95.57 41 LEU B C 1
ATOM 2679 O O . LEU B 1 41 ? 4.596 -13.836 -16.324 1 95.57 41 LEU B O 1
ATOM 2683 N N . THR B 1 42 ? 5.405 -13.699 -14.223 1 97.18 42 THR B N 1
ATOM 2684 C CA . THR B 1 42 ? 5.06 -15.083 -13.918 1 97.18 42 THR B CA 1
ATOM 2685 C C . THR B 1 42 ? 3.549 -15.29 -13.981 1 97.18 42 THR B C 1
ATOM 2687 O O . THR B 1 42 ? 3.07 -16.209 -14.649 1 97.18 42 THR B O 1
ATOM 2690 N N . VAL B 1 43 ? 2.797 -14.415 -13.383 1 96.9 43 VAL B N 1
ATOM 2691 C CA . VAL B 1 43 ? 1.343 -14.539 -13.346 1 96.9 43 VAL B CA 1
ATOM 2692 C C . VAL B 1 43 ? 0.773 -14.366 -14.751 1 96.9 43 VAL B C 1
ATOM 2694 O O . VAL B 1 43 ? -0.122 -15.109 -15.161 1 96.9 43 VAL B O 1
ATOM 2697 N N . ARG B 1 44 ? 1.276 -13.424 -15.482 1 96.28 44 ARG B N 1
ATOM 2698 C CA . ARG B 1 44 ? 0.802 -13.172 -16.839 1 96.28 44 ARG B CA 1
ATOM 2699 C C . ARG B 1 44 ? 1.102 -14.356 -17.753 1 96.28 44 ARG B C 1
ATOM 2701 O O . ARG B 1 44 ? 0.331 -14.651 -18.669 1 96.28 44 ARG B O 1
ATOM 2708 N N . SER B 1 45 ? 2.223 -14.994 -17.54 1 97.03 45 SER B N 1
ATOM 2709 C CA . SER B 1 45 ? 2.553 -16.175 -18.331 1 97.03 45 SER B CA 1
ATOM 2710 C C . SER B 1 45 ? 1.515 -17.276 -18.142 1 97.03 45 SER B C 1
ATOM 2712 O O . SER B 1 45 ? 1.13 -17.945 -19.103 1 97.03 45 SER B O 1
ATOM 2714 N N . ILE B 1 46 ? 1.065 -17.474 -16.937 1 96.82 46 ILE B N 1
ATOM 2715 C CA . ILE B 1 46 ? 0.069 -18.497 -16.635 1 96.82 46 ILE B CA 1
ATOM 2716 C C . ILE B 1 46 ? -1.255 -18.143 -17.308 1 96.82 46 ILE B C 1
ATOM 2718 O O . ILE B 1 46 ? -1.958 -19.024 -17.809 1 96.82 46 ILE B O 1
ATOM 2722 N N . ALA B 1 47 ? -1.569 -16.838 -17.364 1 94.91 47 ALA B N 1
ATOM 2723 C CA . ALA B 1 47 ? -2.817 -16.362 -17.954 1 94.91 47 ALA B CA 1
ATOM 2724 C C . ALA B 1 47 ? -2.72 -16.308 -19.476 1 94.91 47 ALA B C 1
ATOM 2726 O O . ALA B 1 47 ? -3.713 -16.049 -20.159 1 94.91 47 ALA B O 1
ATOM 2727 N N . GLY B 1 48 ? -1.534 -16.495 -20.042 1 93.44 48 GLY B N 1
ATOM 2728 C CA . GLY B 1 48 ? -1.34 -16.388 -21.479 1 93.44 48 GLY B CA 1
ATOM 2729 C C . GLY B 1 48 ? -1.329 -14.955 -21.975 1 93.44 48 GLY B C 1
ATOM 2730 O O . GLY B 1 48 ? -1.74 -14.68 -23.104 1 93.44 48 GLY B O 1
ATOM 2731 N N . LEU B 1 49 ? -0.874 -13.987 -21.095 1 93.41 49 LEU B N 1
ATOM 2732 C CA . LEU B 1 49 ? -0.942 -12.564 -21.409 1 93.41 49 LEU B CA 1
ATOM 2733 C C . LEU B 1 49 ? 0.447 -11.935 -21.387 1 93.41 49 LEU B C 1
ATOM 2735 O O . LEU B 1 49 ? 0.611 -10.797 -20.94 1 93.41 49 LEU B O 1
ATOM 2739 N N . LEU B 1 50 ? 1.43 -12.638 -21.788 1 93.84 50 LEU B N 1
ATOM 2740 C CA . LEU B 1 50 ? 2.784 -12.094 -21.811 1 93.84 50 LEU B CA 1
ATOM 2741 C C . LEU B 1 50 ? 2.869 -10.888 -22.74 1 93.84 50 LEU B C 1
ATOM 2743 O O . LEU B 1 50 ? 2.295 -10.897 -23.831 1 93.84 50 LEU B O 1
ATOM 2747 N N . PRO B 1 51 ? 3.504 -9.885 -22.304 1 92.29 51 PRO B N 1
ATOM 2748 C CA . PRO B 1 51 ? 3.67 -8.728 -23.187 1 92.29 51 PRO B CA 1
ATOM 2749 C C . PRO B 1 51 ? 4.505 -9.045 -24.425 1 92.29 51 PRO B C 1
ATOM 2751 O O . PRO B 1 51 ? 5.226 -10.046 -24.448 1 92.29 51 PRO B O 1
ATOM 2754 N N . SER B 1 52 ? 4.364 -8.151 -25.374 1 92.6 52 SER B N 1
ATOM 2755 C CA . SER B 1 52 ? 5.15 -8.305 -26.593 1 92.6 52 SER B CA 1
ATOM 2756 C C . SER B 1 52 ? 6.645 -8.262 -26.296 1 92.6 52 SER B C 1
ATOM 2758 O O . SER B 1 52 ? 7.102 -7.44 -25.498 1 92.6 52 SER B O 1
ATOM 2760 N N . GLY B 1 53 ? 7.33 -9.209 -26.882 1 93.8 53 GLY B N 1
ATOM 2761 C CA . GLY B 1 53 ? 8.776 -9.234 -26.725 1 93.8 53 GLY B CA 1
ATOM 2762 C C . GLY B 1 53 ? 9.241 -10.184 -25.637 1 93.8 53 GLY B C 1
ATOM 2763 O O . GLY B 1 53 ? 10.427 -10.512 -25.558 1 93.8 53 GLY B O 1
ATOM 2764 N N . ILE B 1 54 ? 8.306 -10.565 -24.832 1 95.13 54 ILE B N 1
ATOM 2765 C CA . ILE B 1 54 ? 8.648 -11.526 -23.789 1 95.13 54 ILE B CA 1
ATOM 2766 C C . ILE B 1 54 ? 8.136 -12.911 -24.177 1 95.13 54 ILE B C 1
ATOM 2768 O O . ILE B 1 54 ? 6.982 -13.062 -24.585 1 95.13 54 ILE B O 1
ATOM 2772 N N . GLU B 1 55 ? 9.032 -13.891 -24.068 1 96.16 55 GLU B N 1
ATOM 2773 C CA . GLU B 1 55 ? 8.646 -15.242 -24.467 1 96.16 55 GLU B CA 1
ATOM 2774 C C . GLU B 1 55 ? 9.041 -16.265 -23.406 1 96.16 55 GLU B C 1
ATOM 2776 O O . GLU B 1 55 ? 9.966 -16.032 -22.625 1 96.16 55 GLU B O 1
ATOM 2781 N N . MET B 1 56 ? 8.336 -17.309 -23.398 1 96.66 56 MET B N 1
ATOM 2782 C CA . MET B 1 56 ? 8.727 -18.456 -22.584 1 96.66 56 MET B CA 1
ATOM 2783 C C . MET B 1 56 ? 9.858 -19.234 -23.249 1 96.66 56 MET B C 1
ATOM 2785 O O . MET B 1 56 ? 9.628 -19.974 -24.207 1 96.66 56 MET B O 1
ATOM 2789 N N . ALA B 1 57 ? 10.98 -19.089 -22.72 1 96.51 57 ALA B N 1
ATOM 2790 C CA . ALA B 1 57 ? 12.165 -19.722 -23.293 1 96.51 57 ALA B CA 1
ATOM 2791 C C . ALA B 1 57 ? 12.257 -21.189 -22.883 1 96.51 57 ALA B C 1
ATOM 2793 O O . ALA B 1 57 ? 12.809 -22.012 -23.617 1 96.51 57 ALA B O 1
ATOM 2794 N N . ALA B 1 58 ? 11.739 -21.528 -21.736 1 96.75 58 ALA B N 1
ATOM 2795 C CA . ALA B 1 58 ? 11.745 -22.902 -21.239 1 96.75 58 ALA B CA 1
ATOM 2796 C C . ALA B 1 58 ? 10.676 -23.103 -20.169 1 96.75 58 ALA B C 1
ATOM 2798 O O . ALA B 1 58 ? 10.143 -22.133 -19.625 1 96.75 58 ALA B O 1
ATOM 2799 N N . GLY B 1 59 ? 10.345 -24.326 -19.962 1 97.12 59 GLY B N 1
ATOM 2800 C CA . GLY B 1 59 ? 9.423 -24.684 -18.897 1 97.12 59 GLY B CA 1
ATOM 2801 C C . GLY B 1 59 ? 8.048 -25.077 -19.404 1 97.12 59 GLY B C 1
ATOM 2802 O O . GLY B 1 59 ? 7.853 -25.254 -20.609 1 97.12 59 GLY B O 1
ATOM 2803 N N . ARG B 1 60 ? 7.198 -25.331 -18.444 1 97.15 60 ARG B N 1
ATOM 2804 C CA . ARG B 1 60 ? 5.847 -25.781 -18.763 1 97.15 60 ARG B CA 1
ATOM 2805 C C . ARG B 1 60 ? 4.846 -25.29 -17.722 1 97.15 60 ARG B C 1
ATOM 2807 O O . ARG B 1 60 ? 5.15 -25.258 -16.528 1 97.15 60 ARG B O 1
ATOM 2814 N N . ILE B 1 61 ? 3.753 -24.868 -18.251 1 97.15 61 ILE B N 1
ATOM 2815 C CA . ILE B 1 61 ? 2.628 -24.478 -17.409 1 97.15 61 ILE B CA 1
ATOM 2816 C C . ILE B 1 61 ? 1.451 -25.421 -17.651 1 97.15 61 ILE B C 1
ATOM 2818 O O . ILE B 1 61 ? 0.988 -25.567 -18.785 1 97.15 61 ILE B O 1
ATOM 2822 N N . ASP B 1 62 ? 1.01 -26.084 -16.624 1 97.32 62 ASP B N 1
ATOM 2823 C CA . ASP B 1 62 ? -0.12 -27.005 -16.701 1 97.32 62 ASP B CA 1
ATOM 2824 C C . ASP B 1 62 ? -1.268 -26.542 -15.807 1 97.32 62 ASP B C 1
ATOM 2826 O O . ASP B 1 62 ? -1.179 -26.626 -14.58 1 97.32 62 ASP B O 1
ATOM 2830 N N . THR B 1 63 ? -2.347 -26.113 -16.359 1 95.26 63 THR B N 1
ATOM 2831 C CA . THR B 1 63 ? -3.501 -25.645 -15.6 1 95.26 63 THR B CA 1
ATOM 2832 C C . THR B 1 63 ? -4.527 -26.762 -15.431 1 95.26 63 THR B C 1
ATOM 2834 O O . THR B 1 63 ? -5.63 -26.528 -14.934 1 95.26 63 THR B O 1
ATOM 2837 N N . GLY B 1 64 ? -4.127 -27.941 -15.902 1 91.85 64 GLY B N 1
ATOM 2838 C CA . GLY B 1 64 ? -5.037 -29.075 -15.843 1 91.85 64 GLY B CA 1
ATOM 2839 C C . GLY B 1 64 ? -6.305 -28.865 -16.649 1 91.85 64 GLY B C 1
ATOM 2840 O O . GLY B 1 64 ? -7.361 -29.4 -16.305 1 91.85 64 GLY B O 1
ATOM 2841 N N . GLY B 1 65 ? -6.235 -28.018 -17.651 1 88.26 65 GLY B N 1
ATOM 2842 C CA . GLY B 1 65 ? -7.4 -27.721 -18.468 1 88.26 65 GLY B CA 1
ATOM 2843 C C . GLY B 1 65 ? -8.383 -26.786 -17.79 1 88.26 65 GLY B C 1
ATOM 2844 O O . GLY B 1 65 ? -9.451 -26.498 -18.333 1 88.26 65 GLY B O 1
ATOM 2845 N N . GLY B 1 66 ? -7.971 -26.308 -16.683 1 89.98 66 GLY B N 1
ATOM 2846 C CA . GLY B 1 66 ? -8.866 -25.432 -15.943 1 89.98 66 GLY B CA 1
ATOM 2847 C C . GLY B 1 66 ? -8.885 -24.012 -16.474 1 89.98 66 GLY B C 1
ATOM 2848 O O . GLY B 1 66 ? -7.871 -23.515 -16.969 1 89.98 66 GLY B O 1
ATOM 2849 N N . ARG B 1 67 ? -10.034 -23.418 -16.348 1 92.81 67 ARG B N 1
ATOM 2850 C CA . ARG B 1 67 ? -10.157 -22.003 -16.685 1 92.81 67 ARG B CA 1
ATOM 2851 C C . ARG B 1 67 ? -9.417 -21.133 -15.675 1 92.81 67 ARG B C 1
ATOM 2853 O O . ARG B 1 67 ? -9.402 -21.436 -14.48 1 92.81 67 ARG B O 1
ATOM 2860 N N . VAL B 1 68 ? -8.862 -20.061 -16.262 1 95.81 68 VAL B N 1
ATOM 2861 C CA . VAL B 1 68 ? -8.055 -19.17 -15.435 1 95.81 68 VAL B CA 1
ATOM 2862 C C . VAL B 1 68 ? -8.713 -17.794 -15.364 1 95.81 68 VAL B C 1
ATOM 2864 O O . VAL B 1 68 ? -9.081 -17.221 -16.392 1 95.81 68 VAL B O 1
ATOM 2867 N N . GLY B 1 69 ? -9.008 -17.34 -14.111 1 95.63 69 GLY B N 1
ATOM 2868 C CA . GLY B 1 69 ? -9.391 -15.957 -13.875 1 95.63 69 GLY B CA 1
ATOM 2869 C C . GLY B 1 69 ? -8.247 -15.099 -13.368 1 95.63 69 GLY B C 1
ATOM 2870 O O . GLY B 1 69 ? -7.36 -15.59 -12.667 1 95.63 69 GLY B O 1
ATOM 2871 N N . MET B 1 70 ? -8.336 -13.821 -13.688 1 94.86 70 MET B N 1
ATOM 2872 C CA . MET B 1 70 ? -7.233 -12.95 -13.293 1 94.86 70 MET B CA 1
ATOM 2873 C C . MET B 1 70 ? -7.755 -11.627 -12.742 1 94.86 70 MET B C 1
ATOM 2875 O O . MET B 1 70 ? -8.696 -11.049 -13.289 1 94.86 70 MET B O 1
ATOM 2879 N N . ILE B 1 71 ? -7.214 -11.266 -11.616 1 95.04 71 ILE B N 1
ATOM 2880 C CA . ILE B 1 71 ? -7.392 -9.934 -11.049 1 95.04 71 ILE B CA 1
ATOM 2881 C C . ILE B 1 71 ? -6.135 -9.1 -11.285 1 95.04 71 ILE B C 1
ATOM 2883 O O . ILE B 1 71 ? -5.065 -9.415 -10.758 1 95.04 71 ILE B O 1
ATOM 2887 N N . PHE B 1 72 ? -6.273 -8.004 -11.977 1 91.53 72 PHE B N 1
ATOM 2888 C CA . PHE B 1 72 ? -5.135 -7.184 -12.375 1 91.53 72 PHE B CA 1
ATOM 2889 C C . PHE B 1 72 ? -4.787 -6.176 -11.286 1 91.53 72 PHE B C 1
ATOM 2891 O O . PHE B 1 72 ? -5.618 -5.868 -10.429 1 91.53 72 PHE B O 1
ATOM 2898 N N . GLN B 1 73 ? -3.613 -5.67 -11.276 1 84.14 73 GLN B N 1
ATOM 2899 C CA . GLN B 1 73 ? -3.031 -4.787 -10.271 1 84.14 73 GLN B CA 1
ATOM 2900 C C . GLN B 1 73 ? -3.785 -3.461 -10.202 1 84.14 73 GLN B C 1
ATOM 2902 O O . GLN B 1 73 ? -3.972 -2.904 -9.119 1 84.14 73 GLN B O 1
ATOM 2907 N N . ASP B 1 74 ? -4.227 -2.997 -11.263 1 81.09 74 ASP B N 1
ATOM 2908 C CA . ASP B 1 74 ? -4.884 -1.694 -11.302 1 81.09 74 ASP B CA 1
ATOM 2909 C C . ASP B 1 74 ? -6.299 -1.81 -11.865 1 81.09 74 ASP B C 1
ATOM 2911 O O . ASP B 1 74 ? -6.481 -1.955 -13.075 1 81.09 74 ASP B O 1
ATOM 2915 N N . PRO B 1 75 ? -7.229 -1.589 -10.93 1 78.86 75 PRO B N 1
ATOM 2916 C CA . PRO B 1 75 ? -8.613 -1.731 -11.389 1 78.86 75 PRO B CA 1
ATOM 2917 C C . PRO B 1 75 ? -8.995 -0.692 -12.44 1 78.86 75 PRO B C 1
ATOM 2919 O O . PRO B 1 75 ? -9.758 -0.992 -13.362 1 78.86 75 PRO B O 1
ATOM 2922 N N . MET B 1 76 ? -8.464 0.47 -12.284 1 74.12 76 MET B N 1
ATOM 2923 C CA . MET B 1 76 ? -8.824 1.526 -13.227 1 74.12 76 MET B CA 1
ATOM 2924 C C . MET B 1 76 ? -8.295 1.213 -14.623 1 74.12 76 MET B C 1
ATOM 2926 O O . MET B 1 76 ? -8.895 1.611 -15.622 1 74.12 76 MET B O 1
ATOM 2930 N N . ARG B 1 77 ? -7.301 0.55 -14.66 1 74.88 77 ARG B N 1
ATOM 2931 C CA . ARG B 1 77 ? -6.715 0.205 -15.951 1 74.88 77 ARG B CA 1
ATOM 2932 C C . ARG B 1 77 ? -7.323 -1.081 -16.501 1 74.88 77 ARG B C 1
ATOM 2934 O O . ARG B 1 77 ? -7.304 -1.315 -17.712 1 74.88 77 ARG B O 1
ATOM 2941 N N . ALA B 1 78 ? -7.82 -1.81 -15.573 1 83.63 78 ALA B N 1
ATOM 2942 C CA . ALA B 1 78 ? -8.362 -3.109 -15.963 1 83.63 78 ALA B CA 1
ATOM 2943 C C . ALA B 1 78 ? -9.79 -2.974 -16.485 1 83.63 78 ALA B C 1
ATOM 2945 O O . ALA B 1 78 ? -10.231 -3.77 -17.317 1 83.63 78 ALA B O 1
ATOM 2946 N N . LEU B 1 79 ? -10.479 -1.904 -16.022 1 87.25 79 LEU B N 1
ATOM 2947 C CA . LEU B 1 79 ? -11.857 -1.672 -16.439 1 87.25 79 LEU B CA 1
ATOM 2948 C C . LEU B 1 79 ? -11.92 -0.642 -17.562 1 87.25 79 LEU B C 1
ATOM 2950 O O . LEU B 1 79 ? -11.223 0.374 -17.518 1 87.25 79 LEU B O 1
ATOM 2954 N N . ASN B 1 80 ? -12.697 -0.912 -18.515 1 87.31 80 ASN B N 1
ATOM 2955 C CA . ASN B 1 80 ? -12.894 0.054 -19.59 1 87.31 80 ASN B CA 1
ATOM 2956 C C . ASN B 1 80 ? -13.718 1.251 -19.123 1 87.31 80 ASN B C 1
ATOM 2958 O O . ASN B 1 80 ? -14.895 1.106 -18.788 1 87.31 80 ASN B O 1
ATOM 2962 N N . PRO B 1 81 ? -13.143 2.365 -19.162 1 86.91 81 PRO B N 1
ATOM 2963 C CA . PRO B 1 81 ? -13.802 3.544 -18.596 1 86.91 81 PRO B CA 1
ATOM 2964 C C . PRO B 1 81 ? -15.033 3.97 -19.393 1 86.91 81 PRO B C 1
ATOM 2966 O O . PRO B 1 81 ? -15.861 4.737 -18.894 1 86.91 81 PRO B O 1
ATOM 2969 N N . THR B 1 82 ? -15.199 3.504 -20.623 1 89.89 82 THR B N 1
ATOM 2970 C CA . THR B 1 82 ? -16.307 3.93 -21.472 1 89.89 82 THR B CA 1
ATOM 2971 C C . THR B 1 82 ? -17.492 2.978 -21.333 1 89.89 82 THR B C 1
ATOM 2973 O O . THR B 1 82 ? -18.572 3.24 -21.866 1 89.89 82 THR B O 1
ATOM 2976 N N . PHE B 1 83 ? -17.305 1.884 -20.695 1 92.13 83 PHE B N 1
ATOM 2977 C CA . PHE B 1 83 ? -18.371 0.909 -20.499 1 92.13 83 PHE B CA 1
ATOM 2978 C C . PHE B 1 83 ? -18.943 1.008 -19.09 1 92.13 83 PHE B C 1
ATOM 2980 O O . PHE B 1 83 ? -18.221 1.322 -18.142 1 92.13 83 PHE B O 1
ATOM 2987 N N . THR B 1 84 ? -20.174 0.728 -19.062 1 94.72 84 THR B N 1
ATOM 2988 C CA . THR B 1 84 ? -20.773 0.554 -17.743 1 94.72 84 THR B CA 1
ATOM 2989 C C . THR B 1 84 ? -20.327 -0.764 -17.116 1 94.72 84 THR B C 1
ATOM 2991 O O . THR B 1 84 ? -19.806 -1.641 -17.808 1 94.72 84 THR B O 1
ATOM 2994 N N . ILE B 1 85 ? -20.508 -0.845 -15.869 1 95.83 85 ILE B N 1
ATOM 2995 C CA . ILE B 1 85 ? -20.176 -2.072 -15.152 1 95.83 85 ILE B CA 1
ATOM 2996 C C . ILE B 1 85 ? -21.024 -3.225 -15.684 1 95.83 85 ILE B C 1
ATOM 2998 O O . ILE B 1 85 ? -20.531 -4.345 -15.84 1 95.83 85 ILE B O 1
ATOM 3002 N N . ARG B 1 86 ? -22.203 -2.935 -15.998 1 95.25 86 ARG B N 1
ATOM 3003 C CA . ARG B 1 86 ? -23.108 -3.934 -16.558 1 95.25 86 ARG B CA 1
ATOM 3004 C C . ARG B 1 86 ? -22.535 -4.535 -17.838 1 95.25 86 ARG B C 1
ATOM 3006 O O . ARG B 1 86 ? -22.499 -5.757 -17.994 1 95.25 86 ARG B O 1
ATOM 3013 N N . ARG B 1 87 ? -22.174 -3.718 -18.72 1 93.29 87 ARG B N 1
ATOM 3014 C CA . ARG B 1 87 ? -21.61 -4.173 -19.986 1 93.29 87 ARG B CA 1
ATOM 3015 C C . ARG B 1 87 ? -20.334 -4.978 -19.759 1 93.29 87 ARG B C 1
ATOM 3017 O O . ARG B 1 87 ? -20.122 -6.009 -20.4 1 93.29 87 ARG B O 1
ATOM 3024 N N . THR B 1 88 ? -19.55 -4.464 -18.875 1 92.47 88 THR B N 1
ATOM 3025 C CA . THR B 1 88 ? -18.286 -5.116 -18.55 1 92.47 88 THR B CA 1
ATOM 3026 C C . THR B 1 88 ? -18.523 -6.539 -18.054 1 92.47 88 THR B C 1
ATOM 3028 O O . THR B 1 88 ? -17.822 -7.468 -18.46 1 92.47 88 THR B O 1
ATOM 3031 N N . MET B 1 89 ? -19.507 -6.71 -17.271 1 93.44 89 MET B N 1
ATOM 3032 C CA . MET B 1 89 ? -19.789 -8 -16.648 1 93.44 89 MET B CA 1
ATOM 3033 C C . MET B 1 89 ? -20.497 -8.932 -17.624 1 93.44 89 MET B C 1
ATOM 3035 O O . MET B 1 89 ? -20.321 -10.151 -17.565 1 93.44 89 MET B O 1
ATOM 3039 N N . ARG B 1 90 ? -21.24 -8.416 -18.464 1 93.2 90 ARG B N 1
ATOM 3040 C CA . ARG B 1 90 ? -22.065 -9.197 -19.379 1 93.2 90 ARG B CA 1
ATOM 3041 C C . ARG B 1 90 ? -21.215 -9.843 -20.468 1 93.2 90 ARG B C 1
ATOM 3043 O O . ARG B 1 90 ? -21.449 -10.993 -20.846 1 93.2 90 ARG B O 1
ATOM 3050 N N . GLU B 1 91 ? -20.229 -9.191 -20.932 1 90.79 91 GLU B N 1
ATOM 3051 C CA . GLU B 1 91 ? -19.486 -9.585 -22.125 1 90.79 91 GLU B CA 1
ATOM 3052 C C . GLU B 1 91 ? -18.881 -10.977 -21.965 1 90.79 91 GLU B C 1
ATOM 3054 O O . GLU B 1 91 ? -19.08 -11.848 -22.815 1 90.79 91 GLU B O 1
ATOM 3059 N N . PRO B 1 92 ? -18.199 -11.203 -20.868 1 88.58 92 PRO B N 1
ATOM 3060 C CA . PRO B 1 92 ? -17.626 -12.542 -20.719 1 88.58 92 PRO B CA 1
ATOM 3061 C C . PRO B 1 92 ? -18.691 -13.627 -20.572 1 88.58 92 PRO B C 1
ATOM 3063 O O . PRO B 1 92 ? -18.481 -14.766 -20.997 1 88.58 92 PRO B O 1
ATOM 3066 N N . LEU B 1 93 ? -19.799 -13.306 -20.048 1 92.04 93 LEU B N 1
ATOM 3067 C CA . LEU B 1 93 ? -20.874 -14.269 -19.836 1 92.04 93 LEU B CA 1
ATOM 3068 C C . LEU B 1 93 ? -21.547 -14.631 -21.156 1 92.04 93 LEU B C 1
ATOM 3070 O O . LEU B 1 93 ? -21.875 -15.797 -21.391 1 92.04 93 LEU B O 1
ATOM 3074 N N . VAL B 1 94 ? -21.655 -13.668 -21.982 1 91.86 94 VAL B N 1
ATOM 3075 C CA . VAL B 1 94 ? -22.247 -13.91 -23.294 1 91.86 94 VAL B CA 1
ATOM 3076 C C . VAL B 1 94 ? -21.268 -14.694 -24.166 1 91.86 94 VAL B C 1
ATOM 3078 O O . VAL B 1 94 ? -21.642 -15.691 -24.788 1 91.86 94 VAL B O 1
ATOM 3081 N N . GLN B 1 95 ? -20.083 -14.346 -24.143 1 88.96 95 GLN B N 1
ATOM 3082 C CA . GLN B 1 95 ? -19.086 -14.898 -25.054 1 88.96 95 GLN B CA 1
ATOM 3083 C C . GLN B 1 95 ? -18.674 -16.305 -24.63 1 88.96 95 GLN B C 1
ATOM 3085 O O . GLN B 1 95 ? -18.506 -17.189 -25.473 1 88.96 95 GLN B O 1
ATOM 3090 N N . HIS B 1 96 ? -18.581 -16.578 -23.394 1 86.97 96 HIS B N 1
ATOM 3091 C CA . HIS B 1 96 ? -17.998 -17.832 -22.931 1 86.97 96 HIS B CA 1
ATOM 3092 C C . HIS B 1 96 ? -19.08 -18.816 -22.498 1 86.97 96 HIS B C 1
ATOM 3094 O O . HIS B 1 96 ? -18.873 -20.031 -22.541 1 86.97 96 HIS B O 1
ATOM 3100 N N . HIS B 1 97 ? -20.221 -18.296 -22.054 1 88.18 97 HIS B N 1
ATOM 3101 C CA . HIS B 1 97 ? -21.273 -19.193 -21.589 1 88.18 97 HIS B CA 1
ATOM 3102 C C . HIS B 1 97 ? -22.436 -19.235 -22.574 1 88.18 97 HIS B C 1
ATOM 3104 O O . HIS B 1 97 ? -23.385 -20 -22.389 1 88.18 97 HIS B O 1
ATOM 3110 N N . GLY B 1 98 ? -22.415 -18.365 -23.512 1 88.88 98 GLY B N 1
ATOM 3111 C CA . GLY B 1 98 ? -23.463 -18.361 -24.519 1 88.88 98 GLY B CA 1
ATOM 3112 C C . GLY B 1 98 ? -24.808 -17.911 -23.98 1 88.88 98 GLY B C 1
ATOM 3113 O O . GLY B 1 98 ? -25.855 -18.322 -24.485 1 88.88 98 GLY B O 1
ATOM 3114 N N . LEU B 1 99 ? -24.759 -17.14 -23.033 1 90.57 99 LEU B N 1
ATOM 3115 C CA . LEU B 1 99 ? -25.993 -16.655 -22.424 1 90.57 99 LEU B CA 1
ATOM 3116 C C . LEU B 1 99 ? -26.598 -15.524 -23.25 1 90.57 99 LEU B C 1
ATOM 3118 O O . LEU B 1 99 ? -25.878 -14.798 -23.938 1 90.57 99 LEU B O 1
ATOM 3122 N N . SER B 1 100 ? -27.889 -15.441 -23.178 1 93.91 100 SER B N 1
ATOM 3123 C CA . SER B 1 100 ? -28.528 -14.245 -23.716 1 93.91 100 SER B CA 1
ATOM 3124 C C . SER B 1 100 ? -28.154 -13.007 -22.906 1 93.91 100 SER B C 1
ATOM 3126 O O . SER B 1 100 ? -27.67 -13.12 -21.778 1 93.91 100 SER B O 1
ATOM 3128 N N . ARG B 1 101 ? -28.376 -11.929 -23.498 1 92.33 101 ARG B N 1
ATOM 3129 C CA . ARG B 1 101 ? -28.06 -10.679 -22.815 1 92.33 101 ARG B CA 1
ATOM 3130 C C . ARG B 1 101 ? -28.813 -10.571 -21.494 1 92.33 101 ARG B C 1
ATOM 3132 O O . ARG B 1 101 ? -28.236 -10.193 -20.473 1 92.33 101 ARG B O 1
ATOM 3139 N N . LYS B 1 102 ? -30.051 -10.922 -21.504 1 93.96 102 LYS B N 1
ATOM 3140 C CA . LYS B 1 102 ? -30.882 -10.837 -20.307 1 93.96 102 LYS B CA 1
ATOM 3141 C C . LYS B 1 102 ? -30.404 -11.812 -19.235 1 93.96 102 LYS B C 1
ATOM 3143 O O . LYS B 1 102 ? -30.308 -11.453 -18.06 1 93.96 102 LYS B O 1
ATOM 3148 N N . ALA B 1 103 ? -30.122 -12.96 -19.657 1 94.66 103 ALA B N 1
ATOM 3149 C CA . ALA B 1 103 ? -29.624 -13.967 -18.724 1 94.66 103 ALA B CA 1
ATOM 3150 C C . ALA B 1 103 ? -28.255 -13.576 -18.174 1 94.66 103 ALA B C 1
ATOM 3152 O O . ALA B 1 103 ? -27.973 -13.782 -16.991 1 94.66 103 ALA B O 1
ATOM 3153 N N . ALA B 1 104 ? -27.473 -13.019 -19.055 1 95.05 104 ALA B N 1
ATOM 3154 C CA . ALA B 1 104 ? -26.141 -12.57 -18.658 1 95.05 104 ALA B CA 1
ATOM 3155 C C . ALA B 1 104 ? -26.224 -11.448 -17.627 1 95.05 104 ALA B C 1
ATOM 3157 O O . ALA B 1 104 ? -25.457 -11.425 -16.662 1 95.05 104 ALA B O 1
ATOM 3158 N N . ASP B 1 105 ? -27.181 -10.58 -17.825 1 95.07 105 ASP B N 1
ATOM 3159 C CA . ASP B 1 105 ? -27.37 -9.48 -16.883 1 95.07 105 ASP B CA 1
ATOM 3160 C C . ASP B 1 105 ? -27.775 -10 -15.506 1 95.07 105 ASP B C 1
ATOM 3162 O O . ASP B 1 105 ? -27.277 -9.522 -14.485 1 95.07 105 ASP B O 1
ATOM 3166 N N . ARG B 1 106 ? -28.616 -10.902 -15.481 1 94.98 106 ARG B N 1
ATOM 3167 C CA . ARG B 1 106 ? -29.056 -11.491 -14.22 1 94.98 106 ARG B CA 1
ATOM 3168 C C . ARG B 1 106 ? -27.899 -12.183 -13.506 1 94.98 106 ARG B C 1
ATOM 3170 O O . ARG B 1 106 ? -27.713 -12.006 -12.3 1 94.98 106 ARG B O 1
ATOM 3177 N N . ARG B 1 107 ? -27.22 -12.9 -14.288 1 94.79 107 ARG B N 1
ATOM 3178 C CA . ARG B 1 107 ? -26.079 -13.604 -13.712 1 94.79 107 ARG B CA 1
ATOM 3179 C C . ARG B 1 107 ? -25.032 -12.622 -13.197 1 94.79 107 ARG B C 1
ATOM 3181 O O . ARG B 1 107 ? -24.423 -12.848 -12.149 1 94.79 107 ARG B O 1
ATOM 3188 N N . ALA B 1 108 ? -24.825 -11.599 -13.955 1 94.97 108 ALA B N 1
ATOM 3189 C CA . ALA B 1 108 ? -23.879 -10.562 -13.552 1 94.97 108 ALA B CA 1
ATOM 3190 C C . ALA B 1 108 ? -24.269 -9.957 -12.207 1 94.97 108 ALA B C 1
ATOM 3192 O O . ALA B 1 108 ? -23.421 -9.783 -11.329 1 94.97 108 ALA B O 1
ATOM 3193 N N . LEU B 1 109 ? -25.503 -9.665 -12.064 1 95.81 109 LEU B N 1
ATOM 3194 C CA . LEU B 1 109 ? -25.99 -9.084 -10.818 1 95.81 109 LEU B CA 1
ATOM 3195 C C . LEU B 1 109 ? -25.804 -10.053 -9.656 1 95.81 109 LEU B C 1
ATOM 3197 O O . LEU B 1 109 ? -25.443 -9.643 -8.551 1 95.81 109 LEU B O 1
ATOM 3201 N N . GLU B 1 110 ? -26.026 -11.274 -9.933 1 95.2 110 GLU B N 1
ATOM 3202 C CA . GLU B 1 110 ? -25.821 -12.297 -8.912 1 95.2 110 GLU B CA 1
ATOM 3203 C C . GLU B 1 110 ? -24.358 -12.366 -8.485 1 95.2 110 GLU B C 1
ATOM 3205 O O . GLU B 1 110 ? -24.057 -12.449 -7.293 1 95.2 110 GLU B O 1
ATOM 3210 N N . LEU B 1 111 ? -23.527 -12.359 -9.44 1 95.27 111 LEU B N 1
ATOM 3211 C CA . LEU B 1 111 ? -22.095 -12.399 -9.162 1 95.27 111 LEU B CA 1
ATOM 3212 C C . LEU B 1 111 ? -21.667 -11.185 -8.343 1 95.27 111 LEU B C 1
ATOM 3214 O O . LEU B 1 111 ? -20.857 -11.308 -7.421 1 95.27 111 LEU B O 1
ATOM 3218 N N . MET B 1 112 ? -22.205 -10.046 -8.698 1 95.93 112 MET B N 1
ATOM 3219 C CA . MET B 1 112 ? -21.892 -8.822 -7.967 1 95.93 112 MET B CA 1
ATOM 3220 C C . MET B 1 112 ? -22.349 -8.924 -6.515 1 95.93 112 MET B C 1
ATOM 3222 O O . MET B 1 112 ? -21.639 -8.492 -5.605 1 95.93 112 MET B O 1
ATOM 3226 N N . LYS B 1 113 ? -23.41 -9.49 -6.299 1 94.6 113 LYS B N 1
ATOM 3227 C CA . LYS B 1 113 ? -23.899 -9.706 -4.94 1 94.6 113 LYS B CA 1
ATOM 3228 C C . LYS B 1 113 ? -23.007 -10.688 -4.185 1 94.6 113 LYS B C 1
ATOM 3230 O O . LYS B 1 113 ? -22.75 -10.512 -2.992 1 94.6 113 LYS B O 1
ATOM 3235 N N . ASP B 1 114 ? -22.535 -11.634 -4.89 1 92.69 114 ASP B N 1
ATOM 3236 C CA . ASP B 1 114 ? -21.666 -12.647 -4.299 1 92.69 114 ASP B CA 1
ATOM 3237 C C . ASP B 1 114 ? -20.384 -12.02 -3.754 1 92.69 114 ASP B C 1
ATOM 3239 O O . ASP B 1 114 ? -19.804 -12.52 -2.788 1 92.69 114 ASP B O 1
ATOM 3243 N N . VAL B 1 115 ? -20 -10.909 -4.381 1 93.17 115 VAL B N 1
ATOM 3244 C CA . VAL B 1 115 ? -18.752 -10.293 -3.944 1 93.17 115 VAL B CA 1
ATOM 3245 C C . VAL B 1 115 ? -19.049 -9.151 -2.975 1 93.17 115 VAL B C 1
ATOM 3247 O O . VAL B 1 115 ? -18.183 -8.316 -2.706 1 93.17 115 VAL B O 1
ATOM 3250 N N . GLY B 1 116 ? -20.258 -9.014 -2.576 1 90.33 116 GLY B N 1
ATOM 3251 C CA . GLY B 1 116 ? -20.594 -8.114 -1.484 1 90.33 116 GLY B CA 1
ATOM 3252 C C . GLY B 1 116 ? -21.104 -6.766 -1.957 1 90.33 116 GLY B C 1
ATOM 3253 O O . GLY B 1 116 ? -21.102 -5.794 -1.198 1 90.33 116 GLY B O 1
ATOM 3254 N N . ILE B 1 117 ? -21.481 -6.658 -3.185 1 92.95 117 ILE B N 1
ATOM 3255 C CA . ILE B 1 117 ? -22.08 -5.422 -3.676 1 92.95 117 ILE B CA 1
ATOM 3256 C C . ILE B 1 117 ? -23.59 -5.455 -3.45 1 92.95 117 ILE B C 1
ATOM 3258 O O . ILE B 1 117 ? -24.332 -6.021 -4.255 1 92.95 117 ILE B O 1
ATOM 3262 N N . SER B 1 118 ? -24.058 -4.837 -2.434 1 87.98 118 SER B N 1
ATOM 3263 C CA . SER B 1 118 ? -25.455 -4.895 -2.016 1 87.98 118 SER B CA 1
ATOM 3264 C C . SER B 1 118 ? -26.358 -4.162 -3.002 1 87.98 118 SER B C 1
ATOM 3266 O O . SER B 1 118 ? -27.468 -4.614 -3.289 1 87.98 118 SER B O 1
ATOM 3268 N N . ASP B 1 119 ? -25.886 -3.057 -3.498 1 91.56 119 ASP B N 1
ATOM 3269 C CA . ASP B 1 119 ? -26.657 -2.286 -4.469 1 91.56 119 ASP B CA 1
ATOM 3270 C C . ASP B 1 119 ? -26.186 -2.568 -5.893 1 91.56 119 ASP B C 1
ATOM 3272 O O . ASP B 1 119 ? -25.844 -1.644 -6.634 1 91.56 119 ASP B O 1
ATOM 3276 N N . ALA B 1 120 ? -26.251 -3.779 -6.24 1 94.59 120 ALA B N 1
ATOM 3277 C CA . ALA B 1 120 ? -25.684 -4.252 -7.5 1 94.59 120 ALA B CA 1
ATOM 3278 C C . ALA B 1 120 ? -26.354 -3.575 -8.692 1 94.59 120 ALA B C 1
ATOM 3280 O O . ALA B 1 120 ? -25.691 -3.236 -9.675 1 94.59 120 ALA B O 1
ATOM 3281 N N . GLU B 1 121 ? -27.648 -3.355 -8.607 1 94.9 121 GLU B N 1
ATOM 3282 C CA . GLU B 1 121 ? -28.37 -2.732 -9.712 1 94.9 121 GLU B CA 1
ATOM 3283 C C . GLU B 1 121 ? -27.87 -1.313 -9.967 1 94.9 121 GLU B C 1
ATOM 3285 O O . GLU B 1 121 ? -27.644 -0.926 -11.115 1 94.9 121 GLU B O 1
ATOM 3290 N N . ARG B 1 122 ? -27.732 -0.614 -8.949 1 94.5 122 ARG B N 1
ATOM 3291 C CA . ARG B 1 122 ? -27.222 0.748 -9.075 1 94.5 122 ARG B CA 1
ATOM 3292 C C . ARG B 1 122 ? -25.793 0.749 -9.607 1 94.5 122 ARG B C 1
ATOM 3294 O O . ARG B 1 122 ? -25.471 1.493 -10.536 1 94.5 122 ARG B O 1
ATOM 3301 N N . VAL B 1 123 ? -24.989 -0.072 -9.055 1 94.79 123 VAL B N 1
ATOM 3302 C CA . VAL B 1 123 ? -23.575 -0.123 -9.411 1 94.79 123 VAL B CA 1
ATOM 3303 C C . VAL B 1 123 ? -23.425 -0.548 -10.87 1 94.79 123 VAL B C 1
ATOM 3305 O O . VAL B 1 123 ? -22.556 -0.041 -11.584 1 94.79 123 VAL B O 1
ATOM 3308 N N . ALA B 1 124 ? -24.273 -1.424 -11.256 1 95.77 124 ALA B N 1
ATOM 3309 C CA . ALA B 1 124 ? -24.227 -1.92 -12.629 1 95.77 124 ALA B CA 1
ATOM 3310 C C . ALA B 1 124 ? -24.413 -0.783 -13.63 1 95.77 124 ALA B C 1
ATOM 3312 O O . ALA B 1 124 ? -23.884 -0.834 -14.742 1 95.77 124 ALA B O 1
ATOM 3313 N N . GLY B 1 125 ? -25.105 0.177 -13.216 1 94.73 125 GLY B N 1
ATOM 3314 C CA . GLY B 1 125 ? -25.381 1.299 -14.099 1 94.73 125 GLY B CA 1
ATOM 3315 C C . GLY B 1 125 ? -24.279 2.342 -14.099 1 94.73 125 GLY B C 1
ATOM 3316 O O . GLY B 1 125 ? -24.296 3.271 -14.91 1 94.73 125 GLY B O 1
ATOM 3317 N N . CYS B 1 126 ? -23.315 2.191 -13.308 1 94.8 126 CYS B N 1
ATOM 3318 C CA . CYS B 1 126 ? -22.246 3.168 -13.138 1 94.8 126 CYS B CA 1
ATOM 3319 C C . CYS B 1 126 ? -21.082 2.871 -14.077 1 94.8 126 CYS B C 1
ATOM 3321 O O . CYS B 1 126 ? -20.968 1.761 -14.6 1 94.8 126 CYS B O 1
ATOM 3323 N N . HIS B 1 127 ? -20.33 3.898 -14.316 1 93.73 127 HIS B N 1
ATOM 3324 C CA . HIS B 1 127 ? -19.015 3.744 -14.929 1 93.73 127 HIS B CA 1
ATOM 3325 C C . HIS B 1 127 ? -17.932 3.563 -13.871 1 93.73 127 HIS B C 1
ATOM 3327 O O . HIS B 1 127 ? -18.11 3.965 -12.719 1 93.73 127 HIS B O 1
ATOM 3333 N N . PRO B 1 128 ? -16.807 3.017 -14.206 1 91.76 128 PRO B N 1
ATOM 3334 C CA . PRO B 1 128 ? -15.747 2.724 -13.239 1 91.76 128 PRO B CA 1
ATOM 3335 C C . PRO B 1 128 ? -15.316 3.955 -12.445 1 91.76 128 PRO B C 1
ATOM 3337 O O . PRO B 1 128 ? -15.097 3.868 -11.234 1 91.76 128 PRO B O 1
ATOM 3340 N N . HIS B 1 129 ? -15.257 5.086 -13.066 1 86.13 129 HIS B N 1
ATOM 3341 C CA . HIS B 1 129 ? -14.748 6.287 -12.415 1 86.13 129 HIS B CA 1
ATOM 3342 C C . HIS B 1 129 ? -15.718 6.793 -11.353 1 86.13 129 HIS B C 1
ATOM 3344 O O . HIS B 1 129 ? -15.361 7.641 -10.533 1 86.13 129 HIS B O 1
ATOM 3350 N N . GLN B 1 130 ? -16.909 6.275 -11.335 1 89.23 130 GLN B N 1
ATOM 3351 C CA . GLN B 1 130 ? -17.943 6.696 -10.396 1 89.23 130 GLN B CA 1
ATOM 3352 C C . GLN B 1 130 ? -17.933 5.827 -9.141 1 89.23 130 GLN B C 1
ATOM 3354 O O . GLN B 1 130 ? -18.688 6.079 -8.2 1 89.23 130 GLN B O 1
ATOM 3359 N N . LEU B 1 131 ? -17.091 4.829 -9.173 1 89.01 131 LEU B N 1
ATOM 3360 C CA . LEU B 1 131 ? -17.051 3.878 -8.067 1 89.01 131 LEU B CA 1
ATOM 3361 C C . LEU B 1 131 ? -15.85 4.144 -7.165 1 89.01 131 LEU B C 1
ATOM 3363 O O . LEU B 1 131 ? -14.815 4.628 -7.629 1 89.01 131 LEU B O 1
ATOM 3367 N N . SER B 1 132 ? -16.024 3.818 -5.878 1 83.76 132 SER B N 1
ATOM 3368 C CA . SER B 1 132 ? -14.885 3.836 -4.966 1 83.76 132 SER B CA 1
ATOM 3369 C C . SER B 1 132 ? -13.876 2.749 -5.321 1 83.76 132 SER B C 1
ATOM 3371 O O . SER B 1 132 ? -14.189 1.826 -6.075 1 83.76 132 SER B O 1
ATOM 3373 N N . GLY B 1 133 ? -12.673 2.901 -4.806 1 83.41 133 GLY B N 1
ATOM 3374 C CA . GLY B 1 133 ? -11.643 1.903 -5.045 1 83.41 133 GLY B CA 1
ATOM 3375 C C . GLY B 1 133 ? -12.06 0.504 -4.631 1 83.41 133 GLY B C 1
ATOM 3376 O O . GLY B 1 133 ? -11.839 -0.459 -5.368 1 83.41 133 GLY B O 1
ATOM 3377 N N . GLY B 1 134 ? -12.669 0.405 -3.486 1 86.9 134 GLY B N 1
ATOM 3378 C CA . GLY B 1 134 ? -13.122 -0.884 -2.989 1 86.9 134 GLY B CA 1
ATOM 3379 C C . GLY B 1 134 ? -14.194 -1.515 -3.857 1 86.9 134 GLY B C 1
ATOM 3380 O O . GLY B 1 134 ? -14.185 -2.727 -4.082 1 86.9 134 GLY B O 1
ATOM 3381 N N . LEU B 1 135 ? -15.075 -0.683 -4.333 1 90.15 135 LEU B N 1
ATOM 3382 C CA . LEU B 1 135 ? -16.136 -1.187 -5.198 1 90.15 135 LEU B CA 1
ATOM 3383 C C . LEU B 1 135 ? -15.575 -1.63 -6.545 1 90.15 135 LEU B C 1
ATOM 3385 O O . LEU B 1 135 ? -15.98 -2.664 -7.082 1 90.15 135 LEU B O 1
ATOM 3389 N N . ARG B 1 136 ? -14.706 -0.868 -7.037 1 92.52 136 ARG B N 1
ATOM 3390 C CA . ARG B 1 136 ? -14.066 -1.238 -8.295 1 92.52 136 ARG B CA 1
ATOM 3391 C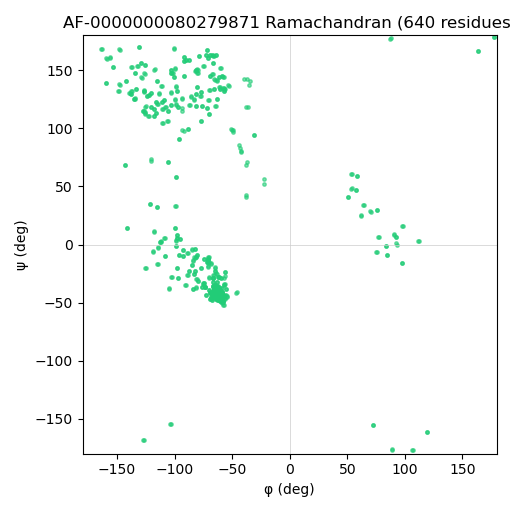 C . ARG B 1 136 ? -13.375 -2.592 -8.181 1 92.52 136 ARG B C 1
ATOM 3393 O O . ARG B 1 136 ? -13.465 -3.42 -9.091 1 92.52 136 ARG B O 1
ATOM 3400 N N . GLN B 1 137 ? -12.711 -2.745 -7.071 1 92.87 137 GLN B N 1
ATOM 3401 C CA . GLN B 1 137 ? -12.012 -4.008 -6.856 1 92.87 137 GLN B CA 1
ATOM 3402 C C . GLN B 1 137 ? -12.991 -5.177 -6.8 1 92.87 137 GLN B C 1
ATOM 3404 O O . GLN B 1 137 ? -12.736 -6.235 -7.378 1 92.87 137 GLN B O 1
ATOM 3409 N N . ARG B 1 138 ? -14.076 -4.995 -6.153 1 93.59 138 ARG B N 1
ATOM 3410 C CA . ARG B 1 138 ? -15.09 -6.04 -6.066 1 93.59 138 ARG B CA 1
ATOM 3411 C C . ARG B 1 138 ? -15.648 -6.379 -7.445 1 93.59 138 ARG B C 1
ATOM 3413 O O . ARG B 1 138 ? -15.862 -7.55 -7.763 1 93.59 138 ARG B O 1
ATOM 3420 N N . VAL B 1 139 ? -15.856 -5.35 -8.215 1 94.27 139 VAL B N 1
ATOM 3421 C CA . VAL B 1 139 ? -16.324 -5.56 -9.581 1 94.27 139 VAL B CA 1
ATOM 3422 C C . VAL B 1 139 ? -15.301 -6.385 -10.357 1 94.27 139 VAL B C 1
ATOM 3424 O O . VAL B 1 139 ? -15.664 -7.317 -11.079 1 94.27 139 VAL B O 1
ATOM 3427 N N . LEU B 1 140 ? -14.075 -6.073 -10.208 1 94.57 140 LEU B N 1
ATOM 3428 C CA . LEU B 1 140 ? -13.007 -6.796 -10.89 1 94.57 140 LEU B CA 1
ATOM 3429 C C . LEU B 1 140 ? -12.983 -8.26 -10.463 1 94.57 140 LEU B C 1
ATOM 3431 O O . LEU B 1 140 ? -12.768 -9.149 -11.29 1 94.57 140 LEU B O 1
ATOM 3435 N N . ILE B 1 141 ? -13.134 -8.438 -9.194 1 95.4 141 ILE B N 1
ATOM 3436 C CA . ILE B 1 141 ? -13.162 -9.8 -8.672 1 95.4 141 ILE B CA 1
ATOM 3437 C C . ILE B 1 141 ? -14.349 -10.556 -9.266 1 95.4 141 ILE B C 1
ATOM 3439 O O . ILE B 1 141 ? -14.208 -11.7 -9.704 1 95.4 141 ILE B O 1
ATOM 3443 N N . ALA B 1 142 ? -15.515 -9.904 -9.317 1 95.54 142 ALA B N 1
ATOM 3444 C CA . ALA B 1 142 ? -16.698 -10.521 -9.913 1 95.54 142 ALA B CA 1
ATOM 3445 C C . ALA B 1 142 ? -16.449 -10.888 -11.373 1 95.54 142 ALA B C 1
ATOM 3447 O O . ALA B 1 142 ? -16.814 -11.979 -11.816 1 95.54 142 ALA B O 1
ATOM 3448 N N . ALA B 1 143 ? -15.85 -10.025 -12.056 1 94.06 143 ALA B N 1
ATOM 3449 C CA . ALA B 1 143 ? -15.559 -10.262 -13.468 1 94.06 143 ALA B CA 1
ATOM 3450 C C . ALA B 1 143 ? -14.613 -11.446 -13.641 1 94.06 143 ALA B C 1
ATOM 3452 O O . ALA B 1 143 ? -14.783 -12.255 -14.557 1 94.06 143 ALA B O 1
ATOM 3453 N N . ALA B 1 144 ? -13.648 -11.527 -12.805 1 94.23 144 ALA B N 1
ATOM 3454 C CA . ALA B 1 144 ? -12.675 -12.615 -12.864 1 94.23 144 ALA B CA 1
ATOM 3455 C C . ALA B 1 144 ? -13.344 -13.963 -12.613 1 94.23 144 ALA B C 1
ATOM 3457 O O . ALA B 1 144 ? -12.866 -14.998 -13.084 1 94.23 144 ALA B O 1
ATOM 3458 N N . LEU B 1 145 ? -14.467 -13.926 -11.904 1 94.93 145 LEU B N 1
ATOM 3459 C CA . LEU B 1 145 ? -15.142 -15.154 -11.5 1 94.93 145 LEU B CA 1
ATOM 3460 C C . LEU B 1 145 ? -16.254 -15.51 -12.481 1 94.93 145 LEU B C 1
ATOM 3462 O O . LEU B 1 145 ? -16.835 -16.595 -12.4 1 94.93 145 LEU B O 1
ATOM 3466 N N . ALA B 1 146 ? -16.536 -14.661 -13.349 1 92.8 146 ALA B N 1
ATOM 3467 C CA . ALA B 1 146 ? -17.71 -14.755 -14.213 1 92.8 146 ALA B CA 1
ATOM 3468 C C . ALA B 1 146 ? -17.712 -16.067 -14.993 1 92.8 146 ALA B C 1
ATOM 3470 O O . ALA B 1 146 ? -18.766 -16.679 -15.187 1 92.8 146 ALA B O 1
ATOM 3471 N N . CYS B 1 147 ? -16.569 -16.545 -15.364 1 90.81 147 CYS B N 1
ATOM 3472 C CA . CYS B 1 147 ? -16.507 -17.75 -16.185 1 90.81 147 CYS B CA 1
ATOM 3473 C C . CYS B 1 147 ? -16.198 -18.975 -15.332 1 90.81 147 CYS B C 1
ATOM 3475 O O . CYS B 1 147 ? -15.74 -19.996 -15.849 1 90.81 147 CYS B O 1
ATOM 3477 N N . GLU B 1 148 ? -16.334 -18.794 -14.053 1 92.49 148 GLU B N 1
ATOM 3478 C CA . GLU B 1 148 ? -16.2 -19.895 -13.104 1 92.49 148 GLU B CA 1
ATOM 3479 C C . GLU B 1 148 ? -14.828 -20.555 -13.214 1 92.49 148 GLU B C 1
ATOM 3481 O O . GLU B 1 148 ? -14.731 -21.767 -13.416 1 92.49 148 GLU B O 1
ATOM 3486 N N . PRO B 1 149 ? -13.854 -19.874 -13.037 1 95.81 149 PRO B N 1
ATOM 3487 C CA . PRO B 1 149 ? -12.497 -20.421 -13.122 1 95.81 149 PRO B CA 1
ATOM 3488 C C . PRO B 1 149 ? -12.193 -21.419 -12.007 1 95.81 149 PRO B C 1
ATOM 3490 O O . PRO B 1 149 ? -12.873 -21.426 -10.977 1 95.81 149 PRO B O 1
ATOM 3493 N N . GLN B 1 150 ? -11.224 -22.288 -12.279 1 97.22 150 GLN B N 1
ATOM 3494 C CA . GLN B 1 150 ? -10.689 -23.187 -11.262 1 97.22 150 GLN B CA 1
ATOM 3495 C C . GLN B 1 150 ? -9.404 -22.63 -10.656 1 97.22 150 GLN B C 1
ATOM 3497 O O . GLN B 1 150 ? -8.965 -23.079 -9.595 1 97.22 150 GLN B O 1
ATOM 3502 N N . ILE B 1 151 ? -8.8 -21.709 -11.414 1 97.94 151 ILE B N 1
ATOM 3503 C CA . ILE B 1 151 ? -7.571 -21.045 -10.99 1 97.94 151 ILE B CA 1
ATOM 3504 C C . ILE B 1 151 ? -7.786 -19.534 -10.957 1 97.94 151 ILE B C 1
ATOM 3506 O O . ILE B 1 151 ? -8.315 -18.955 -11.909 1 97.94 151 ILE B O 1
ATOM 3510 N N . LEU B 1 152 ? -7.449 -18.911 -9.86 1 98.02 152 LEU B N 1
ATOM 3511 C CA . LEU B 1 152 ? -7.551 -17.46 -9.741 1 98.02 152 LEU B CA 1
ATOM 3512 C C . LEU B 1 152 ? -6.18 -16.837 -9.502 1 98.02 152 LEU B C 1
ATOM 3514 O O . LEU B 1 152 ? -5.517 -17.147 -8.509 1 98.02 152 LEU B O 1
ATOM 3518 N N . LEU B 1 153 ? -5.742 -16.02 -10.436 1 98.15 153 LEU B N 1
ATOM 3519 C CA . LEU B 1 153 ? -4.49 -15.278 -10.334 1 98.15 153 LEU B CA 1
ATOM 3520 C C . LEU B 1 153 ? -4.739 -13.86 -9.829 1 98.15 153 LEU B C 1
ATOM 3522 O O . LEU B 1 153 ? -5.457 -13.087 -10.466 1 98.15 153 LEU B O 1
ATOM 3526 N N . CYS B 1 154 ? -4.184 -13.531 -8.717 1 97.67 154 CYS B N 1
ATOM 3527 C CA . CYS B 1 154 ? -4.343 -12.21 -8.119 1 97.67 154 CYS B CA 1
ATOM 3528 C C . CYS B 1 154 ? -3.033 -11.432 -8.163 1 97.67 154 CYS B C 1
ATOM 3530 O O . CYS B 1 154 ? -2.131 -11.681 -7.362 1 97.67 154 CYS B O 1
ATOM 3532 N N . ASP B 1 155 ? -2.96 -10.521 -9.028 1 96.1 155 ASP B N 1
ATOM 3533 C CA . ASP B 1 155 ? -1.75 -9.717 -9.166 1 96.1 155 ASP B CA 1
ATOM 3534 C C . ASP B 1 155 ? -1.873 -8.402 -8.399 1 96.1 155 ASP B C 1
ATOM 3536 O O . ASP B 1 155 ? -2.298 -7.389 -8.958 1 96.1 155 ASP B O 1
ATOM 3540 N N . GLU B 1 156 ? -1.445 -8.411 -7.117 1 93.7 156 GLU B N 1
ATOM 3541 C CA . GLU B 1 156 ? -1.473 -7.261 -6.219 1 93.7 156 GLU B CA 1
ATOM 3542 C C . GLU B 1 156 ? -2.871 -6.654 -6.143 1 93.7 156 GLU B C 1
ATOM 3544 O O . GLU B 1 156 ? -3.043 -5.449 -6.342 1 93.7 156 GLU B O 1
ATOM 3549 N N . PRO B 1 157 ? -3.846 -7.422 -5.699 1 93.66 157 PRO B N 1
ATOM 3550 C CA . PRO B 1 157 ? -5.251 -7.014 -5.772 1 93.66 157 PRO B CA 1
ATOM 3551 C C . PRO B 1 157 ? -5.61 -5.948 -4.739 1 93.66 157 PRO B C 1
ATOM 3553 O O . PRO B 1 157 ? -6.683 -5.345 -4.817 1 93.66 157 PRO B O 1
ATOM 3556 N N . THR B 1 158 ? -4.762 -5.722 -3.804 1 89.64 158 THR B N 1
ATOM 3557 C CA . THR B 1 158 ? -5.139 -4.807 -2.732 1 89.64 158 THR B CA 1
ATOM 3558 C C . THR B 1 158 ? -4.209 -3.597 -2.702 1 89.64 158 THR B C 1
ATOM 3560 O O . THR B 1 158 ? -4.245 -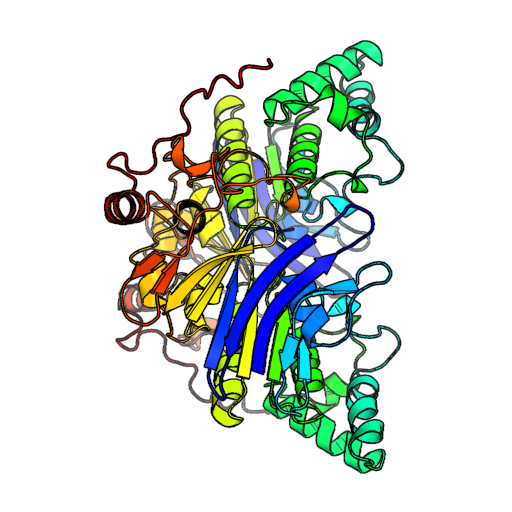2.804 -1.758 1 89.64 158 THR B O 1
ATOM 3563 N N . THR B 1 159 ? -3.449 -3.528 -3.762 1 81.67 159 THR B N 1
ATOM 3564 C CA . THR B 1 159 ? -2.57 -2.367 -3.844 1 81.67 159 THR B CA 1
ATOM 3565 C C . THR B 1 159 ? -3.383 -1.078 -3.928 1 81.67 159 THR B C 1
ATOM 3567 O O . THR B 1 159 ? -4.493 -1.071 -4.464 1 81.67 159 THR B O 1
ATOM 3570 N N . ALA B 1 160 ? -2.973 0.042 -3.252 1 76.34 160 ALA B N 1
ATOM 3571 C CA . ALA B 1 160 ? -3.55 1.382 -3.299 1 76.34 160 ALA B CA 1
ATOM 3572 C C . ALA B 1 160 ? -4.844 1.451 -2.494 1 76.34 160 ALA B C 1
ATOM 3574 O O . ALA B 1 160 ? -5.579 2.439 -2.571 1 76.34 160 ALA B O 1
ATOM 3575 N N . LEU B 1 161 ? -5.305 0.252 -1.996 1 86.81 161 LEU B N 1
ATOM 3576 C CA . LEU B 1 161 ? -6.478 0.274 -1.129 1 86.81 161 LEU B CA 1
ATOM 3577 C C . LEU B 1 161 ? -6.092 0.646 0.299 1 86.81 161 LEU B C 1
ATOM 3579 O O . LEU B 1 161 ? -4.97 0.376 0.734 1 86.81 161 LEU B O 1
ATOM 3583 N N . ASP B 1 162 ? -7.022 1.259 0.942 1 88.06 162 ASP B N 1
ATOM 3584 C CA . ASP B 1 162 ? -6.791 1.505 2.362 1 88.06 162 ASP B CA 1
ATOM 3585 C C . ASP B 1 162 ? -6.889 0.211 3.167 1 88.06 162 ASP B C 1
ATOM 3587 O O . ASP B 1 162 ? -7.411 -0.792 2.677 1 88.06 162 ASP B O 1
ATOM 3591 N N . VAL B 1 163 ? -6.472 0.232 4.379 1 86.1 163 VAL B N 1
ATOM 3592 C CA . VAL B 1 163 ? -6.299 -0.961 5.201 1 86.1 163 VAL B CA 1
ATOM 3593 C C . VAL B 1 163 ? -7.658 -1.598 5.481 1 86.1 163 VAL B C 1
ATOM 3595 O O . VAL B 1 163 ? -7.771 -2.823 5.569 1 86.1 163 VAL B O 1
ATOM 3598 N N . THR B 1 164 ? -8.709 -0.854 5.653 1 86.01 164 THR B N 1
ATOM 3599 C CA . THR B 1 164 ? -10.035 -1.396 5.929 1 86.01 164 THR B CA 1
ATOM 3600 C C . THR B 1 164 ? -10.573 -2.153 4.718 1 86.01 164 THR B C 1
ATOM 3602 O O . THR B 1 164 ? -11.043 -3.285 4.846 1 86.01 164 THR B O 1
ATOM 3605 N N . THR B 1 165 ? -10.456 -1.515 3.618 1 88.93 165 THR B N 1
ATOM 3606 C CA . THR B 1 165 ? -10.924 -2.138 2.384 1 88.93 165 THR B CA 1
ATOM 3607 C C . THR B 1 165 ? -10.082 -3.365 2.045 1 88.93 165 THR B C 1
ATOM 3609 O O . THR B 1 165 ? -10.606 -4.367 1.555 1 88.93 165 THR B O 1
ATOM 3612 N N . GLN B 1 166 ? -8.79 -3.21 2.31 1 90.85 166 GLN B N 1
ATOM 3613 C CA . GLN B 1 166 ? -7.903 -4.345 2.08 1 90.85 166 GLN B CA 1
ATOM 3614 C C . GLN B 1 166 ? -8.356 -5.567 2.874 1 90.85 166 GLN B C 1
ATOM 3616 O O . GLN B 1 166 ? -8.432 -6.672 2.333 1 90.85 166 GLN B O 1
ATOM 3621 N N . ALA B 1 167 ? -8.708 -5.375 4.107 1 88.6 167 ALA B N 1
ATOM 3622 C CA . ALA B 1 167 ? -9.158 -6.47 4.963 1 88.6 167 ALA B CA 1
ATOM 3623 C C . ALA B 1 167 ? -10.424 -7.116 4.407 1 88.6 167 ALA B C 1
ATOM 3625 O O . ALA B 1 167 ? -10.547 -8.344 4.393 1 88.6 167 ALA B O 1
ATOM 3626 N N . ILE B 1 168 ? -11.289 -6.292 3.928 1 89.58 168 ILE B N 1
ATOM 3627 C CA . ILE B 1 168 ? -12.556 -6.774 3.391 1 89.58 168 ILE B CA 1
ATOM 3628 C C . ILE B 1 168 ? -12.301 -7.617 2.144 1 89.58 168 ILE B C 1
ATOM 3630 O O . ILE B 1 168 ? -12.885 -8.691 1.982 1 89.58 168 ILE B O 1
ATOM 3634 N N . ILE B 1 169 ? -11.461 -7.137 1.35 1 92.61 169 ILE B N 1
ATOM 3635 C CA . ILE B 1 169 ? -11.165 -7.83 0.101 1 92.61 169 ILE B CA 1
ATOM 3636 C C . ILE B 1 169 ? -10.455 -9.149 0.399 1 92.61 169 ILE B C 1
ATOM 3638 O O . ILE B 1 169 ? -10.736 -10.169 -0.234 1 92.61 169 ILE B O 1
ATOM 3642 N N . LEU B 1 170 ? -9.504 -9.157 1.33 1 93.43 170 LEU B N 1
ATOM 3643 C CA . LEU B 1 170 ? -8.814 -10.386 1.705 1 93.43 170 LEU B CA 1
ATOM 3644 C C . LEU B 1 170 ? -9.8 -11.424 2.232 1 93.43 170 LEU B C 1
ATOM 3646 O O . LEU B 1 170 ? -9.722 -12.6 1.87 1 93.43 170 LEU B O 1
ATOM 3650 N N . ASP B 1 171 ? -10.705 -11.013 3.025 1 91.67 171 ASP B N 1
ATOM 3651 C CA . ASP B 1 171 ? -11.729 -11.906 3.56 1 91.67 171 ASP B CA 1
ATOM 3652 C C . ASP B 1 171 ? -12.613 -12.458 2.444 1 91.67 171 ASP B C 1
ATOM 3654 O O . ASP B 1 171 ? -12.953 -13.643 2.444 1 91.67 171 ASP B O 1
ATOM 3658 N N . LEU B 1 172 ? -12.945 -11.56 1.607 1 93.38 172 LEU B N 1
ATOM 3659 C CA . LEU B 1 172 ? -13.754 -11.965 0.462 1 93.38 172 LEU B CA 1
ATOM 3660 C C . LEU B 1 172 ? -13.046 -13.045 -0.349 1 93.38 172 LEU B C 1
ATOM 3662 O O . LEU B 1 172 ? -13.639 -14.079 -0.665 1 93.38 172 LEU B O 1
ATOM 3666 N N . LEU B 1 173 ? -11.833 -12.85 -0.664 1 95.75 173 LEU B N 1
ATOM 3667 C CA . LEU B 1 173 ? -11.075 -13.8 -1.47 1 95.75 173 LEU B CA 1
ATOM 3668 C C . LEU B 1 173 ? -10.907 -15.126 -0.735 1 95.75 173 LEU B C 1
ATOM 3670 O O . LEU B 1 173 ? -10.95 -16.193 -1.351 1 95.75 173 LEU B O 1
ATOM 3674 N N . HIS B 1 174 ? -10.672 -15.045 0.552 1 94.08 174 HIS B N 1
ATOM 3675 C CA . HIS B 1 174 ? -10.583 -16.253 1.364 1 94.08 174 HIS B CA 1
ATOM 3676 C C . HIS B 1 174 ? -11.865 -17.073 1.274 1 94.08 174 HIS B C 1
ATOM 3678 O O . HIS B 1 174 ? -11.818 -18.282 1.034 1 94.08 174 HIS B O 1
ATOM 3684 N N . ARG B 1 175 ? -12.938 -16.424 1.454 1 94.01 175 ARG B N 1
ATOM 3685 C CA . ARG B 1 175 ? -14.241 -17.079 1.396 1 94.01 175 ARG B CA 1
ATOM 3686 C C . ARG B 1 175 ? -14.479 -17.702 0.024 1 94.01 175 ARG B C 1
ATOM 3688 O O . ARG B 1 175 ? -14.899 -18.857 -0.075 1 94.01 175 ARG B O 1
ATOM 3695 N N . LEU B 1 176 ? -14.226 -16.954 -0.977 1 95.12 176 LEU B N 1
ATOM 3696 C CA . LEU B 1 176 ? -14.453 -17.431 -2.337 1 95.12 176 LEU B CA 1
ATOM 3697 C C . LEU B 1 176 ? -13.573 -18.638 -2.645 1 95.12 176 LEU B C 1
ATOM 3699 O O . LEU B 1 176 ? -14.019 -19.586 -3.295 1 95.12 176 LEU B O 1
ATOM 3703 N N . ARG B 1 177 ? -12.348 -18.611 -2.231 1 96.21 177 ARG B N 1
ATOM 3704 C CA . ARG B 1 177 ? -11.436 -19.733 -2.427 1 96.21 177 ARG B CA 1
ATOM 3705 C C . ARG B 1 177 ? -12.007 -21.014 -1.827 1 96.21 177 ARG B C 1
ATOM 3707 O O . ARG B 1 177 ? -12.018 -22.06 -2.48 1 96.21 177 ARG B O 1
ATOM 3714 N N . GLU B 1 178 ? -12.494 -20.905 -0.644 1 94.5 178 GLU B N 1
ATOM 3715 C CA . GLU B 1 178 ? -13.035 -22.059 0.067 1 94.5 178 GLU B CA 1
ATOM 3716 C C . GLU B 1 178 ? -14.331 -22.545 -0.575 1 94.5 178 GLU B C 1
ATOM 3718 O O . GLU B 1 178 ? -14.496 -23.741 -0.825 1 94.5 178 GLU B O 1
ATOM 3723 N N . GLU B 1 179 ? -15.197 -21.643 -0.862 1 95.03 179 GLU B N 1
ATOM 3724 C CA . GLU B 1 179 ? -16.519 -21.979 -1.382 1 95.03 179 GLU B CA 1
ATOM 3725 C C . GLU B 1 179 ? -16.423 -22.6 -2.773 1 95.03 179 GLU B C 1
ATOM 3727 O O . GLU B 1 179 ? -17.196 -23.499 -3.112 1 95.03 179 GLU B O 1
ATOM 3732 N N . ARG B 1 180 ? -15.456 -22.18 -3.519 1 95.64 180 ARG B N 1
ATOM 3733 C CA . ARG B 1 180 ? -15.396 -22.608 -4.913 1 95.64 180 ARG B CA 1
ATOM 3734 C C . ARG B 1 180 ? -14.205 -23.53 -5.152 1 95.64 180 ARG B C 1
ATOM 3736 O O . ARG B 1 180 ? -13.947 -23.937 -6.287 1 95.64 180 ARG B O 1
ATOM 3743 N N . ASN B 1 181 ? -13.459 -23.861 -4.143 1 96.84 181 ASN B N 1
ATOM 3744 C CA . ASN B 1 181 ? -12.29 -24.731 -4.212 1 96.84 181 ASN B CA 1
ATOM 3745 C C . ASN B 1 181 ? -11.295 -24.251 -5.265 1 96.84 181 ASN B C 1
ATOM 3747 O O . ASN B 1 181 ? -10.857 -25.031 -6.113 1 96.84 181 ASN B O 1
ATOM 3751 N N . LEU B 1 182 ? -11.001 -22.999 -5.235 1 97.17 182 LEU B N 1
ATOM 3752 C CA . LEU B 1 182 ? -10.125 -22.364 -6.214 1 97.17 182 LEU B CA 1
ATOM 3753 C C . LEU B 1 182 ? -8.66 -22.62 -5.88 1 97.17 182 LEU B C 1
ATOM 3755 O O . LEU B 1 182 ? -8.27 -22.585 -4.71 1 97.17 182 LEU B O 1
ATOM 3759 N N . ALA B 1 183 ? -7.851 -22.965 -6.863 1 98.19 183 ALA B N 1
ATOM 3760 C CA . ALA B 1 183 ? -6.405 -22.784 -6.762 1 98.19 183 ALA B CA 1
ATOM 3761 C C . ALA B 1 183 ? -6.021 -21.319 -6.948 1 98.19 183 ALA B C 1
ATOM 3763 O O . ALA B 1 183 ? -6.284 -20.731 -8 1 98.19 183 ALA B O 1
ATOM 3764 N N . MET B 1 184 ? -5.412 -20.72 -5.959 1 98.18 184 MET B N 1
ATOM 3765 C CA . MET B 1 184 ? -5.2 -19.275 -5.988 1 98.18 184 MET B CA 1
ATOM 3766 C C . MET B 1 184 ? -3.714 -18.942 -5.909 1 98.18 184 MET B C 1
ATOM 3768 O O . MET B 1 184 ? -2.986 -19.521 -5.101 1 98.18 184 MET B O 1
ATOM 3772 N N . LEU B 1 185 ? -3.253 -18.117 -6.787 1 98.44 185 LEU B N 1
ATOM 3773 C CA . LEU B 1 185 ? -1.942 -17.482 -6.716 1 98.44 185 LEU B CA 1
ATOM 3774 C C . LEU B 1 185 ? -2.072 -16.003 -6.369 1 98.44 185 LEU B C 1
ATOM 3776 O O . LEU B 1 185 ? -2.656 -15.231 -7.133 1 98.44 185 LEU B O 1
ATOM 3780 N N . PHE B 1 186 ? -1.515 -15.623 -5.249 1 97.9 186 PHE B N 1
ATOM 3781 C CA . PHE B 1 186 ? -1.671 -14.269 -4.732 1 97.9 186 PHE B CA 1
ATOM 3782 C C . PHE B 1 186 ? -0.33 -13.545 -4.697 1 97.9 186 PHE B C 1
ATOM 3784 O O . PHE B 1 186 ? 0.551 -13.895 -3.909 1 97.9 186 PHE B O 1
ATOM 3791 N N . VAL B 1 187 ? -0.231 -12.522 -5.532 1 97.24 187 VAL B N 1
ATOM 3792 C CA . VAL B 1 187 ? 1.015 -11.771 -5.643 1 97.24 187 VAL B CA 1
ATOM 3793 C C . VAL B 1 187 ? 0.936 -10.508 -4.788 1 97.24 187 VAL B C 1
ATOM 3795 O O . VAL B 1 187 ? -0.055 -9.775 -4.843 1 97.24 187 VAL B O 1
ATOM 3798 N N . SER B 1 188 ? 1.919 -10.276 -4.032 1 93.31 188 SER B N 1
ATOM 3799 C CA . SER B 1 188 ? 2.055 -9.047 -3.258 1 93.31 188 SER B CA 1
ATOM 3800 C C . SER B 1 188 ? 3.515 -8.766 -2.918 1 93.31 188 SER B C 1
ATOM 3802 O O . SER B 1 188 ? 4.366 -9.649 -3.039 1 93.31 188 SER B O 1
ATOM 3804 N N . HIS B 1 189 ? 3.787 -7.575 -2.596 1 89.37 189 HIS B N 1
ATOM 3805 C CA . HIS B 1 189 ? 5.117 -7.252 -2.09 1 89.37 189 HIS B CA 1
ATOM 3806 C C . HIS B 1 189 ? 5.124 -7.176 -0.567 1 89.37 189 HIS B C 1
ATOM 3808 O O . HIS B 1 189 ? 6.181 -7.009 0.045 1 89.37 189 HIS B O 1
ATOM 3814 N N . ASP B 1 190 ? 3.964 -7.385 0.037 1 86.79 190 ASP B N 1
ATOM 3815 C CA . ASP B 1 190 ? 3.801 -7.24 1.48 1 86.79 190 ASP B CA 1
ATOM 3816 C C . ASP B 1 190 ? 3.576 -8.596 2.146 1 86.79 190 ASP B C 1
ATOM 3818 O O . ASP B 1 190 ? 2.502 -9.186 2.016 1 86.79 190 ASP B O 1
ATOM 3822 N N . LEU B 1 191 ? 4.534 -8.95 3.004 1 88.48 191 LEU B N 1
ATOM 3823 C CA . LEU B 1 191 ? 4.462 -10.254 3.654 1 88.48 191 LEU B CA 1
ATOM 3824 C C . LEU B 1 191 ? 3.32 -10.297 4.663 1 88.48 191 LEU B C 1
ATOM 3826 O O . LEU B 1 191 ? 2.761 -11.363 4.93 1 88.48 191 LEU B O 1
ATOM 3830 N N . ALA B 1 192 ? 3.008 -9.168 5.197 1 85.51 192 ALA B N 1
ATOM 3831 C CA . ALA B 1 192 ? 1.903 -9.151 6.152 1 85.51 192 ALA B CA 1
ATOM 3832 C C . ALA B 1 192 ? 0.581 -9.482 5.467 1 85.51 192 ALA B C 1
ATOM 3834 O O . ALA B 1 192 ? -0.252 -10.201 6.025 1 85.51 192 ALA B O 1
ATOM 3835 N N . VAL B 1 193 ? 0.439 -8.954 4.326 1 89.52 193 VAL B N 1
ATOM 3836 C CA . VAL B 1 193 ? -0.763 -9.231 3.547 1 89.52 193 VAL B CA 1
ATOM 3837 C C . VAL B 1 193 ? -0.774 -10.696 3.117 1 89.52 193 VAL B C 1
ATOM 3839 O O . VAL B 1 193 ? -1.78 -11.39 3.279 1 89.52 193 VAL B O 1
ATOM 3842 N N . ILE B 1 194 ? 0.373 -11.163 2.617 1 92.97 194 ILE B N 1
ATOM 3843 C CA . ILE B 1 194 ? 0.506 -12.535 2.139 1 92.97 194 ILE B CA 1
ATOM 3844 C C . ILE B 1 194 ? 0.231 -13.509 3.283 1 92.97 194 ILE B C 1
ATOM 3846 O O . ILE B 1 194 ? -0.401 -14.549 3.082 1 92.97 194 ILE B O 1
ATOM 3850 N N . SER B 1 195 ? 0.667 -13.213 4.418 1 91.54 195 SER B N 1
ATOM 3851 C CA . SER B 1 195 ? 0.561 -14.108 5.566 1 91.54 195 SER B CA 1
ATOM 3852 C C . SER B 1 195 ? -0.895 -14.342 5.952 1 91.54 195 SER B C 1
ATOM 3854 O O . SER B 1 195 ? -1.22 -15.345 6.591 1 91.54 195 SER B O 1
ATOM 3856 N N . LYS B 1 196 ? -1.769 -13.449 5.586 1 90.84 196 LYS B N 1
ATOM 3857 C CA . LYS B 1 196 ? -3.171 -13.535 5.983 1 90.84 196 LYS B CA 1
ATOM 3858 C C . LYS B 1 196 ? -3.96 -14.428 5.03 1 90.84 196 LYS B C 1
ATOM 3860 O O . LYS B 1 196 ? -5.008 -14.963 5.397 1 90.84 196 LYS B O 1
ATOM 3865 N N . ILE B 1 197 ? -3.389 -14.654 3.86 1 93.8 197 ILE B N 1
ATOM 3866 C CA . ILE B 1 197 ? -4.249 -15.27 2.855 1 93.8 197 ILE B CA 1
ATOM 3867 C C . ILE B 1 197 ? -3.594 -16.545 2.327 1 93.8 197 ILE B C 1
ATOM 3869 O O . ILE B 1 197 ? -4.272 -17.419 1.783 1 93.8 197 ILE B O 1
ATOM 3873 N N . SER B 1 198 ? -2.332 -16.691 2.48 1 96.33 198 SER B N 1
ATOM 3874 C CA . SER B 1 198 ? -1.622 -17.757 1.783 1 96.33 198 SER B CA 1
ATOM 3875 C C . SER B 1 198 ? -1.356 -18.941 2.707 1 96.33 198 SER B C 1
ATOM 3877 O O . SER B 1 198 ? -1.066 -18.758 3.891 1 96.33 198 SER B O 1
ATOM 3879 N N . ASP B 1 199 ? -1.428 -20.109 2.18 1 96.46 199 ASP B N 1
ATOM 3880 C CA . ASP B 1 199 ? -1.043 -21.334 2.874 1 96.46 199 ASP B CA 1
ATOM 3881 C C . ASP B 1 199 ? 0.462 -21.573 2.771 1 96.46 199 ASP B C 1
ATOM 3883 O O . ASP B 1 199 ? 1.083 -22.066 3.715 1 96.46 199 ASP B O 1
ATOM 3887 N N . ARG B 1 200 ? 0.934 -21.27 1.662 1 97.14 200 ARG B N 1
ATOM 3888 C CA . ARG B 1 200 ? 2.36 -21.329 1.358 1 97.14 200 ARG B CA 1
ATOM 3889 C C . ARG B 1 200 ? 2.843 -20.023 0.736 1 97.14 200 ARG B C 1
ATOM 3891 O O . ARG B 1 200 ? 2.045 -19.257 0.191 1 97.14 200 ARG B O 1
ATOM 3898 N N . ILE B 1 201 ? 4.127 -19.83 0.904 1 97.65 201 ILE B N 1
ATOM 3899 C CA . ILE B 1 201 ? 4.73 -18.622 0.352 1 97.65 201 ILE B CA 1
ATOM 3900 C C . ILE B 1 201 ? 5.921 -18.996 -0.528 1 97.65 201 ILE B C 1
ATOM 3902 O O . ILE B 1 201 ? 6.725 -19.857 -0.162 1 97.65 201 ILE B O 1
ATOM 3906 N N . ALA B 1 202 ? 5.969 -18.46 -1.652 1 98.19 202 ALA B N 1
ATOM 3907 C CA . ALA B 1 202 ? 7.15 -18.477 -2.511 1 98.19 202 ALA B CA 1
ATOM 3908 C C . ALA B 1 202 ? 7.783 -17.091 -2.601 1 98.19 202 ALA B C 1
ATOM 3910 O O . ALA B 1 202 ? 7.12 -16.123 -2.98 1 98.19 202 ALA B O 1
ATOM 3911 N N . VAL B 1 203 ? 9.039 -17.006 -2.271 1 98.01 203 VAL B N 1
ATOM 3912 C CA . VAL B 1 203 ? 9.76 -15.738 -2.293 1 98.01 203 VAL B CA 1
ATOM 3913 C C . VAL B 1 203 ? 10.589 -15.637 -3.571 1 98.01 203 VAL B C 1
ATOM 3915 O O . VAL B 1 203 ? 11.411 -16.511 -3.856 1 98.01 203 VAL B O 1
ATOM 3918 N N . MET B 1 204 ? 10.346 -14.583 -4.262 1 97.57 204 MET B N 1
ATOM 3919 C CA . MET B 1 204 ? 11.008 -14.384 -5.548 1 97.57 204 MET B CA 1
ATOM 3920 C C . MET B 1 204 ? 11.961 -13.195 -5.493 1 97.57 204 MET B C 1
ATOM 3922 O O . MET B 1 204 ? 11.6 -12.128 -4.994 1 97.57 204 MET B O 1
ATOM 3926 N N . TYR B 1 205 ? 13.175 -13.409 -5.934 1 96.31 205 TYR B N 1
ATOM 3927 C CA . TYR B 1 205 ? 14.18 -12.356 -6.02 1 96.31 205 TYR B CA 1
ATOM 3928 C C . TYR B 1 205 ? 14.904 -12.401 -7.36 1 96.31 205 TYR B C 1
ATOM 3930 O O . TYR B 1 205 ? 15.436 -13.443 -7.75 1 96.31 205 TYR B O 1
ATOM 3938 N N . ALA B 1 206 ? 14.897 -11.294 -8.031 1 95.16 206 ALA B N 1
ATOM 3939 C CA . ALA B 1 206 ? 15.648 -11.11 -9.27 1 95.16 206 ALA B CA 1
ATOM 3940 C C . ALA B 1 206 ? 15.371 -12.244 -10.253 1 95.16 206 ALA B C 1
ATOM 3942 O O . ALA B 1 206 ? 16.302 -12.847 -10.792 1 95.16 206 ALA B O 1
ATOM 3943 N N . GLY B 1 207 ? 14.126 -12.646 -10.34 1 96.03 207 GLY B N 1
ATOM 3944 C CA . GLY B 1 207 ? 13.687 -13.561 -11.381 1 96.03 207 GLY B CA 1
ATOM 3945 C C . GLY B 1 207 ? 13.738 -15.017 -10.956 1 96.03 207 GLY B C 1
ATOM 3946 O O . GLY B 1 207 ? 13.517 -15.915 -11.771 1 96.03 207 GLY B O 1
ATOM 3947 N N . GLN B 1 208 ? 14.03 -15.269 -9.69 1 96.6 208 GLN B N 1
ATOM 3948 C CA . GLN B 1 208 ? 14.121 -16.643 -9.206 1 96.6 208 GLN B CA 1
ATOM 3949 C C . GLN B 1 208 ? 13.385 -16.809 -7.88 1 96.6 208 GLN B C 1
ATOM 3951 O O . GLN B 1 208 ? 13.314 -15.873 -7.081 1 96.6 208 GLN B O 1
ATOM 3956 N N . ILE B 1 209 ? 12.847 -17.965 -7.713 1 97.69 209 ILE B N 1
ATOM 3957 C CA . ILE B 1 209 ? 12.351 -18.313 -6.386 1 97.69 209 ILE B CA 1
ATOM 3958 C C . ILE B 1 209 ? 13.52 -18.692 -5.48 1 97.69 209 ILE B C 1
ATOM 3960 O O . ILE B 1 209 ? 14.356 -19.52 -5.849 1 97.69 209 ILE B O 1
ATOM 3964 N N . VAL B 1 210 ? 13.583 -18.141 -4.303 1 98.03 210 VAL B N 1
ATOM 3965 C CA . VAL B 1 210 ? 14.752 -18.361 -3.457 1 98.03 210 VAL B CA 1
ATOM 3966 C C . VAL B 1 210 ? 14.346 -19.141 -2.208 1 98.03 210 VAL B C 1
ATOM 3968 O O . VAL B 1 210 ? 15.199 -19.695 -1.511 1 98.03 210 VAL B O 1
ATOM 3971 N N . GLU B 1 211 ? 13.056 -19.149 -1.958 1 98.14 211 GLU B N 1
ATOM 3972 C CA . GLU B 1 211 ? 12.561 -19.862 -0.784 1 98.14 211 GLU B CA 1
ATOM 3973 C C . GLU B 1 211 ? 11.075 -20.183 -0.918 1 98.14 211 GLU B C 1
ATOM 3975 O O . GLU B 1 211 ? 10.299 -19.361 -1.409 1 98.14 211 GLU B O 1
ATOM 3980 N N . VAL B 1 212 ? 10.695 -21.355 -0.518 1 97.9 212 VAL B N 1
ATOM 3981 C CA . VAL B 1 212 ? 9.302 -21.789 -0.551 1 97.9 212 VAL B CA 1
ATOM 3982 C C . VAL B 1 212 ? 8.995 -22.632 0.685 1 97.9 212 VAL B C 1
ATOM 3984 O O . VAL B 1 212 ? 9.821 -23.44 1.114 1 97.9 212 VAL B O 1
ATOM 3987 N N . GLY B 1 213 ? 7.844 -22.448 1.225 1 97.11 213 GLY B N 1
ATOM 3988 C CA . GLY B 1 213 ? 7.415 -23.245 2.363 1 97.11 213 GLY B CA 1
ATOM 3989 C C . GLY B 1 213 ? 6.055 -22.838 2.898 1 97.11 213 GLY B C 1
ATOM 3990 O O . GLY B 1 213 ? 5.404 -21.951 2.343 1 97.11 213 GLY B O 1
ATOM 3991 N N . HIS B 1 214 ? 5.66 -23.56 3.888 1 96.52 214 HIS B N 1
ATOM 3992 C CA . HIS B 1 214 ? 4.436 -23.165 4.575 1 96.52 214 HIS B CA 1
ATOM 3993 C C . HIS B 1 214 ? 4.556 -21.757 5.149 1 96.52 214 HIS B C 1
ATOM 3995 O O . HIS B 1 214 ? 5.63 -21.356 5.602 1 96.52 214 HIS B O 1
ATOM 4001 N N . THR B 1 215 ? 3.47 -21.049 5.132 1 95.53 215 THR B N 1
ATOM 4002 C CA . THR B 1 215 ? 3.458 -19.653 5.556 1 95.53 215 THR B CA 1
ATOM 4003 C C . THR B 1 215 ? 4.04 -19.509 6.959 1 95.53 215 THR B C 1
ATOM 4005 O O . THR B 1 215 ? 4.909 -18.667 7.193 1 95.53 215 THR B O 1
ATOM 4008 N N . ASP B 1 216 ? 3.675 -20.334 7.858 1 92.98 216 ASP B N 1
ATOM 4009 C CA . ASP B 1 216 ? 4.137 -20.248 9.241 1 92.98 216 ASP B CA 1
ATOM 4010 C C . ASP B 1 216 ? 5.647 -20.46 9.33 1 92.98 216 ASP B C 1
ATOM 4012 O O . ASP B 1 216 ? 6.33 -19.78 10.098 1 92.98 216 ASP B O 1
ATOM 4016 N N . GLU B 1 217 ? 6.112 -21.382 8.55 1 93.85 217 GLU B N 1
ATOM 4017 C CA . GLU B 1 217 ? 7.539 -21.692 8.565 1 93.85 217 GLU B CA 1
ATOM 4018 C C . GLU B 1 217 ? 8.36 -20.537 7.998 1 93.85 217 GLU B C 1
ATOM 4020 O O . GLU B 1 217 ? 9.391 -20.165 8.564 1 93.85 217 GLU B O 1
ATOM 4025 N N . ILE B 1 218 ? 7.889 -20.008 6.89 1 94.64 218 ILE B N 1
ATOM 4026 C CA . ILE B 1 218 ? 8.59 -18.897 6.254 1 94.64 218 ILE B CA 1
ATOM 4027 C C . ILE B 1 218 ? 8.633 -17.702 7.204 1 94.64 218 ILE B C 1
ATOM 4029 O O . ILE B 1 218 ? 9.665 -17.041 7.333 1 94.64 218 ILE B O 1
ATOM 4033 N N . LEU B 1 219 ? 7.563 -17.423 7.933 1 92.63 219 LEU B N 1
ATOM 4034 C CA . LEU B 1 219 ? 7.449 -16.253 8.796 1 92.63 219 LEU B CA 1
ATOM 4035 C C . LEU B 1 219 ? 8.289 -16.423 10.058 1 92.63 219 LEU B C 1
ATOM 4037 O O . LEU B 1 219 ? 8.865 -15.456 10.561 1 92.63 219 LEU B O 1
ATOM 4041 N N . SER B 1 220 ? 8.397 -17.632 10.528 1 91.57 220 SER B N 1
ATOM 4042 C CA . SER B 1 220 ? 9.028 -17.85 11.826 1 91.57 220 SER B CA 1
ATOM 4043 C C . SER B 1 220 ? 10.496 -18.232 11.67 1 91.57 220 SER B C 1
ATOM 4045 O O . SER B 1 220 ? 11.306 -17.987 12.566 1 91.57 220 SER B O 1
ATOM 4047 N N . SER B 1 221 ? 10.767 -18.853 10.574 1 93.73 221 SER B N 1
ATOM 4048 C CA . SER B 1 221 ? 12.116 -19.369 10.371 1 93.73 221 SER B CA 1
ATOM 4049 C C . SER B 1 221 ? 12.547 -19.233 8.914 1 93.73 221 SER B C 1
ATOM 4051 O O . SER B 1 221 ? 12.797 -20.234 8.239 1 93.73 221 SER B O 1
ATOM 4053 N N . PRO B 1 222 ? 12.726 -17.992 8.499 1 95.47 222 PRO B N 1
ATOM 4054 C CA . PRO B 1 222 ? 13.246 -17.824 7.139 1 95.47 222 PRO B CA 1
ATOM 4055 C C . PRO B 1 222 ? 14.664 -18.366 6.978 1 95.47 222 PRO B C 1
ATOM 4057 O O . PRO B 1 222 ? 15.485 -18.238 7.89 1 95.47 222 PRO B O 1
ATOM 4060 N N . HIS B 1 223 ? 14.941 -18.966 5.854 1 96.97 223 HIS B N 1
ATOM 4061 C CA . HIS B 1 223 ? 16.227 -19.616 5.626 1 96.97 223 HIS B CA 1
ATOM 4062 C C . HIS B 1 223 ? 17.014 -18.91 4.527 1 96.97 223 HIS B C 1
ATOM 4064 O O . HIS B 1 223 ? 18.136 -19.309 4.207 1 96.97 223 HIS B O 1
ATOM 4070 N N . HIS B 1 224 ? 16.48 -17.924 3.923 1 96.89 224 HIS B N 1
ATOM 4071 C CA . HIS B 1 224 ? 17.2 -17.062 2.992 1 96.89 224 HIS B CA 1
ATOM 4072 C C . HIS B 1 224 ? 17.297 -15.636 3.524 1 96.89 224 HIS B C 1
ATOM 4074 O O . HIS B 1 224 ? 16.32 -15.096 4.048 1 96.89 224 HIS B O 1
ATOM 4080 N N . ALA B 1 225 ? 18.409 -14.989 3.339 1 95.02 225 ALA B N 1
ATOM 4081 C CA . ALA B 1 225 ? 18.665 -13.657 3.882 1 95.02 225 ALA B CA 1
ATOM 4082 C C . ALA B 1 225 ? 17.69 -12.634 3.308 1 95.02 225 ALA B C 1
ATOM 4084 O O . ALA B 1 225 ? 17.27 -11.708 4.006 1 95.02 225 ALA B O 1
ATOM 4085 N N . TYR B 1 226 ? 17.368 -12.835 2.064 1 95.34 226 TYR B N 1
ATOM 4086 C CA . TYR B 1 226 ? 16.413 -11.925 1.441 1 95.34 226 TYR B CA 1
ATOM 4087 C C . TYR B 1 226 ? 15.05 -12.02 2.116 1 95.34 226 TYR B C 1
ATOM 4089 O O . TYR B 1 226 ? 14.42 -10.999 2.404 1 95.34 226 TYR B O 1
ATOM 4097 N N . THR B 1 227 ? 14.592 -13.212 2.368 1 95.69 227 THR B N 1
ATOM 4098 C CA . THR B 1 227 ? 13.319 -13.436 3.046 1 95.69 227 THR B CA 1
ATOM 4099 C C . THR B 1 227 ? 13.329 -12.808 4.436 1 95.69 227 THR B C 1
ATOM 4101 O O . THR B 1 227 ? 12.399 -12.088 4.805 1 95.69 227 THR B O 1
ATOM 4104 N N . ALA B 1 228 ? 14.376 -13.054 5.141 1 92.69 228 ALA B N 1
ATOM 4105 C CA . ALA B 1 228 ? 14.528 -12.474 6.473 1 92.69 228 ALA B CA 1
ATOM 4106 C C . ALA B 1 228 ? 14.506 -10.95 6.414 1 92.69 228 ALA B C 1
ATOM 4108 O O . ALA B 1 228 ? 13.878 -10.298 7.252 1 92.69 228 ALA B O 1
ATOM 4109 N N . GLY B 1 229 ? 15.221 -10.442 5.45 1 90.41 229 GLY B N 1
ATOM 4110 C CA . GLY B 1 229 ? 15.235 -9 5.266 1 90.41 229 GLY B CA 1
ATOM 4111 C C . GLY B 1 229 ? 13.86 -8.42 4.993 1 90.41 229 GLY B C 1
ATOM 4112 O O . GLY B 1 229 ? 13.506 -7.369 5.532 1 90.41 229 GLY B O 1
ATOM 4113 N N . LEU B 1 230 ? 13.06 -9.09 4.131 1 91.03 230 LEU B N 1
ATOM 4114 C CA . LEU B 1 230 ? 11.702 -8.645 3.833 1 91.03 230 LEU B CA 1
ATOM 4115 C C . LEU B 1 230 ? 10.857 -8.595 5.101 1 91.03 230 LEU B C 1
ATOM 4117 O O . LEU B 1 230 ? 10.12 -7.631 5.323 1 91.03 230 LEU B O 1
ATOM 4121 N N . LEU B 1 231 ? 10.974 -9.601 5.901 1 90.34 231 LEU B N 1
ATOM 4122 C CA . LEU B 1 231 ? 10.203 -9.712 7.134 1 90.34 231 LEU B CA 1
ATOM 4123 C C . LEU B 1 231 ? 10.58 -8.604 8.112 1 90.34 231 LEU B C 1
ATOM 4125 O O . LEU B 1 231 ? 9.711 -8.03 8.772 1 90.34 231 LEU B O 1
ATOM 4129 N N . ARG B 1 232 ? 11.771 -8.253 8.113 1 87.16 232 ARG B N 1
ATOM 4130 C CA . ARG B 1 232 ? 12.257 -7.251 9.056 1 87.16 232 ARG B CA 1
ATOM 4131 C C . ARG B 1 232 ? 11.965 -5.841 8.555 1 87.16 232 ARG B C 1
ATOM 4133 O O . ARG B 1 232 ? 12.005 -4.881 9.328 1 87.16 232 ARG B O 1
ATOM 4140 N N . SER B 1 233 ? 11.8 -5.777 7.298 1 86.2 233 SER B N 1
ATOM 4141 C CA . SER B 1 233 ? 11.53 -4.473 6.702 1 86.2 233 SER B CA 1
ATOM 4142 C C . SER B 1 233 ? 10.058 -4.099 6.834 1 86.2 233 SER B C 1
ATOM 4144 O O . SER B 1 233 ? 9.673 -2.961 6.554 1 86.2 233 SER B O 1
ATOM 4146 N N . SER B 1 234 ? 9.244 -4.946 7.209 1 83.44 234 SER B N 1
ATOM 4147 C CA . SER B 1 234 ? 7.814 -4.686 7.334 1 83.44 234 SER B CA 1
ATOM 4148 C C . SER B 1 234 ? 7.531 -3.671 8.437 1 83.44 234 SER B C 1
ATOM 4150 O O . SER B 1 234 ? 8.11 -3.748 9.522 1 83.44 234 SER B O 1
ATOM 4152 N N . PRO B 1 235 ? 6.694 -2.683 8.214 1 76.75 235 PRO B N 1
ATOM 4153 C CA . PRO B 1 235 ? 6.391 -1.66 9.217 1 76.75 235 PRO B CA 1
ATOM 4154 C C . PRO B 1 235 ? 5.868 -2.251 10.524 1 76.75 235 PRO B C 1
ATOM 4156 O O . PRO B 1 235 ? 5.927 -1.598 11.569 1 76.75 235 PRO B O 1
ATOM 4159 N N . SER B 1 236 ? 5.347 -3.362 10.431 1 71.78 236 SER B N 1
ATOM 4160 C CA . SER B 1 236 ? 4.821 -3.991 11.638 1 71.78 236 SER B CA 1
ATOM 4161 C C . SER B 1 236 ? 5.929 -4.679 12.43 1 71.78 236 SER B C 1
ATOM 4163 O O . SER B 1 236 ? 5.694 -5.173 13.535 1 71.78 236 SER B O 1
ATOM 4165 N N . ALA B 1 237 ? 7.047 -4.568 11.711 1 70.98 237 ALA B N 1
ATOM 4166 C CA . ALA B 1 237 ? 8.165 -5.221 12.388 1 70.98 237 ALA B CA 1
ATOM 4167 C C . ALA B 1 237 ? 8.784 -4.301 13.436 1 70.98 237 ALA B C 1
ATOM 4169 O O . ALA B 1 237 ? 8.986 -3.111 13.185 1 70.98 237 ALA B O 1
ATOM 4170 N N . GLY B 1 238 ? 8.887 -4.752 14.691 1 66.1 238 GLY B N 1
ATOM 4171 C CA . GLY B 1 238 ? 9.582 -4.013 15.733 1 66.1 238 GLY B CA 1
ATOM 4172 C C . GLY B 1 238 ? 8.694 -3.011 16.447 1 66.1 238 GLY B C 1
ATOM 4173 O O . GLY B 1 238 ? 7.516 -2.87 16.114 1 66.1 238 GLY B O 1
ATOM 4174 N N . PRO B 1 239 ? 9.169 -2.379 17.378 1 69.82 239 PRO B N 1
ATOM 4175 C CA . PRO B 1 239 ? 8.4 -1.408 18.161 1 69.82 239 PRO B CA 1
ATOM 4176 C C . PRO B 1 239 ? 8.165 -0.099 17.411 1 69.82 239 PRO B C 1
ATOM 4178 O O . PRO B 1 239 ? 8.938 0.251 16.516 1 69.82 239 PRO B O 1
ATOM 4181 N N . PRO B 1 240 ? 7.154 0.535 17.758 1 69.66 240 PRO B N 1
ATOM 4182 C CA . PRO B 1 240 ? 6.896 1.844 17.155 1 69.66 240 PRO B CA 1
ATOM 4183 C C . PRO B 1 240 ? 8.044 2.828 17.367 1 69.66 240 PRO B C 1
ATOM 4185 O O . PRO B 1 240 ? 8.693 2.809 18.416 1 69.66 240 PRO B O 1
ATOM 4188 N N . GLY B 1 241 ? 8.286 3.639 16.396 1 69.42 241 GLY B N 1
ATOM 4189 C CA . GLY B 1 241 ? 9.27 4.702 16.523 1 69.42 241 GLY B CA 1
ATOM 4190 C C . GLY B 1 241 ? 10.685 4.244 16.222 1 69.42 241 GLY B C 1
ATOM 4191 O O . GLY B 1 241 ? 11.606 5.061 16.154 1 69.42 241 GLY B O 1
ATOM 4192 N N . GLU B 1 242 ? 10.84 2.909 16.073 1 71.62 242 GLU B N 1
ATOM 4193 C CA . GLU B 1 242 ? 12.17 2.402 15.749 1 71.62 242 GLU B CA 1
ATOM 4194 C C . GLU B 1 242 ? 12.363 2.283 14.24 1 71.62 242 GLU B C 1
ATOM 4196 O O . GLU B 1 242 ? 11.417 1.982 13.51 1 71.62 242 GLU B O 1
ATOM 4201 N N . PRO B 1 243 ? 13.58 2.562 13.924 1 71.45 243 PRO B N 1
ATOM 4202 C CA . PRO B 1 243 ? 13.856 2.45 12.49 1 71.45 243 PRO B CA 1
ATOM 4203 C C . PRO B 1 243 ? 13.635 1.036 11.956 1 71.45 243 PRO B C 1
ATOM 4205 O O . PRO B 1 243 ? 13.886 0.058 12.664 1 71.45 243 PRO B O 1
ATOM 4208 N N . LEU B 1 244 ? 13.155 1.047 10.77 1 74.74 244 LEU B N 1
ATOM 4209 C CA . LEU B 1 244 ? 12.941 -0.233 10.104 1 74.74 244 LEU B CA 1
ATOM 4210 C C . LEU B 1 244 ? 14.24 -0.753 9.498 1 74.74 244 LEU B C 1
ATOM 4212 O O . LEU B 1 244 ? 15.111 0.032 9.118 1 74.74 244 LEU B O 1
ATOM 4216 N N . PHE B 1 245 ? 14.288 -2.035 9.475 1 77.51 245 PHE B N 1
ATOM 4217 C CA . PHE B 1 245 ? 15.374 -2.649 8.721 1 77.51 245 PHE B CA 1
ATOM 4218 C C . PHE B 1 245 ? 15.179 -2.441 7.224 1 77.51 245 PHE B C 1
ATOM 4220 O O . PHE B 1 245 ? 14.059 -2.546 6.718 1 77.51 245 PHE B O 1
ATOM 4227 N N . ALA B 1 246 ? 16.257 -2.044 6.64 1 76.76 246 ALA B N 1
ATOM 4228 C CA . ALA B 1 246 ? 16.2 -1.857 5.192 1 76.76 246 ALA B CA 1
ATOM 4229 C C . ALA B 1 246 ? 17.27 -2.687 4.489 1 76.76 246 ALA B C 1
ATOM 4231 O O . ALA B 1 246 ? 18.418 -2.739 4.937 1 76.76 246 ALA B O 1
ATOM 4232 N N . ILE B 1 247 ? 16.801 -3.426 3.538 1 78.51 247 ILE B N 1
ATOM 4233 C CA . ILE B 1 247 ? 17.765 -4.091 2.667 1 78.51 247 ILE B CA 1
ATOM 4234 C C . ILE B 1 247 ? 18.464 -3.058 1.787 1 78.51 247 ILE B C 1
ATOM 4236 O O . ILE B 1 247 ? 17.841 -2.462 0.905 1 78.51 247 ILE B O 1
ATOM 4240 N N . GLU B 1 248 ? 19.637 -2.878 2 1 77.17 248 GLU B N 1
ATOM 4241 C CA . GLU B 1 248 ? 20.384 -1.872 1.252 1 77.17 248 GLU B CA 1
ATOM 4242 C C . GLU B 1 248 ? 20.758 -2.381 -0.137 1 77.17 248 GLU B C 1
ATOM 4244 O O . GLU B 1 248 ? 20.702 -3.585 -0.399 1 77.17 248 GLU B O 1
ATOM 4249 N N . GLY B 1 249 ? 21.087 -1.448 -0.994 1 77.09 249 GLY B N 1
ATOM 4250 C CA . GLY B 1 249 ? 21.514 -1.801 -2.339 1 77.09 249 GLY B CA 1
ATOM 4251 C C . GLY B 1 249 ? 20.364 -1.901 -3.323 1 77.09 249 GLY B C 1
ATOM 4252 O O . GLY B 1 249 ? 19.237 -1.509 -3.012 1 77.09 249 GLY B O 1
ATOM 4253 N N . ILE B 1 250 ? 20.709 -2.279 -4.515 1 77.58 250 ILE B N 1
ATOM 4254 C CA . ILE B 1 250 ? 19.718 -2.39 -5.58 1 77.58 250 ILE B CA 1
ATOM 4255 C C . ILE B 1 250 ? 19.774 -3.788 -6.192 1 77.58 250 ILE B C 1
ATOM 4257 O O . ILE B 1 250 ? 20.841 -4.404 -6.253 1 77.58 250 ILE B O 1
ATOM 4261 N N . PRO B 1 251 ? 18.655 -4.248 -6.596 1 84.26 251 PRO B N 1
ATOM 4262 C CA . PRO B 1 251 ? 18.663 -5.543 -7.28 1 84.26 251 PRO B CA 1
ATOM 4263 C C . PRO B 1 251 ? 19.516 -5.536 -8.546 1 84.26 251 PRO B C 1
ATOM 4265 O O . PRO B 1 251 ? 19.68 -4.49 -9.179 1 84.26 251 PRO B O 1
ATOM 4268 N N . PRO B 1 252 ? 20.006 -6.676 -8.829 1 85.6 252 PRO B N 1
ATOM 4269 C CA . PRO B 1 252 ? 20.853 -6.733 -10.022 1 85.6 252 PRO B CA 1
ATOM 4270 C C . PRO B 1 252 ? 20.074 -6.484 -11.312 1 85.6 252 PRO B C 1
ATOM 4272 O O . PRO B 1 252 ? 18.922 -6.907 -11.433 1 85.6 252 PRO B O 1
ATOM 4275 N N . GLN B 1 253 ? 20.676 -5.886 -12.271 1 78.01 253 GLN B N 1
ATOM 4276 C CA . GLN B 1 253 ? 20.047 -5.529 -13.538 1 78.01 253 GLN B CA 1
ATOM 4277 C C . GLN B 1 253 ? 20.005 -6.723 -14.487 1 78.01 253 GLN B C 1
ATOM 4279 O O . GLN B 1 253 ? 19.086 -6.845 -15.3 1 78.01 253 GLN B O 1
ATOM 4284 N N . ARG B 1 254 ? 21.154 -7.597 -14.448 1 85.17 254 ARG B N 1
ATOM 4285 C CA . ARG B 1 254 ? 21.25 -8.8 -15.269 1 85.17 254 ARG B CA 1
ATOM 4286 C C . ARG B 1 254 ? 21.403 -10.044 -14.401 1 85.17 254 ARG B C 1
ATOM 4288 O O . ARG B 1 254 ? 22.436 -10.716 -14.446 1 85.17 254 ARG B O 1
ATOM 4295 N N . PRO B 1 255 ? 20.285 -10.316 -13.8 1 89.26 255 PRO B N 1
ATOM 4296 C CA . PRO B 1 255 ? 20.392 -11.379 -12.797 1 89.26 255 PRO B CA 1
ATOM 4297 C C . PRO B 1 255 ? 20.731 -12.736 -13.41 1 89.26 255 PRO B C 1
ATOM 4299 O O . PRO B 1 255 ? 21.368 -13.569 -12.76 1 89.26 255 PRO B O 1
ATOM 4302 N N . ALA B 1 256 ? 20.38 -12.932 -14.663 1 88.92 256 ALA B N 1
ATOM 4303 C CA . ALA B 1 256 ? 20.6 -14.229 -15.299 1 88.92 256 ALA B CA 1
ATOM 4304 C C . ALA B 1 256 ? 22.086 -14.474 -15.545 1 88.92 256 ALA B C 1
ATOM 4306 O O . ALA B 1 256 ? 22.501 -15.608 -15.795 1 88.92 256 ALA B O 1
ATOM 4307 N N . GLU B 1 257 ? 22.88 -13.471 -15.477 1 89.8 257 GLU B N 1
ATOM 4308 C CA . GLU B 1 257 ? 24.317 -13.586 -15.712 1 89.8 257 GLU B CA 1
ATOM 4309 C C . GLU B 1 257 ? 25.06 -13.933 -14.425 1 89.8 257 GLU B C 1
ATOM 4311 O O . GLU B 1 257 ? 26.242 -14.28 -14.459 1 89.8 257 GLU B O 1
ATOM 4316 N N . ILE B 1 258 ? 24.35 -13.927 -13.368 1 91.93 258 ILE B N 1
ATOM 4317 C CA . ILE B 1 258 ? 24.965 -14.217 -12.077 1 91.93 258 ILE B CA 1
ATOM 4318 C C . ILE B 1 258 ? 24.964 -15.725 -11.833 1 91.93 258 ILE B C 1
ATOM 4320 O O . ILE B 1 258 ? 23.914 -16.369 -11.892 1 91.93 258 ILE B O 1
ATOM 4324 N N . VAL B 1 259 ? 26.071 -16.407 -11.651 1 88.92 259 VAL B N 1
ATOM 4325 C CA . VAL B 1 259 ? 26.219 -17.849 -11.478 1 88.92 259 VAL B CA 1
ATOM 4326 C C . VAL B 1 259 ? 25.778 -18.248 -10.071 1 88.92 259 VAL B C 1
ATOM 4328 O O . VAL B 1 259 ? 25.122 -19.276 -9.888 1 88.92 259 VAL B O 1
ATOM 4331 N N . GLY B 1 260 ? 25.965 -17.437 -9.08 1 93.75 260 GLY B N 1
ATOM 4332 C CA . GLY B 1 260 ? 25.668 -17.718 -7.684 1 93.75 260 GLY B CA 1
ATOM 4333 C C . GLY B 1 260 ? 24.401 -17.04 -7.196 1 93.75 260 GLY B C 1
ATOM 4334 O O . GLY B 1 260 ? 23.443 -16.882 -7.955 1 93.75 260 GLY B O 1
ATOM 4335 N N . CYS B 1 261 ? 24.427 -16.867 -5.986 1 96.28 261 CYS B N 1
ATOM 4336 C CA . CYS B 1 261 ? 23.281 -16.223 -5.354 1 96.28 261 CYS B CA 1
ATOM 4337 C C . CYS B 1 261 ? 23.107 -14.798 -5.864 1 96.28 261 CYS B C 1
ATOM 4339 O O . CYS B 1 261 ? 24.008 -13.97 -5.725 1 96.28 261 CYS B O 1
ATOM 4341 N N . ARG B 1 262 ? 21.96 -14.519 -6.351 1 95.96 262 ARG B N 1
ATOM 4342 C CA . ARG B 1 262 ? 21.683 -13.209 -6.931 1 95.96 262 ARG B CA 1
ATOM 4343 C C . ARG B 1 262 ? 21.584 -12.14 -5.849 1 95.96 262 ARG B C 1
ATOM 4345 O O . ARG B 1 262 ? 21.644 -10.944 -6.142 1 95.96 262 ARG B O 1
ATOM 4352 N N . PHE B 1 263 ? 21.448 -12.572 -4.631 1 96 263 PHE B N 1
ATOM 4353 C CA . PHE B 1 263 ? 21.307 -11.634 -3.523 1 96 263 PHE B CA 1
ATOM 4354 C C . PHE B 1 263 ? 22.638 -11.435 -2.81 1 96 263 PHE B C 1
ATOM 4356 O O . PHE B 1 263 ? 22.725 -10.668 -1.848 1 96 263 PHE B O 1
ATOM 4363 N N . ALA B 1 264 ? 23.689 -12.011 -3.262 1 95.01 264 ALA B N 1
ATOM 4364 C CA . ALA B 1 264 ? 24.967 -12.057 -2.555 1 95.01 264 ALA B CA 1
ATOM 4365 C C . ALA B 1 264 ? 25.496 -10.651 -2.287 1 95.01 264 ALA B C 1
ATOM 4367 O O . ALA B 1 264 ? 25.987 -10.364 -1.193 1 95.01 264 ALA B O 1
ATOM 4368 N N . ASP B 1 265 ? 25.311 -9.779 -3.172 1 91.55 265 ASP B N 1
ATOM 4369 C CA . ASP B 1 265 ? 25.878 -8.437 -3.073 1 91.55 265 ASP B CA 1
ATOM 4370 C C . ASP B 1 265 ? 25.177 -7.623 -1.988 1 91.55 265 ASP B C 1
ATOM 4372 O O . ASP B 1 265 ? 25.705 -6.609 -1.527 1 91.55 265 ASP B O 1
ATOM 4376 N N . ARG B 1 266 ? 24.004 -8.071 -1.627 1 91.39 266 ARG B N 1
ATOM 4377 C CA . ARG B 1 266 ? 23.215 -7.338 -0.642 1 91.39 266 ARG B CA 1
ATOM 4378 C C . ARG B 1 266 ? 23.088 -8.129 0.656 1 91.39 266 ARG B C 1
ATOM 4380 O O . ARG B 1 266 ? 22.404 -7.698 1.587 1 91.39 266 ARG B O 1
ATOM 4387 N N . CYS B 1 267 ? 23.708 -9.278 0.725 1 93.44 267 CYS B N 1
ATOM 4388 C CA . CYS B 1 267 ? 23.534 -10.214 1.831 1 93.44 267 CYS B CA 1
ATOM 4389 C C . CYS B 1 267 ? 24.602 -10.003 2.897 1 93.44 267 CYS B C 1
ATOM 4391 O O . CYS B 1 267 ? 25.797 -10.085 2.61 1 93.44 267 CYS B O 1
ATOM 4393 N N . PRO B 1 268 ? 24.155 -9.811 4.135 1 89.05 268 PRO B N 1
ATOM 4394 C CA . PRO B 1 268 ? 25.132 -9.667 5.217 1 89.05 268 PRO B CA 1
ATOM 4395 C C . PRO B 1 268 ? 25.842 -10.977 5.549 1 89.05 268 PRO B C 1
ATOM 4397 O O . PRO B 1 268 ? 26.869 -10.971 6.234 1 89.05 268 PRO B O 1
ATOM 4400 N N . TRP B 1 269 ? 25.408 -12.089 5.034 1 91.43 269 TRP B N 1
ATOM 4401 C CA . TRP B 1 269 ? 25.995 -13.394 5.32 1 91.43 269 TRP B CA 1
ATOM 4402 C C . TRP B 1 269 ? 26.746 -13.93 4.106 1 91.43 269 TRP B C 1
ATOM 4404 O O . TRP B 1 269 ? 27.159 -15.092 4.087 1 91.43 269 TRP B O 1
ATOM 4414 N N . ALA B 1 270 ? 26.819 -13.117 3.135 1 92.69 270 ALA B N 1
ATOM 4415 C CA . ALA B 1 270 ? 27.42 -13.591 1.891 1 92.69 270 ALA B CA 1
ATOM 4416 C C . ALA B 1 270 ? 28.798 -14.196 2.144 1 92.69 270 ALA B C 1
ATOM 4418 O O . ALA B 1 270 ? 29.579 -13.668 2.94 1 92.69 270 ALA B O 1
ATOM 4419 N N . ALA B 1 271 ? 29.073 -15.342 1.504 1 92.29 271 ALA B N 1
ATOM 4420 C CA . ALA B 1 271 ? 30.35 -16.049 1.556 1 92.29 271 ALA B CA 1
ATOM 4421 C C . ALA B 1 271 ? 30.83 -16.421 0.156 1 92.29 271 ALA B C 1
ATOM 4423 O O . ALA B 1 271 ? 30.102 -16.243 -0.823 1 92.29 271 ALA B O 1
ATOM 4424 N N . LEU B 1 272 ? 32.013 -16.856 0.099 1 92.61 272 LEU B N 1
ATOM 4425 C CA . LEU B 1 272 ? 32.602 -17.215 -1.187 1 92.61 272 LEU B CA 1
ATOM 4426 C C . LEU B 1 272 ? 31.759 -18.271 -1.895 1 92.61 272 LEU B C 1
ATOM 4428 O O . LEU B 1 272 ? 31.614 -18.237 -3.119 1 92.61 272 LEU B O 1
ATOM 4432 N N . GLU B 1 273 ? 31.2 -19.119 -1.14 1 93.66 273 GLU B N 1
ATOM 4433 C CA . GLU B 1 273 ? 30.387 -20.209 -1.672 1 93.66 273 GLU B CA 1
ATOM 4434 C C . GLU B 1 273 ? 29.135 -19.677 -2.364 1 93.66 273 GLU B C 1
ATOM 4436 O O . GLU B 1 273 ? 28.541 -20.363 -3.198 1 93.66 273 GLU B O 1
ATOM 4441 N N . CYS B 1 274 ? 28.763 -18.479 -2.061 1 95.29 274 CYS B N 1
ATOM 4442 C CA . CYS B 1 274 ? 27.539 -17.901 -2.607 1 95.29 274 CYS B CA 1
ATOM 4443 C C . CYS B 1 274 ? 27.742 -17.458 -4.051 1 95.29 274 CYS B C 1
ATOM 4445 O O . CYS B 1 274 ? 26.774 -17.279 -4.792 1 95.29 274 CYS B O 1
ATOM 4447 N N . THR B 1 275 ? 29.006 -17.258 -4.455 1 93.5 275 THR B N 1
ATOM 4448 C CA . THR B 1 275 ? 29.224 -16.592 -5.734 1 93.5 275 THR B CA 1
ATOM 4449 C C . THR B 1 275 ? 29.968 -17.508 -6.701 1 93.5 275 THR B C 1
ATOM 4451 O O . THR B 1 275 ? 30.09 -17.199 -7.888 1 93.5 275 THR B O 1
ATOM 4454 N N . GLN B 1 276 ? 30.382 -18.609 -6.282 1 92.51 276 GLN B N 1
ATOM 4455 C CA . GLN B 1 276 ? 31.287 -19.439 -7.071 1 92.51 276 GLN B CA 1
ATOM 4456 C C . GLN B 1 276 ? 30.511 -20.409 -7.957 1 92.51 276 GLN B C 1
ATOM 4458 O O . GLN B 1 276 ? 30.999 -20.821 -9.011 1 92.51 276 GLN B O 1
ATOM 4463 N N . ALA B 1 277 ? 29.454 -20.864 -7.512 1 92.52 277 ALA B N 1
ATOM 4464 C CA . ALA B 1 277 ? 28.63 -21.809 -8.262 1 92.52 277 ALA B CA 1
ATOM 4465 C C . ALA B 1 277 ? 27.151 -21.624 -7.937 1 92.52 277 ALA B C 1
ATOM 4467 O O . ALA B 1 277 ? 26.8 -20.913 -6.992 1 92.52 277 ALA B O 1
ATOM 4468 N N . ALA B 1 278 ? 26.401 -22.259 -8.752 1 92.62 278 ALA B N 1
ATOM 4469 C CA . ALA B 1 278 ? 24.963 -22.215 -8.498 1 92.62 278 ALA B CA 1
ATOM 4470 C C . ALA B 1 278 ? 24.636 -22.752 -7.107 1 92.62 278 ALA B C 1
ATOM 4472 O O . ALA B 1 278 ? 25.19 -23.768 -6.68 1 92.62 278 ALA B O 1
ATOM 4473 N N . VAL B 1 279 ? 23.833 -22.094 -6.425 1 95.17 279 VAL B N 1
ATOM 4474 C CA . VAL B 1 279 ? 23.441 -22.518 -5.085 1 95.17 279 VAL B CA 1
ATOM 4475 C C . VAL B 1 279 ? 22.356 -23.589 -5.178 1 95.17 279 VAL B C 1
ATOM 4477 O O . VAL B 1 279 ? 21.283 -23.347 -5.736 1 95.17 279 VAL B O 1
ATOM 4480 N N . PRO B 1 280 ? 22.601 -24.76 -4.676 1 93.3 280 PRO B N 1
ATOM 4481 C CA . PRO B 1 280 ? 21.583 -25.812 -4.725 1 93.3 280 PRO B CA 1
ATOM 4482 C C . PRO B 1 280 ? 20.409 -25.541 -3.787 1 93.3 280 PRO B C 1
ATOM 4484 O O . PRO B 1 280 ? 20.537 -24.758 -2.842 1 93.3 280 PRO B O 1
ATOM 4487 N N . TRP B 1 281 ? 19.33 -26.207 -4.071 1 95.18 281 TRP B N 1
ATOM 4488 C CA . TRP B 1 281 ? 18.19 -26.146 -3.162 1 95.18 281 TRP B CA 1
ATOM 4489 C C . TRP B 1 281 ? 18.485 -26.897 -1.868 1 95.18 281 TRP B C 1
ATOM 4491 O O . TRP B 1 281 ? 18.938 -28.044 -1.898 1 95.18 281 TRP B O 1
ATOM 4501 N N . GLY B 1 282 ? 18.347 -26.188 -0.813 1 95.22 282 GLY B N 1
ATOM 4502 C CA . GLY B 1 282 ? 18.289 -26.845 0.484 1 95.22 282 GLY B CA 1
ATOM 4503 C C . GLY B 1 282 ? 16.876 -27.183 0.919 1 95.22 282 GLY B C 1
ATOM 4504 O O . GLY B 1 282 ? 15.907 -26.691 0.338 1 95.22 282 GLY B O 1
ATOM 4505 N N . GLU B 1 283 ? 16.823 -28.088 1.861 1 94.6 283 GLU B N 1
ATOM 4506 C CA . GLU B 1 283 ? 15.511 -28.512 2.339 1 94.6 283 GLU B CA 1
ATOM 4507 C C . GLU B 1 283 ? 15.46 -28.537 3.864 1 94.6 283 GLU B C 1
ATOM 4509 O O . GLU B 1 283 ? 16.439 -28.905 4.517 1 94.6 283 GLU B O 1
ATOM 4514 N N . GLN B 1 284 ? 14.418 -27.984 4.316 1 90.06 284 GLN B N 1
ATOM 4515 C CA . GLN B 1 284 ? 14.074 -28.092 5.729 1 90.06 284 GLN B CA 1
ATOM 4516 C C . GLN B 1 284 ? 12.66 -28.635 5.912 1 90.06 284 GLN B C 1
ATOM 4518 O O . GLN B 1 284 ? 11.684 -27.979 5.541 1 90.06 284 GLN B O 1
ATOM 4523 N N . GLY B 1 285 ? 12.539 -29.815 6.449 1 82.01 285 GLY B N 1
ATOM 4524 C CA . GLY B 1 285 ? 11.226 -30.428 6.58 1 82.01 285 GLY B CA 1
ATOM 4525 C C . GLY B 1 285 ? 10.654 -30.899 5.256 1 82.01 285 GLY B C 1
ATOM 4526 O O . GLY B 1 285 ? 11.398 -31.296 4.358 1 82.01 285 GLY B O 1
ATOM 4527 N N . GLU B 1 286 ? 9.443 -31.013 5.086 1 78.01 286 GLU B N 1
ATOM 4528 C CA . GLU B 1 286 ? 8.822 -31.638 3.922 1 78.01 286 GLU B CA 1
ATOM 4529 C C . GLU B 1 286 ? 8.582 -30.619 2.811 1 78.01 286 GLU B C 1
ATOM 4531 O O . GLU B 1 286 ? 8.636 -30.96 1.628 1 78.01 286 GLU B O 1
ATOM 4536 N N . ARG B 1 287 ? 8.434 -29.378 3.19 1 85.93 287 ARG B N 1
ATOM 4537 C CA . ARG B 1 287 ? 7.991 -28.507 2.106 1 85.93 287 ARG B CA 1
ATOM 4538 C C . ARG B 1 287 ? 8.683 -27.15 2.176 1 85.93 287 ARG B C 1
ATOM 4540 O O . ARG B 1 287 ? 8.216 -26.178 1.578 1 85.93 287 ARG B O 1
ATOM 4547 N N . HIS B 1 288 ? 9.713 -27.117 2.97 1 94.84 288 HIS B N 1
ATOM 4548 C CA . HIS B 1 288 ? 10.449 -25.861 3.049 1 94.84 288 HIS B CA 1
ATOM 4549 C C . HIS B 1 288 ? 11.776 -25.951 2.303 1 94.84 288 HIS B C 1
ATOM 4551 O O . HIS B 1 288 ? 12.686 -26.664 2.73 1 94.84 288 HIS B O 1
ATOM 4557 N N . THR B 1 289 ? 11.895 -25.352 1.187 1 97.27 289 THR B N 1
ATOM 4558 C CA . THR B 1 289 ? 13.108 -25.361 0.376 1 97.27 289 THR B CA 1
ATOM 4559 C C . THR B 1 289 ? 13.668 -23.95 0.225 1 97.27 289 THR B C 1
ATOM 4561 O O . THR B 1 289 ? 12.923 -22.97 0.287 1 97.27 289 THR B O 1
ATOM 4564 N N . PHE B 1 290 ? 14.974 -23.799 0.072 1 97.84 290 PHE B N 1
ATOM 4565 C CA . PHE B 1 290 ? 15.636 -22.501 0.01 1 97.84 290 PHE B CA 1
ATOM 4566 C C . PHE B 1 290 ? 16.931 -22.592 -0.789 1 97.84 290 PHE B C 1
ATOM 4568 O O . PHE B 1 290 ? 17.541 -23.659 -0.872 1 97.84 290 PHE B O 1
ATOM 4575 N N . ARG B 1 291 ? 17.325 -21.5 -1.385 1 96.38 291 ARG B N 1
ATOM 4576 C CA . ARG B 1 291 ? 18.571 -21.384 -2.137 1 96.38 291 ARG B CA 1
ATOM 4577 C C . ARG B 1 291 ? 19.606 -20.579 -1.359 1 96.38 291 ARG B C 1
ATOM 4579 O O . ARG B 1 291 ? 19.975 -19.475 -1.765 1 96.38 291 ARG B O 1
ATOM 4586 N N . CYS B 1 292 ? 20.089 -21.174 -0.325 1 97.21 292 CYS B N 1
ATOM 4587 C CA . CYS B 1 292 ? 21.034 -20.449 0.516 1 97.21 292 CYS B CA 1
ATOM 4588 C C . CYS B 1 292 ? 22.045 -21.401 1.146 1 97.21 292 CYS B C 1
ATOM 4590 O O . CYS B 1 292 ? 21.666 -22.411 1.74 1 97.21 292 CYS B O 1
ATOM 4592 N N . VAL B 1 293 ? 23.285 -21.015 1.046 1 95.07 293 VAL B N 1
ATOM 4593 C CA . VAL B 1 293 ? 24.343 -21.841 1.619 1 95.07 293 VAL B CA 1
ATOM 4594 C C . VAL B 1 293 ? 24.492 -21.531 3.107 1 95.07 293 VAL B C 1
ATOM 4596 O O . VAL B 1 293 ? 25.129 -22.287 3.844 1 95.07 293 VAL B O 1
ATOM 4599 N N . ARG B 1 294 ? 23.9 -20.445 3.562 1 94.79 294 ARG B N 1
ATOM 4600 C CA . ARG B 1 294 ? 24.001 -20.026 4.957 1 94.79 294 ARG B CA 1
ATOM 4601 C C . ARG B 1 294 ? 22.638 -20.067 5.64 1 94.79 294 ARG B C 1
ATOM 4603 O O . ARG B 1 294 ? 22.353 -19.251 6.518 1 94.79 294 ARG B O 1
ATOM 4610 N N . ALA B 1 295 ? 21.811 -20.961 5.255 1 95.78 295 ALA B N 1
ATOM 4611 C CA . ALA B 1 295 ? 20.414 -21.012 5.679 1 95.78 295 ALA B CA 1
ATOM 4612 C C . ALA B 1 295 ? 20.306 -21.136 7.196 1 95.78 295 ALA B C 1
ATOM 4614 O O . ALA B 1 295 ? 19.491 -20.455 7.824 1 95.78 295 ALA B O 1
ATOM 4615 N N . ASP B 1 296 ? 21.141 -21.933 7.826 1 93.68 296 ASP B N 1
ATOM 4616 C CA . ASP B 1 296 ? 21.075 -22.164 9.266 1 93.68 296 ASP B CA 1
ATOM 4617 C C . ASP B 1 296 ? 21.474 -20.911 10.042 1 93.68 296 ASP B C 1
ATOM 4619 O O . ASP B 1 296 ? 20.874 -20.594 11.071 1 93.68 296 ASP B O 1
ATOM 4623 N N . GLU B 1 297 ? 22.463 -20.261 9.589 1 93.3 297 GLU B N 1
ATOM 4624 C CA . GLU B 1 297 ? 22.901 -19.024 10.23 1 93.3 297 GLU B CA 1
ATOM 4625 C C . GLU B 1 297 ? 21.825 -17.945 10.14 1 93.3 297 GLU B C 1
ATOM 4627 O O . GLU B 1 297 ? 21.582 -17.221 11.108 1 93.3 297 GLU B O 1
ATOM 4632 N N . VAL B 1 298 ? 21.21 -17.881 8.975 1 93.7 298 VAL B N 1
ATOM 4633 C CA . VAL B 1 298 ? 20.158 -16.893 8.762 1 93.7 298 VAL B CA 1
ATOM 4634 C C . VAL B 1 298 ? 18.995 -17.164 9.714 1 93.7 298 VAL B C 1
ATOM 4636 O O . VAL B 1 298 ? 18.525 -16.256 10.404 1 93.7 298 VAL B O 1
ATOM 4639 N N . ALA B 1 299 ? 18.57 -18.407 9.775 1 93.67 299 ALA B N 1
ATOM 4640 C CA . ALA B 1 299 ? 17.445 -18.79 10.625 1 93.67 299 ALA B CA 1
ATOM 4641 C C . ALA B 1 299 ? 17.757 -18.531 12.096 1 93.67 299 ALA B C 1
ATOM 4643 O O . ALA B 1 299 ? 16.911 -18.023 12.836 1 93.67 299 ALA B O 1
ATOM 4644 N N . ALA B 1 300 ? 18.948 -18.819 12.5 1 91.72 300 ALA B N 1
ATOM 4645 C CA . ALA B 1 300 ? 19.37 -18.608 13.882 1 91.72 300 ALA B CA 1
ATOM 4646 C C . ALA B 1 300 ? 19.373 -17.124 14.235 1 91.72 300 ALA B C 1
ATOM 4648 O O . ALA B 1 300 ? 18.906 -16.733 15.307 1 91.72 300 ALA B O 1
ATOM 4649 N N . ALA B 1 301 ? 19.845 -16.367 13.367 1 89.02 301 ALA B N 1
ATOM 4650 C CA . ALA B 1 301 ? 19.917 -14.928 13.604 1 89.02 301 ALA B CA 1
ATOM 4651 C C . ALA B 1 301 ? 18.522 -14.315 13.684 1 89.02 301 ALA B C 1
ATOM 4653 O O . ALA B 1 301 ? 18.282 -13.405 14.481 1 89.02 301 ALA B O 1
ATOM 4654 N N . PHE B 1 302 ? 17.661 -14.745 12.835 1 88.66 302 PHE B N 1
ATOM 4655 C CA . PHE B 1 302 ? 16.305 -14.21 12.79 1 88.66 302 PHE B CA 1
ATOM 4656 C C . PHE B 1 302 ? 15.565 -14.501 14.091 1 88.66 302 PHE B C 1
ATOM 4658 O O . PHE B 1 302 ? 14.727 -13.708 14.524 1 88.66 302 PHE B O 1
ATOM 4665 N N . SER B 1 303 ? 15.859 -15.537 14.671 1 84.36 303 SER B N 1
ATOM 4666 C CA . SER B 1 303 ? 15.191 -15.928 15.908 1 84.36 303 SER B CA 1
ATOM 4667 C C . SER B 1 303 ? 15.613 -15.036 17.07 1 84.36 303 SER B C 1
ATOM 4669 O O . SER B 1 303 ? 14.917 -14.959 18.085 1 84.36 303 SER B O 1
ATOM 4671 N N . LEU B 1 304 ? 16.742 -14.261 16.756 1 76.85 304 LEU B N 1
ATOM 4672 C CA . LEU B 1 304 ? 17.235 -13.351 17.783 1 76.85 304 LEU B CA 1
ATOM 4673 C C . LEU B 1 304 ? 16.644 -11.956 17.604 1 76.85 304 LEU B C 1
ATOM 4675 O O . LEU B 1 304 ? 16.387 -11.527 16.477 1 76.85 304 LEU B O 1
ATOM 4679 N N . GLY B 1 305 ? 15.902 -11.404 18.487 1 62.21 305 GLY B N 1
ATOM 4680 C CA . GLY B 1 305 ? 15.3 -10.082 18.423 1 62.21 305 GLY B CA 1
ATOM 4681 C C . GLY B 1 305 ? 16.219 -9.037 17.819 1 62.21 305 GLY B C 1
ATOM 4682 O O . GLY B 1 305 ? 17.441 -9.203 17.817 1 62.21 305 GLY B O 1
ATOM 4683 N N . VAL B 1 306 ? 15.78 -8.007 16.978 1 56.56 306 VAL B N 1
ATOM 4684 C CA . VAL B 1 306 ? 16.511 -6.955 16.279 1 56.56 306 VAL B CA 1
ATOM 4685 C C . VAL B 1 306 ? 17.503 -6.293 17.232 1 56.56 306 VAL B C 1
ATOM 4687 O O . VAL B 1 306 ? 18.609 -5.924 16.829 1 56.56 306 VAL B O 1
ATOM 4690 N N . GLU B 1 307 ? 17.045 -6.059 18.463 1 52.85 307 GLU B N 1
ATOM 4691 C CA . GLU B 1 307 ? 17.875 -5.383 19.455 1 52.85 307 GLU B CA 1
ATOM 4692 C C . GLU B 1 307 ? 19.199 -6.115 19.658 1 52.85 307 GLU B C 1
ATOM 4694 O O . GLU B 1 307 ? 20.179 -5.522 20.115 1 52.85 307 GLU B O 1
ATOM 4699 N N . HIS B 1 308 ? 19.206 -7.307 19.435 1 47.9 308 HIS B N 1
ATOM 4700 C CA . HIS B 1 308 ? 20.39 -8.068 19.817 1 47.9 308 HIS B CA 1
ATOM 4701 C C . HIS B 1 308 ? 21.297 -8.315 18.616 1 47.9 308 HIS B C 1
ATOM 4703 O O . HIS B 1 308 ? 22.1 -9.251 18.622 1 47.9 308 HIS B O 1
ATOM 4709 N N . GLY B 1 309 ? 21.456 -7.517 17.629 1 45.3 309 GLY B N 1
ATOM 4710 C CA . GLY B 1 309 ? 22.525 -7.589 16.645 1 45.3 309 GLY B CA 1
ATOM 4711 C C . GLY B 1 309 ? 22.156 -8.409 15.423 1 45.3 309 GLY B C 1
ATOM 4712 O O . GLY B 1 309 ? 23.034 -8.905 14.714 1 45.3 309 GLY B O 1
ATOM 4713 N N . GLY B 1 310 ? 21.1 -8.87 15.359 1 47.38 310 GLY B N 1
ATOM 4714 C CA . GLY B 1 310 ? 20.921 -9.988 14.447 1 47.38 310 GLY B CA 1
ATOM 4715 C C . GLY B 1 310 ? 21.153 -9.617 12.995 1 47.38 310 GLY B C 1
ATOM 4716 O O . GLY B 1 310 ? 21.136 -10.482 12.117 1 47.38 310 GLY B O 1
ATOM 4717 N N . TRP B 1 311 ? 20.708 -8.666 12.508 1 55.27 311 TRP B N 1
ATOM 4718 C CA . TRP B 1 311 ? 21.034 -8.413 11.109 1 55.27 311 TRP B CA 1
ATOM 4719 C C . TRP B 1 311 ? 22.247 -7.497 10.989 1 55.27 311 TRP B C 1
ATOM 4721 O O . TRP B 1 311 ? 22.251 -6.388 11.529 1 55.27 311 TRP B O 1
ATOM 4731 N N . PRO B 1 312 ? 23.424 -8.084 10.765 1 53.05 312 PRO B N 1
ATOM 4732 C CA . PRO B 1 312 ? 24.588 -7.204 10.641 1 53.05 312 PRO B CA 1
ATOM 4733 C C . PRO B 1 312 ? 24.351 -6.044 9.677 1 53.05 312 PRO B C 1
ATOM 4735 O O . PRO B 1 312 ? 23.681 -6.213 8.655 1 53.05 312 PRO B O 1
ATOM 4738 N N . ARG B 1 313 ? 24.009 -4.962 10.195 1 45.03 313 ARG B N 1
ATOM 4739 C CA . ARG B 1 313 ? 23.985 -3.806 9.304 1 45.03 313 ARG B CA 1
ATOM 4740 C C . ARG B 1 313 ? 25.126 -3.87 8.295 1 45.03 313 ARG B C 1
ATOM 4742 O O . ARG B 1 313 ? 26.192 -4.417 8.587 1 45.03 313 ARG B O 1
ATOM 4749 N N . SER B 1 314 ? 24.899 -3.933 6.983 1 38.57 314 SER B N 1
ATOM 4750 C CA . SER B 1 314 ? 25.931 -3.971 5.953 1 38.57 314 SER B CA 1
ATOM 4751 C C . SER B 1 314 ? 27.174 -3.201 6.387 1 38.57 314 SER B C 1
ATOM 4753 O O . SER B 1 314 ? 27.087 -2.027 6.752 1 38.57 314 SER B O 1
ATOM 4755 N N . LEU B 1 315 ? 28.155 -3.735 6.934 1 33.55 315 LEU B N 1
ATOM 4756 C CA . LEU B 1 315 ? 29.529 -3.251 6.878 1 33.55 315 LEU B CA 1
ATOM 4757 C C . LEU B 1 315 ? 29.828 -2.618 5.523 1 33.55 315 LEU B C 1
ATOM 4759 O O . LEU B 1 315 ? 29.189 -2.953 4.522 1 33.55 315 LEU B O 1
ATOM 4763 N N . GLU B 1 316 ? 30.61 -1.436 5.333 1 32.41 316 GLU B N 1
ATOM 4764 C CA . GLU B 1 316 ? 31.393 -0.916 4.216 1 32.41 316 GLU B CA 1
ATOM 4765 C C . GLU B 1 316 ? 31.809 -2.034 3.265 1 32.41 316 GLU B C 1
ATOM 4767 O O . GLU B 1 316 ? 32.78 -2.747 3.524 1 32.41 316 GLU B O 1
ATOM 4772 N N . VAL B 1 317 ? 31.12 -2.8 2.787 1 29.31 317 VAL B N 1
ATOM 4773 C CA . VAL B 1 317 ? 31.736 -3.635 1.761 1 29.31 317 VAL B CA 1
ATOM 4774 C C . VAL B 1 317 ? 32.462 -2.756 0.746 1 29.31 317 VAL B C 1
ATOM 4776 O O . VAL B 1 317 ? 31.871 -1.833 0.179 1 29.31 317 VAL B O 1
ATOM 4779 N N . ASP B 1 318 ? 33.706 -2.565 0.814 1 27.25 318 ASP B N 1
ATOM 4780 C CA . ASP B 1 318 ? 34.672 -2.118 -0.185 1 27.25 318 ASP B CA 1
ATOM 4781 C C . ASP B 1 318 ? 34.341 -2.689 -1.562 1 27.25 318 ASP B C 1
ATOM 4783 O O . ASP B 1 318 ? 34.436 -3.899 -1.777 1 27.25 318 ASP B O 1
ATOM 4787 N N . HIS B 1 319 ? 33.41 -2.317 -2.183 1 29.07 319 HIS B N 1
ATOM 4788 C CA . HIS B 1 319 ? 33.397 -2.654 -3.602 1 29.07 319 HIS B CA 1
ATOM 4789 C C . HIS B 1 319 ? 34.766 -2.427 -4.235 1 29.07 319 HIS B C 1
ATOM 4791 O O . HIS B 1 319 ? 35.267 -1.3 -4.253 1 29.07 319 HIS B O 1
ATOM 4797 N N . ALA B 1 320 ? 35.836 -3.276 -4.235 1 21.97 320 ALA B N 1
ATOM 4798 C CA . ALA B 1 320 ? 36.975 -3.32 -5.148 1 21.97 320 ALA B CA 1
ATOM 4799 C C . ALA B 1 320 ? 36.527 -3.126 -6.594 1 21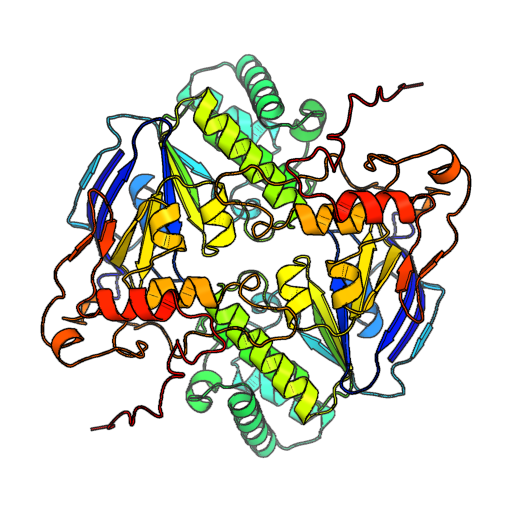.97 320 ALA B C 1
ATOM 4801 O O . ALA B 1 320 ? 35.813 -3.966 -7.147 1 21.97 320 ALA B O 1
ATOM 4802 N N . ALA B 1 321 ? 36.276 -2.02 -7.078 1 23.29 321 ALA B N 1
ATOM 4803 C CA . ALA B 1 321 ? 36.448 -1.605 -8.468 1 23.29 321 ALA B CA 1
ATOM 4804 C C . ALA B 1 321 ? 37.717 -2.204 -9.067 1 23.29 321 ALA B C 1
ATOM 4806 O O . ALA B 1 321 ? 38.823 -1.735 -8.789 1 23.29 321 ALA B O 1
ATOM 4807 N N . SER B 1 322 ? 38.16 -3.499 -8.868 1 18.07 322 SER B N 1
ATOM 4808 C CA . SER B 1 322 ? 38.981 -3.863 -10.018 1 18.07 322 SER B CA 1
ATOM 4809 C C . SER B 1 322 ? 38.142 -3.958 -11.288 1 18.07 322 SER B C 1
ATOM 4811 O O . SER B 1 322 ? 36.987 -4.386 -11.245 1 18.07 322 SER B O 1
#

pLDDT: mean 89.01, std 13.72, range [17.99, 98.44]

Sequence (644 aa):
MEVSGLTLSGPQGTLVTDVAFDVTGGECLGLVGESGSGKTLTVRSIAGLLPSGIEMAAGRIDTGGGRVGMIFQDPMRALNPTFTIRRTMREPLVQHHGLSRKAADRRALELMKDVGISDAERVAGCHPHQLSGGLRQRVLIAAALACEPQILLCDEPTTALDVTTQAIILDLLHRLREERNLAMLFVSHDLAVISKISDRIAVMYAGQIVEVGHTDEILSSPHHAYTAGLLRSSPSAGPPGEPLFAIEGIPPQRPAEIVGCRFADRCPWAALECTQAAVPWGEQGERHTFRCVRADEVAAAFSLGVEHGGWPRSLEVDHAASMEVSGLTLSGPQGTLVTDVAFDVTGGECLGLVGESGSGKTLTVRSIAGLLPSGIEMAAGRIDTGGGRVGMIFQDPMRALNPTFTIRRTMREPLVQHHGLSRKAADRRALELMKDVGISDAERVAGCHPHQLSGGLRQRVLIAAALACEPQILLCDEPTTALDVTTQAIILDLLHRLREERNLAMLFVSHDLAVISKISDRIAVMYAGQIVEVGHTDEILSSPHHAYTAGLLRSSPSAGPPGEPLFAIEGIPPQRPAEIVGCRFADRCPWAALECTQAAVPWGEQGERHTFRCVRADEVAAAFSLGVEHGGWPRSLEVDHAAS

Foldseek 3Di:
DWWFQWWKAFPVGTQAGGATDDFFFLAEEEEAEDPSLCLVVVLCVLQVNHDPRMDGPDIDHCPVPWDEFEQDQDLVVVFDQVDFLQVLQQVCCCVQVVDDSVVSSVLLLVLLVLLPNPPSVVSRRDGLVPDDLLSSLSSSVSSSCSNPTQEYEYANSCPPPDPVSLVSNLVSVSVCSNVSRHGYYHYDHALVSCLSRHQKYFYTGRNYTFKIDGSVCLQQFNQDQSSLQSNQQHPVHDDPPDDTRDQDDDFDPCQVPQAFASCLVRAPPRDPRRRPHYFDWDDDPDIIIGRDPRRVLLRVLSNPRPVPCRRPDDDPPPPPPD/DWWFQWWKAFPVGTQAGGATDDFFFLAEEEEAEDPSLCLVVVLCVLQVNHDPRMDGPDIDHCPVPWDEFEQDQDLVVVFDQVDFLQVLQQVCCCVQVVDDSVVSSVLLLVLLVLLPNPPSVVSRRDGLVPDDLLSSLSSSVSSSCSNPTQEYEYANSCPPPDPVSLVSNLVSVSVCSNVSRHGYYHYDNALVSCLSRHQKYFYTGRNYTFKIDGSVCLQQFNQDQSSLQSNQQHPVHDDPPDDTRDQDDDFDPCQVPQQFASCLVRAPPRDPRRRPHYFDWDDDPDIIIGRDPRRVLLRVLSNDRPVPCRRPDDDPPPPPPD

Radius of gyration: 25.16 Å; Cα contacts (8 Å, |Δi|>4): 1352; chains: 2; bounding box: 78×65×56 Å